Protein AF-0000000069053226 (afdb_homodimer)

Organism: Acyrthosiphon pisum (NCBI:txid7029)

pLDDT: mean 95.37, std 7.32, range [43.16, 98.88]

Nearest PDB structures (foldseek):
  1bwq-assembly1_A-2  TM=9.851E-01  e=6.818E-28  Bos taurus
  1bwr-assembly1_A-2  TM=9.835E-01  e=1.046E-27  Bos taurus
  3dt9-assembly1_A  TM=9.881E-01  e=4.534E-27  Bos taurus
  1bwp-assembly1_A-2  TM=9.845E-01  e=3.774E-27  Bos taurus
  3dt8-assembly1_A  TM=9.881E-01  e=1.134E-26  Bos taurus

Solvent-accessible surface area (backbone atoms only — not comparable to full-atom values): 23779 Å² total; per-residue (Å²): 130,66,63,32,66,42,62,36,82,74,81,66,86,72,54,41,57,36,69,60,51,47,49,53,49,44,31,51,47,26,65,76,41,82,38,41,26,38,34,41,29,12,40,72,47,34,52,41,70,79,28,69,57,24,67,72,62,38,53,83,53,40,52,45,78,53,27,39,71,74,35,31,39,14,36,54,39,30,43,56,77,66,41,48,60,45,82,52,77,35,52,32,36,40,40,41,69,44,88,56,42,66,92,57,50,38,68,41,43,37,49,9,49,52,49,39,51,51,52,49,43,70,77,35,72,80,32,31,37,40,35,49,47,61,60,71,38,16,42,47,84,36,64,58,30,54,37,32,53,48,22,40,54,52,44,62,63,71,45,72,81,46,79,63,52,46,77,43,84,50,49,73,83,58,53,44,97,85,54,32,41,46,52,80,42,13,64,67,28,65,50,62,28,66,70,35,43,45,68,44,42,48,63,52,51,56,52,48,52,51,55,53,50,51,50,50,52,52,52,54,50,57,54,67,73,96,130,66,62,32,66,42,61,36,81,76,81,66,87,73,54,42,57,36,68,60,51,49,51,54,49,42,31,51,47,25,66,74,41,82,37,43,26,38,34,40,28,11,40,72,47,34,52,41,70,78,28,68,57,24,67,73,62,38,53,83,54,41,51,44,78,53,26,39,72,74,35,30,37,15,36,51,38,31,43,54,75,65,41,47,60,44,82,51,77,36,54,32,35,38,39,42,72,42,86,55,43,67,92,57,51,36,66,40,43,36,48,10,49,52,48,40,51,51,52,47,42,69,78,36,71,80,32,31,37,40,37,49,47,60,59,73,39,16,43,47,85,36,64,58,31,53,37,32,52,48,22,41,54,52,44,63,63,70,46,72,82,46,79,61,51,46,76,44,83,49,52,74,82,59,54,44,99,86,51,31,41,47,53,80,41,14,65,67,28,64,50,63,28,65,72,34,44,45,68,43,43,48,64,53,51,54,52,48,51,52,56,53,49,51,48,50,53,53,53,54,50,55,53,67,72,98

Sequence (452 aa):
MNPCIIPEVPIDIQGDNRWMSQHERHVSEAKEREPDVIMIGDSIIQKLQSSPIWNDLFEPLHCLNFGIGGDLTQGVLWRIQSGILDNIKPKACVLHVGTNNFGNTPDEISEGILTIIKEIKSKLPECYIILLDLLPRGARPNELRIRNSKVNEIIHEKVKSISRLEVITVNTGLLQSDDTLSAQDMLDYLHPTDSCYRKIFEPVHELLLQILGEAKDIDKEIIGTQMNPCIIPEVPIDIQGDNRWMSQHERHVSEAKEREPDVIMIGDSIIQKLQSSPIWNDLFEPLHCLNFGIGGDLTQGVLWRIQSGILDNIKPKACVLHVGTNNFGNTPDEISEGILTIIKEIKSKLPECYIILLDLLPRGARPNELRIRNSKVNEIIHEKVKSISRLEVITVNTGLLQSDDTLSAQDMLDYLHPTDSCYRKIFEPVHELLLQILGEAKDIDKEIIGTQ

Radius of gyration: 23.55 Å; Cα contacts (8 Å, |Δi|>4): 772; chains: 2; bounding box: 52×79×67 Å

Structure (mmCIF, N/CA/C/O backbone):
data_AF-0000000069053226-model_v1
#
loop_
_entity.id
_entity.type
_entity.pdbx_description
1 polymer 'ACYPI009998 protein'
#
loop_
_atom_site.group_PDB
_atom_site.id
_atom_site.type_symbol
_atom_site.label_atom_id
_atom_site.label_alt_id
_atom_site.label_comp_id
_atom_site.label_asym_id
_atom_site.label_entity_id
_atom_site.label_seq_id
_atom_site.pdbx_PDB_ins_code
_atom_site.Cartn_x
_atom_site.Cartn_y
_atom_site.Cartn_z
_atom_site.occupancy
_atom_site.B_iso_or_equiv
_atom_site.auth_seq_id
_atom_site.auth_comp_id
_atom_site.auth_asym_id
_atom_site.auth_atom_id
_atom_site.pdbx_PDB_model_num
ATOM 1 N N . MET A 1 1 ? -2.461 27.594 -14.656 1 89.56 1 MET A N 1
ATOM 2 C CA . MET A 1 1 ? -2.85 27.609 -13.25 1 89.56 1 MET A CA 1
ATOM 3 C C . MET A 1 1 ? -2.25 26.422 -12.508 1 89.56 1 MET A C 1
ATOM 5 O O . MET A 1 1 ? -2.1 25.344 -13.07 1 89.56 1 MET A O 1
ATOM 9 N N . ASN A 1 2 ? -1.673 26.703 -11.32 1 97 2 ASN A N 1
ATOM 10 C CA . ASN A 1 2 ? -1.078 25.656 -10.492 1 97 2 ASN A CA 1
ATOM 11 C C . ASN A 1 2 ? -2.131 24.672 -9.992 1 97 2 ASN A C 1
ATOM 13 O O . ASN A 1 2 ? -2.936 25 -9.125 1 97 2 ASN A O 1
ATOM 17 N N . PRO A 1 3 ? -2.207 23.484 -10.555 1 97.12 3 PRO A N 1
ATOM 18 C CA . PRO A 1 3 ? -3.252 22.547 -10.156 1 97.12 3 PRO A CA 1
ATOM 19 C C . PRO A 1 3 ? -3.125 22.109 -8.703 1 97.12 3 PRO A C 1
ATOM 21 O O . PRO A 1 3 ? -4.105 21.656 -8.102 1 97.12 3 PRO A O 1
ATOM 24 N N . CYS A 1 4 ? -1.997 22.234 -8.117 1 98.5 4 CYS A N 1
ATOM 25 C CA . CYS A 1 4 ? -1.725 21.75 -6.762 1 98.5 4 CYS A CA 1
ATOM 26 C C . CYS A 1 4 ? -2.496 22.562 -5.73 1 98.5 4 CYS A C 1
ATOM 28 O O . CYS A 1 4 ? -2.592 22.172 -4.566 1 98.5 4 CYS A O 1
ATOM 30 N N . ILE A 1 5 ? -3.078 23.688 -6.156 1 98.56 5 ILE A N 1
ATOM 31 C CA . ILE A 1 5 ? -3.74 24.547 -5.188 1 98.56 5 ILE A CA 1
ATOM 32 C C . ILE A 1 5 ? -5.242 24.578 -5.461 1 98.56 5 ILE A C 1
ATOM 34 O O . ILE A 1 5 ? -5.977 25.375 -4.863 1 98.56 5 ILE A O 1
ATOM 38 N N . ILE A 1 6 ? -5.715 23.797 -6.391 1 98.5 6 ILE A N 1
ATOM 39 C CA . ILE A 1 6 ? -7.133 23.719 -6.727 1 98.5 6 ILE A CA 1
ATOM 40 C C . ILE A 1 6 ? -7.727 22.422 -6.172 1 98.5 6 ILE A C 1
ATOM 42 O O . ILE A 1 6 ? -7.383 21.328 -6.621 1 98.5 6 ILE A O 1
ATOM 46 N N . PRO A 1 7 ? -8.586 22.609 -5.148 1 98.62 7 PRO A N 1
ATOM 47 C CA . PRO A 1 7 ? -9.211 21.391 -4.609 1 98.62 7 PRO A CA 1
ATOM 48 C C . PRO A 1 7 ? -9.852 20.531 -5.688 1 98.62 7 PRO A C 1
ATOM 50 O O . PRO A 1 7 ? -10.57 21.047 -6.551 1 98.62 7 PRO A O 1
ATOM 53 N N . GLU A 1 8 ? -9.641 19.266 -5.586 1 98.25 8 GLU A N 1
ATOM 54 C CA . GLU A 1 8 ? -10.148 18.406 -6.652 1 98.25 8 GLU A CA 1
ATOM 55 C C . GLU A 1 8 ? -10.328 16.969 -6.164 1 98.25 8 GLU A C 1
ATOM 57 O O . GLU A 1 8 ? -9.453 16.422 -5.496 1 98.25 8 GLU A O 1
ATOM 62 N N . VAL A 1 9 ? -11.484 16.344 -6.508 1 98.06 9 VAL A N 1
ATOM 63 C CA . VAL A 1 9 ? -11.695 14.914 -6.336 1 98.06 9 VAL A CA 1
ATOM 64 C C . VAL A 1 9 ? -10.961 14.148 -7.43 1 98.06 9 VAL A C 1
ATOM 66 O O . VAL A 1 9 ? -11.117 14.445 -8.617 1 98.06 9 VAL A O 1
ATOM 69 N N . PRO A 1 10 ? -10.102 13.234 -7.027 1 97.06 10 PRO A N 1
ATOM 70 C CA . PRO A 1 10 ? -9.438 12.469 -8.086 1 97.06 10 PRO A CA 1
ATOM 71 C C . PRO A 1 10 ? -10.422 11.695 -8.961 1 97.06 10 PRO A C 1
ATOM 73 O O . PRO A 1 10 ? -11.438 11.203 -8.461 1 97.06 10 PRO A O 1
ATOM 76 N N . ILE A 1 11 ? -10.039 11.602 -10.164 1 95.56 11 ILE A N 1
ATOM 77 C CA . ILE A 1 11 ? -10.836 10.773 -11.07 1 95.56 11 ILE A CA 1
ATOM 78 C C . ILE A 1 11 ? -10.734 9.312 -10.656 1 95.56 11 ILE A C 1
ATOM 80 O O . ILE A 1 11 ? -9.633 8.789 -10.469 1 95.56 11 ILE A O 1
ATOM 84 N N . ASP A 1 12 ? -11.883 8.648 -10.539 1 95.88 12 ASP A N 1
ATOM 85 C CA . ASP A 1 12 ? -11.914 7.238 -10.172 1 95.88 12 ASP A CA 1
ATOM 86 C C . ASP A 1 12 ? -11.773 6.344 -11.398 1 95.88 12 ASP A C 1
ATOM 88 O O . ASP A 1 12 ? -12.742 5.695 -11.812 1 95.88 12 ASP A O 1
ATOM 92 N N . ILE A 1 13 ? -10.578 6.125 -11.789 1 91.38 13 ILE A N 1
ATOM 93 C CA . ILE A 1 13 ? -10.289 5.41 -13.023 1 91.38 13 ILE A CA 1
ATOM 94 C C . ILE A 1 13 ? -10.633 3.93 -12.859 1 91.38 13 ILE A C 1
ATOM 96 O O . ILE A 1 13 ? -10.969 3.248 -13.828 1 91.38 13 ILE A O 1
ATOM 100 N N . GLN A 1 14 ? -10.578 3.434 -11.656 1 93.94 14 GLN A N 1
ATOM 101 C CA . GLN A 1 14 ? -10.805 2.012 -11.414 1 93.94 14 GLN A CA 1
ATOM 102 C C . GLN A 1 14 ? -12.297 1.705 -11.273 1 93.94 14 GLN A C 1
ATOM 104 O O . GLN A 1 14 ? -12.727 0.579 -11.523 1 93.94 14 GLN A O 1
ATOM 109 N N . GLY A 1 15 ? -13.023 2.602 -10.789 1 95.38 15 GLY A N 1
ATOM 110 C CA . GLY A 1 15 ? -14.469 2.436 -10.719 1 95.38 15 GLY A CA 1
ATOM 111 C C . GLY A 1 15 ? -14.93 1.735 -9.453 1 95.38 15 GLY A C 1
ATOM 112 O O . GLY A 1 15 ? -16.031 1.199 -9.398 1 95.38 15 GLY A O 1
ATOM 113 N N . ASP A 1 16 ? -14.07 1.684 -8.445 1 96.88 16 ASP A N 1
ATOM 114 C CA . ASP A 1 16 ? -14.445 0.983 -7.219 1 96.88 16 ASP A CA 1
ATOM 115 C C . ASP A 1 16 ? -14.758 1.97 -6.094 1 96.88 16 ASP A C 1
ATOM 117 O O . ASP A 1 16 ? -15.055 1.562 -4.969 1 96.88 16 ASP A O 1
ATOM 121 N N . ASN A 1 17 ? -14.672 3.238 -6.336 1 97.88 17 ASN A N 1
ATOM 122 C CA . ASN A 1 17 ? -15.109 4.34 -5.484 1 97.88 17 ASN A CA 1
ATOM 123 C C . ASN A 1 17 ? -14.398 4.316 -4.129 1 97.88 17 ASN A C 1
ATOM 125 O O . ASN A 1 17 ? -14.961 4.754 -3.125 1 97.88 17 ASN A O 1
ATOM 129 N N . ARG A 1 18 ? -13.242 3.795 -4.047 1 98.19 18 ARG A N 1
ATOM 130 C CA . ARG A 1 18 ? -12.562 3.6 -2.77 1 98.19 18 ARG A CA 1
ATOM 131 C C . ARG A 1 18 ? -12.156 4.934 -2.152 1 98.19 18 ARG A C 1
ATOM 133 O O . ARG A 1 18 ? -12.258 5.117 -0.938 1 98.19 18 ARG A O 1
ATOM 140 N N . TRP A 1 19 ? -11.75 5.879 -3.016 1 98.62 19 TRP A N 1
ATOM 141 C CA . TRP A 1 19 ? -11.297 7.172 -2.504 1 98.62 19 TRP A CA 1
ATOM 142 C C . TRP A 1 19 ? -12.43 7.891 -1.772 1 98.62 19 TRP A C 1
ATOM 144 O O . TRP A 1 19 ? -12.266 8.305 -0.622 1 98.62 19 TRP A O 1
ATOM 154 N N . MET A 1 20 ? -13.531 7.988 -2.393 1 98.62 20 MET A N 1
ATOM 155 C CA . MET A 1 20 ? -14.672 8.688 -1.806 1 98.62 20 MET A CA 1
ATOM 156 C C . MET A 1 20 ? -15.203 7.941 -0.586 1 98.62 20 MET A C 1
ATOM 158 O O . MET A 1 20 ? -15.586 8.562 0.406 1 98.62 20 MET A O 1
ATOM 162 N N . SER A 1 21 ? -15.219 6.582 -0.645 1 98.69 21 SER A N 1
ATOM 163 C CA . SER A 1 21 ? -15.68 5.789 0.492 1 98.69 21 SER A CA 1
ATOM 164 C C . SER A 1 21 ? -14.812 6.031 1.723 1 98.69 21 SER A C 1
ATOM 166 O O . SER A 1 21 ? -15.32 6.117 2.842 1 98.69 21 SER A O 1
ATOM 168 N N . GLN A 1 22 ? -13.531 6.168 1.532 1 98.69 22 GLN A N 1
ATOM 169 C CA . GLN A 1 22 ? -12.625 6.449 2.645 1 98.69 22 GLN A CA 1
ATOM 170 C C . GLN A 1 22 ? -12.852 7.855 3.193 1 98.69 22 GLN A C 1
ATOM 172 O O . GLN A 1 22 ? -12.898 8.047 4.41 1 98.69 22 GLN A O 1
ATOM 177 N N . HIS A 1 23 ? -13.031 8.82 2.27 1 98.75 23 HIS A N 1
ATOM 178 C CA . HIS A 1 23 ? -13.328 10.18 2.713 1 98.75 23 HIS A CA 1
ATOM 179 C C . HIS A 1 23 ? -14.594 10.227 3.559 1 98.75 23 HIS A C 1
ATOM 181 O O . HIS A 1 23 ? -14.609 10.828 4.637 1 98.75 23 HIS A O 1
ATOM 187 N N . GLU A 1 24 ? -15.609 9.539 3.098 1 98.38 24 GLU A N 1
ATOM 188 C CA . GLU A 1 24 ? -16.875 9.516 3.824 1 98.38 24 GLU A CA 1
ATOM 189 C C . GLU A 1 24 ? -16.703 8.891 5.207 1 98.38 24 GLU A C 1
ATOM 191 O O . GLU A 1 24 ? -17.281 9.367 6.184 1 98.38 24 GLU A O 1
ATOM 196 N N . ARG A 1 25 ? -15.961 7.891 5.266 1 97.94 25 ARG A N 1
ATOM 197 C CA . ARG A 1 25 ? -15.695 7.266 6.559 1 97.94 25 ARG A CA 1
ATOM 198 C C . ARG A 1 25 ? -14.945 8.219 7.484 1 97.94 25 ARG A C 1
ATOM 200 O O . ARG A 1 25 ? -15.25 8.305 8.672 1 97.94 25 ARG A O 1
ATOM 207 N N . HIS A 1 26 ? -13.922 8.953 6.945 1 98.19 26 HIS A N 1
ATOM 208 C CA . HIS A 1 26 ? -13.156 9.914 7.73 1 98.19 26 HIS A CA 1
ATOM 209 C C . HIS A 1 26 ? -14.055 11.008 8.297 1 98.19 26 HIS A C 1
ATOM 211 O O . HIS A 1 26 ? -13.922 11.391 9.461 1 98.19 26 HIS A O 1
ATOM 217 N N . VAL A 1 27 ? -14.961 11.469 7.473 1 98.06 27 VAL A N 1
ATOM 218 C CA . VAL A 1 27 ? -15.898 12.5 7.914 1 98.06 27 VAL A CA 1
ATOM 219 C C . VAL A 1 27 ? -16.75 11.961 9.055 1 98.06 27 VAL A C 1
ATOM 221 O O . VAL A 1 27 ? -16.969 12.656 10.055 1 98.06 27 VAL A O 1
ATOM 224 N N . SER A 1 28 ? -17.203 10.719 8.906 1 97.06 28 SER A N 1
ATOM 225 C CA . SER A 1 28 ? -18.016 10.086 9.938 1 97.06 28 SER A CA 1
ATOM 226 C C . SER A 1 28 ? -17.234 9.914 11.234 1 97.06 28 SER A C 1
ATOM 228 O O . SER A 1 28 ? -17.766 10.164 12.32 1 97.06 28 SER A O 1
ATOM 230 N N . GLU A 1 29 ? -16.016 9.523 11.117 1 95.69 29 GLU A N 1
ATOM 231 C CA . GLU A 1 29 ? -15.164 9.328 12.289 1 95.69 29 GLU A CA 1
ATOM 232 C C . GLU A 1 29 ? -14.922 10.648 13.016 1 95.69 29 GLU A C 1
ATOM 234 O O . GLU A 1 29 ? -14.906 10.688 14.25 1 95.69 29 GLU A O 1
ATOM 239 N N . ALA A 1 30 ? -14.703 11.68 12.242 1 95.19 30 ALA A N 1
ATOM 240 C CA . ALA A 1 30 ? -14.484 13 12.828 1 95.19 30 ALA A CA 1
ATOM 241 C C . ALA A 1 30 ? -15.703 13.445 13.633 1 95.19 30 ALA A C 1
ATOM 243 O O . ALA A 1 30 ? -15.562 14.07 14.688 1 95.19 30 ALA A O 1
ATOM 244 N N . LYS A 1 31 ? -16.828 13.094 13.148 1 93.44 31 LYS A N 1
ATOM 245 C CA . LYS A 1 31 ? -18.078 13.461 13.82 1 93.44 31 LYS A CA 1
ATOM 246 C C . LYS A 1 31 ? -18.25 12.664 15.109 1 93.44 31 LYS A C 1
ATOM 248 O O . LYS A 1 31 ? -18.766 13.18 16.094 1 93.44 31 LYS A O 1
ATOM 253 N N . GLU A 1 32 ? -17.766 11.492 15.117 1 94.44 32 GLU A N 1
ATOM 254 C CA . GLU A 1 32 ? -18.078 10.562 16.188 1 94.44 32 GLU A CA 1
ATOM 255 C C . GLU A 1 32 ? -17.031 10.602 17.297 1 94.44 32 GLU A C 1
ATOM 257 O O . GLU A 1 32 ? -17.297 10.234 18.438 1 94.44 32 GLU A O 1
ATOM 262 N N . ARG A 1 33 ? -15.938 11.125 16.906 1 92.88 33 ARG A N 1
ATOM 263 C CA . ARG A 1 33 ? -14.82 11.016 17.828 1 92.88 33 ARG A CA 1
ATOM 264 C C . ARG A 1 33 ? -14.32 12.391 18.25 1 92.88 33 ARG A C 1
ATOM 266 O O . ARG A 1 33 ? -14.734 13.406 17.688 1 92.88 33 ARG A O 1
ATOM 273 N N . GLU A 1 34 ? -13.602 12.555 19.297 1 91 34 GLU A N 1
ATOM 274 C CA . GLU A 1 34 ? -12.961 13.766 19.797 1 91 34 GLU A CA 1
ATOM 275 C C . GLU A 1 34 ? -11.445 13.586 19.891 1 91 34 GLU A C 1
ATOM 277 O O . GLU A 1 34 ? -10.883 13.531 20.984 1 91 34 GLU A O 1
ATOM 282 N N . PRO A 1 35 ? -10.836 13.641 18.656 1 96.69 35 PRO A N 1
ATOM 283 C CA . PRO A 1 35 ? -9.398 13.344 18.672 1 96.69 35 PRO A CA 1
ATOM 284 C C . PRO A 1 35 ? -8.555 14.492 19.219 1 96.69 35 PRO A C 1
ATOM 286 O O . PRO A 1 35 ? -8.883 15.656 19 1 96.69 35 PRO A O 1
ATOM 289 N N . ASP A 1 36 ? -7.477 14.172 19.906 1 97.12 36 ASP A N 1
ATOM 290 C CA . ASP A 1 36 ? -6.473 15.156 20.297 1 97.12 36 ASP A CA 1
ATOM 291 C C . ASP A 1 36 ? -5.492 15.438 19.172 1 97.12 36 ASP A C 1
ATOM 293 O O . ASP A 1 36 ? -4.926 16.531 19.078 1 97.12 36 ASP A O 1
ATOM 297 N N . VAL A 1 37 ? -5.305 14.414 18.359 1 98.38 37 VAL A N 1
ATOM 298 C CA . VAL A 1 37 ? -4.359 14.516 17.25 1 98.38 37 VAL A CA 1
ATOM 299 C C . VAL A 1 37 ? -4.996 13.984 15.977 1 98.38 37 VAL A C 1
ATOM 301 O O . VAL A 1 37 ? -5.703 12.969 16 1 98.38 37 VAL A O 1
ATOM 304 N N . ILE A 1 38 ? -4.789 14.633 14.844 1 98.5 38 ILE A N 1
ATOM 305 C CA . ILE A 1 38 ? -5.188 14.117 13.547 1 98.5 38 ILE A CA 1
ATOM 306 C C . ILE A 1 38 ? -3.977 14.055 12.617 1 98.5 38 ILE A C 1
ATOM 308 O O . ILE A 1 38 ? -3.068 14.883 12.719 1 98.5 38 ILE A O 1
ATOM 312 N N . MET A 1 39 ? -3.941 13.094 11.828 1 98.75 39 MET A N 1
ATOM 313 C CA . MET A 1 39 ? -2.926 12.969 10.781 1 98.75 39 MET A CA 1
ATOM 314 C C . MET A 1 39 ? -3.561 13.008 9.398 1 98.75 39 MET A C 1
ATOM 316 O O . MET A 1 39 ? -4.562 12.328 9.148 1 98.75 39 MET A O 1
ATOM 320 N N . ILE A 1 40 ? -3.047 13.82 8.516 1 98.81 40 ILE A N 1
ATOM 321 C CA . ILE A 1 40 ? -3.594 14.016 7.18 1 98.81 40 ILE A CA 1
ATOM 322 C C . ILE A 1 40 ? -2.502 13.781 6.137 1 98.81 40 ILE A C 1
ATOM 324 O O . ILE A 1 40 ? -1.376 14.258 6.293 1 98.81 40 ILE A O 1
ATOM 328 N N . GLY A 1 41 ? -2.857 13.039 5.129 1 98.75 41 GLY A N 1
ATOM 329 C CA . GLY A 1 41 ? -1.854 12.867 4.09 1 98.75 41 GLY A CA 1
ATOM 330 C C . GLY A 1 41 ? -2.195 11.758 3.109 1 98.75 41 GLY A C 1
ATOM 331 O O . GLY A 1 41 ? -3.371 11.516 2.828 1 98.75 41 GLY A O 1
ATOM 332 N N . ASP A 1 42 ? -1.151 11.211 2.504 1 98.56 42 ASP A N 1
ATOM 333 C CA . ASP A 1 42 ? -1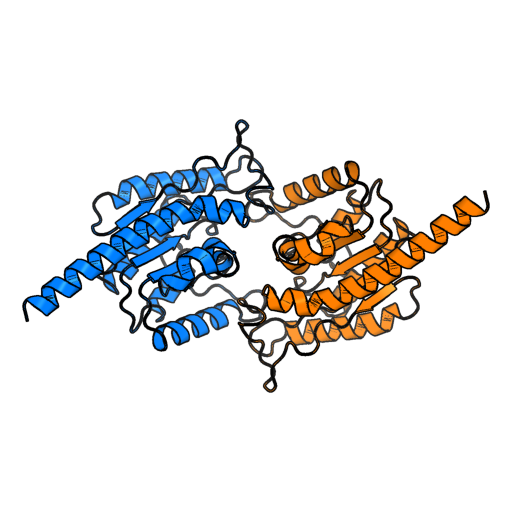.285 10.203 1.455 1 98.56 42 ASP A CA 1
ATOM 334 C C . ASP A 1 42 ? -1.04 8.805 2.004 1 98.56 42 ASP A C 1
ATOM 336 O O . ASP A 1 42 ? -1.452 8.484 3.123 1 98.56 42 ASP A O 1
ATOM 340 N N . SER A 1 43 ? -0.432 7.898 1.241 1 98.25 43 SER A N 1
ATOM 341 C CA . SER A 1 43 ? -0.239 6.508 1.631 1 98.25 43 SER A CA 1
ATOM 342 C C . SER A 1 43 ? 0.756 6.387 2.781 1 98.25 43 SER A C 1
ATOM 344 O O . SER A 1 43 ? 0.688 5.445 3.572 1 98.25 43 SER A O 1
ATOM 346 N N . ILE A 1 44 ? 1.688 7.34 2.863 1 98.31 44 ILE A N 1
ATOM 347 C CA . ILE A 1 44 ? 2.668 7.301 3.943 1 98.31 44 ILE A CA 1
ATOM 348 C C . ILE A 1 44 ? 1.959 7.449 5.289 1 98.31 44 ILE A C 1
ATOM 350 O O . ILE A 1 44 ? 2.277 6.742 6.246 1 98.31 44 ILE A O 1
ATOM 354 N N . ILE A 1 45 ? 0.989 8.32 5.348 1 98.62 45 ILE A N 1
ATOM 355 C CA . ILE A 1 45 ? 0.191 8.508 6.555 1 98.62 45 ILE A CA 1
ATOM 356 C C . ILE A 1 45 ? -0.763 7.332 6.734 1 98.62 45 ILE A C 1
ATOM 358 O O . ILE A 1 45 ? -0.866 6.766 7.824 1 98.62 45 ILE A O 1
ATOM 362 N N . GLN A 1 46 ? -1.418 6.902 5.641 1 98.38 46 GLN A N 1
ATOM 363 C CA . GLN A 1 46 ? -2.404 5.832 5.715 1 98.38 46 GLN A CA 1
ATOM 364 C C . GLN A 1 46 ? -1.788 4.555 6.281 1 98.38 46 GLN A C 1
ATOM 366 O O . GLN A 1 46 ? -2.33 3.961 7.219 1 98.38 46 GLN A O 1
ATOM 371 N N . LYS A 1 47 ? -0.652 4.219 5.793 1 96.69 47 LYS A N 1
ATOM 372 C CA . LYS A 1 47 ? -0.039 2.939 6.133 1 96.69 47 LYS A CA 1
ATOM 373 C C . LYS A 1 47 ? 0.521 2.959 7.551 1 96.69 47 LYS A C 1
ATOM 375 O O . LYS A 1 47 ? 0.763 1.904 8.141 1 96.69 47 LYS A O 1
ATOM 380 N N . LEU A 1 48 ? 0.697 4.125 8.102 1 97.06 48 LEU A N 1
ATOM 381 C CA . LEU A 1 48 ? 1.111 4.242 9.492 1 97.06 48 LEU A CA 1
ATOM 382 C C . LEU A 1 48 ? 0.125 3.533 10.414 1 97.06 48 LEU A C 1
ATOM 384 O O . LEU A 1 48 ? 0.523 2.953 11.43 1 97.06 48 LEU A O 1
ATOM 388 N N . GLN A 1 49 ? -1.14 3.508 10.086 1 94.94 49 GLN A N 1
ATOM 389 C CA . GLN A 1 49 ? -2.195 2.943 10.922 1 94.94 49 GLN A CA 1
ATOM 390 C C . GLN A 1 49 ? -2.037 1.433 11.055 1 94.94 49 GLN A C 1
ATOM 392 O O . GLN A 1 49 ? -2.467 0.847 12.055 1 94.94 49 GLN A O 1
ATOM 397 N N . SER A 1 50 ? -1.396 0.849 10.078 1 92.06 50 SER A N 1
ATOM 398 C CA . SER A 1 50 ? -1.2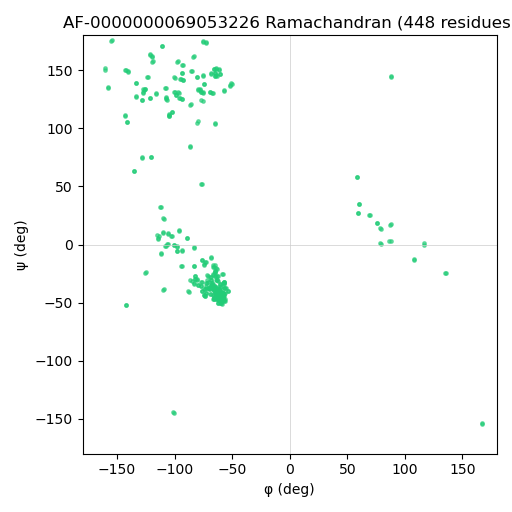21 -0.6 10.102 1 92.06 50 SER A CA 1
ATOM 399 C C . SER A 1 50 ? 0.157 -0.981 10.633 1 92.06 50 SER A C 1
ATOM 401 O O . SER A 1 50 ? 0.503 -2.164 10.68 1 92.06 50 SER A O 1
ATOM 403 N N . SER A 1 51 ? 0.947 -0.015 10.938 1 94.12 51 SER A N 1
ATOM 404 C CA . SER A 1 51 ? 2.279 -0.275 11.469 1 94.12 51 SER A CA 1
ATOM 405 C C . SER A 1 51 ? 2.242 -0.475 12.984 1 94.12 51 SER A C 1
ATOM 407 O O . SER A 1 51 ? 1.444 0.159 13.68 1 94.12 51 SER A O 1
ATOM 409 N N . PRO A 1 52 ? 3.139 -1.293 13.562 1 93.56 52 PRO A N 1
ATOM 410 C CA . PRO A 1 52 ? 3.16 -1.532 15.008 1 93.56 52 PRO A CA 1
ATOM 411 C C . PRO A 1 52 ? 3.312 -0.245 15.812 1 93.56 52 PRO A C 1
ATOM 413 O O . PRO A 1 52 ? 2.752 -0.13 16.906 1 93.56 52 PRO A O 1
ATOM 416 N N . ILE A 1 53 ? 3.98 0.678 15.312 1 96.81 53 ILE A N 1
ATOM 417 C CA . ILE A 1 53 ? 4.238 1.903 16.062 1 96.81 53 ILE A CA 1
ATOM 418 C C . ILE A 1 53 ? 2.922 2.635 16.312 1 96.81 53 ILE A C 1
ATOM 420 O O . ILE A 1 53 ? 2.799 3.373 17.297 1 96.81 53 ILE A O 1
ATOM 424 N N . TRP A 1 54 ? 1.96 2.434 15.453 1 97 54 TRP A N 1
ATOM 425 C CA . TRP A 1 54 ? 0.667 3.086 15.633 1 97 54 TRP A CA 1
ATOM 426 C C . TRP A 1 54 ? 0.027 2.676 16.953 1 97 54 TRP A C 1
ATOM 428 O O . TRP A 1 54 ? -0.342 3.531 17.766 1 97 54 TRP A O 1
ATOM 438 N N . ASN A 1 55 ? -0.028 1.421 17.188 1 94.31 55 ASN A N 1
ATOM 439 C CA . ASN A 1 55 ? -0.598 0.899 18.422 1 94.31 55 ASN A CA 1
ATOM 440 C C . ASN A 1 55 ? 0.261 1.261 19.641 1 94.31 55 ASN A C 1
ATOM 442 O O . ASN A 1 55 ? -0.266 1.562 20.703 1 94.31 55 ASN A O 1
ATOM 446 N N . ASP A 1 56 ? 1.536 1.294 19.422 1 96.38 56 ASP A N 1
ATOM 447 C CA . ASP A 1 56 ? 2.475 1.528 20.516 1 96.38 56 ASP A CA 1
ATOM 448 C C . ASP A 1 56 ? 2.436 2.984 20.969 1 96.38 56 ASP A C 1
ATOM 450 O O . ASP A 1 56 ? 2.426 3.264 22.172 1 96.38 56 ASP A O 1
ATOM 454 N N . LEU A 1 57 ? 2.359 3.887 19.969 1 97.25 57 LEU A N 1
ATOM 455 C CA . LEU A 1 57 ? 2.719 5.25 20.344 1 97.25 57 LEU A CA 1
ATOM 456 C C . LEU A 1 57 ? 1.603 6.227 19.984 1 97.25 57 LEU A C 1
ATOM 458 O O . LEU A 1 57 ? 1.465 7.277 20.609 1 97.25 57 LEU A O 1
ATOM 462 N N . PHE A 1 58 ? 0.787 5.895 19.031 1 97.5 58 PHE A N 1
ATOM 463 C CA . PHE A 1 58 ? -0.1 6.938 18.531 1 97.5 58 PHE A CA 1
ATOM 464 C C . PHE A 1 58 ? -1.542 6.672 18.953 1 97.5 58 PHE A C 1
ATOM 466 O O . PHE A 1 58 ? -2.303 7.605 19.203 1 97.5 58 PHE A O 1
ATOM 473 N N . GLU A 1 59 ? -1.899 5.414 18.922 1 93.12 59 GLU A N 1
ATOM 474 C CA . GLU A 1 59 ? -3.252 5.086 19.359 1 93.12 59 GLU A CA 1
ATOM 475 C C . GLU A 1 59 ? -3.527 5.645 20.766 1 93.12 59 GLU A C 1
ATOM 477 O O . GLU A 1 59 ? -4.586 6.227 21 1 93.12 59 GLU A O 1
ATOM 482 N N . PRO A 1 60 ? -2.635 5.629 21.734 1 95.44 60 PRO A N 1
ATOM 483 C CA . PRO A 1 60 ? -2.85 6.152 23.078 1 95.44 60 PRO A CA 1
ATOM 484 C C . PRO A 1 60 ? -3.055 7.664 23.109 1 95.44 60 PRO A C 1
ATOM 486 O O . PRO A 1 60 ? -3.535 8.211 24.094 1 95.44 60 PRO A O 1
ATOM 489 N N . LEU A 1 61 ? -2.691 8.391 22.078 1 96.5 61 LEU A N 1
ATOM 490 C CA . LEU A 1 61 ? -2.834 9.844 22 1 96.5 61 LEU A CA 1
ATOM 491 C C . LEU A 1 61 ? -4.188 10.227 21.422 1 96.5 61 LEU A C 1
ATOM 493 O O . LEU A 1 61 ? -4.418 11.398 21.094 1 96.5 61 LEU A O 1
ATOM 497 N N . HIS A 1 62 ? -5.078 9.258 21.188 1 95.19 62 HIS A N 1
ATOM 498 C CA . HIS A 1 62 ? -6.391 9.5 20.594 1 95.19 62 HIS A CA 1
ATOM 499 C C . HIS A 1 62 ? -6.27 10.156 19.219 1 95.19 62 HIS A C 1
ATOM 501 O O . HIS A 1 62 ? -6.863 11.203 18.984 1 95.19 62 HIS A O 1
ATOM 507 N N . CYS A 1 63 ? -5.594 9.523 18.344 1 97.12 63 CYS A N 1
ATOM 508 C CA . CYS A 1 63 ? -5.301 10.023 17 1 97.12 63 CYS A CA 1
ATOM 509 C C . CYS A 1 63 ? -6.316 9.5 16 1 97.12 63 CYS A C 1
ATOM 511 O O . CYS A 1 63 ? -6.789 8.367 16.109 1 97.12 63 CYS A O 1
ATOM 513 N N . LEU A 1 64 ? -6.688 10.297 15.07 1 97.38 64 LEU A N 1
ATOM 514 C CA . LEU A 1 64 ? -7.359 9.852 13.859 1 97.38 64 LEU A CA 1
ATOM 515 C C . LEU A 1 64 ? -6.434 9.945 12.656 1 97.38 64 LEU A C 1
ATOM 517 O O . LEU A 1 64 ? -5.668 10.906 12.531 1 97.38 64 LEU A O 1
ATOM 521 N N . ASN A 1 65 ? -6.414 8.945 11.883 1 98.31 65 ASN A N 1
ATOM 522 C CA . ASN A 1 65 ? -5.605 8.867 10.664 1 98.31 65 ASN A CA 1
ATOM 523 C C . ASN A 1 65 ? -6.445 9.109 9.414 1 98.31 65 ASN A C 1
ATOM 525 O O . ASN A 1 65 ? -7.262 8.273 9.039 1 98.31 65 ASN A O 1
ATOM 529 N N . PHE A 1 66 ? -6.191 10.203 8.711 1 98.56 66 PHE A N 1
ATOM 530 C CA . PHE A 1 66 ? -6.941 10.594 7.52 1 98.56 66 PHE A CA 1
ATOM 531 C C . PHE A 1 66 ? -6.07 10.492 6.273 1 98.56 66 PHE A C 1
ATOM 533 O O . PHE A 1 66 ? -6.195 11.297 5.352 1 98.56 66 PHE A O 1
ATOM 540 N N . GLY A 1 67 ? -5.152 9.539 6.293 1 98.81 67 GLY A N 1
ATOM 541 C CA . GLY A 1 67 ? -4.398 9.242 5.086 1 98.81 67 GLY A CA 1
ATOM 542 C C . GLY A 1 67 ? -5.203 8.484 4.047 1 98.81 67 GLY A C 1
ATOM 543 O O . GLY A 1 67 ? -5.984 7.598 4.387 1 98.81 67 GLY A O 1
ATOM 544 N N . ILE A 1 68 ? -5.043 8.883 2.783 1 98.75 68 ILE A N 1
ATOM 545 C CA . ILE A 1 68 ? -5.598 8.117 1.673 1 98.75 68 ILE A CA 1
ATOM 546 C C . ILE A 1 68 ? -4.508 7.836 0.643 1 98.75 68 ILE A C 1
ATOM 548 O O . ILE A 1 68 ? -3.789 8.75 0.224 1 98.75 68 ILE A O 1
ATOM 552 N N . GLY A 1 69 ? -4.422 6.582 0.242 1 97.88 69 GLY A N 1
ATOM 553 C CA . GLY A 1 69 ? -3.391 6.145 -0.684 1 97.88 69 GLY A CA 1
ATOM 554 C C . GLY A 1 69 ? -3.404 6.902 -1.997 1 97.88 69 GLY A C 1
ATOM 555 O O . GLY A 1 69 ? -4.457 7.062 -2.615 1 97.88 69 GLY A O 1
ATOM 556 N N . GLY A 1 70 ? -2.18 7.375 -2.426 1 97.12 70 GLY A N 1
ATOM 557 C CA . GLY A 1 70 ? -2.016 8 -3.73 1 97.12 70 GLY A CA 1
ATOM 558 C C . GLY A 1 70 ? -2.488 9.438 -3.766 1 97.12 70 GLY A C 1
ATOM 559 O O . GLY A 1 70 ? -2.424 10.094 -4.809 1 97.12 70 GLY A O 1
ATOM 560 N N . ASP A 1 71 ? -2.961 9.969 -2.672 1 98.44 71 ASP A N 1
ATOM 561 C CA . ASP A 1 71 ? -3.547 11.305 -2.65 1 98.44 71 ASP A CA 1
ATOM 562 C C . ASP A 1 71 ? -2.523 12.359 -3.061 1 98.44 71 ASP A C 1
ATOM 564 O O . ASP A 1 71 ? -1.318 12.164 -2.881 1 98.44 71 ASP A O 1
ATOM 568 N N . LEU A 1 72 ? -3.059 13.414 -3.633 1 98.62 72 LEU A N 1
ATOM 569 C CA . LEU A 1 72 ? -2.295 14.586 -4.043 1 98.62 72 LEU A CA 1
ATOM 570 C C . LEU A 1 72 ? -2.639 15.789 -3.174 1 98.62 72 LEU A C 1
ATOM 572 O O . LEU A 1 72 ? -3.576 15.734 -2.373 1 98.62 72 LEU A O 1
ATOM 576 N N . THR A 1 73 ? -1.855 16.875 -3.336 1 98.88 73 THR A N 1
ATOM 577 C CA . THR A 1 73 ? -2.152 18.078 -2.564 1 98.88 73 THR A CA 1
ATOM 578 C C . THR A 1 73 ? -3.582 18.547 -2.82 1 98.88 73 THR A C 1
ATOM 580 O O . THR A 1 73 ? -4.297 18.906 -1.885 1 98.88 73 THR A O 1
ATOM 583 N N . GLN A 1 74 ? -4.02 18.406 -4.078 1 98.5 74 GLN A N 1
ATOM 584 C CA . GLN A 1 74 ? -5.352 18.891 -4.441 1 98.5 74 GLN A CA 1
ATOM 585 C C . GLN A 1 74 ? -6.434 18.016 -3.797 1 98.5 74 GLN A C 1
ATOM 587 O O . GLN A 1 74 ? -7.5 18.516 -3.436 1 98.5 74 GLN A O 1
ATOM 592 N N . GLY A 1 75 ? -6.191 16.734 -3.74 1 98.75 75 GLY A N 1
ATOM 593 C CA . GLY A 1 75 ? -7.133 15.852 -3.072 1 98.75 75 GLY A CA 1
ATOM 594 C C . GLY A 1 75 ? -7.262 16.125 -1.587 1 98.75 75 GLY A C 1
ATOM 595 O O . GLY A 1 75 ? -8.375 16.188 -1.057 1 98.75 75 GLY A O 1
ATOM 596 N N . VAL A 1 76 ? -6.148 16.328 -0.893 1 98.88 76 VAL A N 1
ATOM 597 C CA . VAL A 1 76 ? -6.137 16.641 0.532 1 98.88 76 VAL A CA 1
ATOM 598 C C . VAL A 1 76 ? -6.863 17.969 0.777 1 98.88 76 VAL A C 1
ATOM 600 O O . VAL A 1 76 ? -7.672 18.078 1.702 1 98.88 76 VAL A O 1
ATOM 603 N N . LEU A 1 77 ? -6.539 18.953 -0.094 1 98.88 77 LEU A N 1
ATOM 604 C CA . LEU A 1 77 ? -7.188 20.25 0.027 1 98.88 77 LEU A CA 1
ATOM 605 C C . LEU A 1 77 ? -8.703 20.109 -0.075 1 98.88 77 LEU A C 1
ATOM 607 O O . LEU A 1 77 ? -9.438 20.672 0.743 1 98.88 77 LEU A O 1
ATOM 611 N N . TRP A 1 78 ? -9.18 19.391 -1.036 1 98.88 78 TRP A N 1
ATOM 612 C CA . TRP A 1 78 ? -10.609 19.172 -1.221 1 98.88 78 TRP A CA 1
ATOM 613 C C . TRP A 1 78 ? -11.227 18.516 0.009 1 98.88 78 TRP A C 1
ATOM 615 O O . TRP A 1 78 ? -12.297 18.922 0.462 1 98.88 78 TRP A O 1
ATOM 625 N N . ARG A 1 79 ? -10.586 17.5 0.583 1 98.88 79 ARG A N 1
ATOM 626 C CA . ARG A 1 79 ? -11.109 16.766 1.729 1 98.88 79 ARG A CA 1
ATOM 627 C C . ARG A 1 79 ? -11.234 17.672 2.951 1 98.88 79 ARG A C 1
ATOM 629 O O . ARG A 1 79 ? -12.211 17.578 3.695 1 98.88 79 ARG A O 1
ATOM 636 N N . ILE A 1 80 ? -10.25 18.5 3.131 1 98.75 80 ILE A N 1
ATOM 637 C CA . ILE A 1 80 ? -10.289 19.453 4.23 1 98.75 80 ILE A CA 1
ATOM 638 C C . ILE A 1 80 ? -11.477 20.406 4.059 1 98.75 80 ILE A C 1
ATOM 640 O O . ILE A 1 80 ? -12.203 20.672 5.012 1 98.75 80 ILE A O 1
ATOM 644 N N . GLN A 1 81 ? -11.688 20.812 2.842 1 98.5 81 GLN A N 1
ATOM 645 C CA . GLN A 1 81 ? -12.789 21.734 2.553 1 98.5 81 GLN A CA 1
ATOM 646 C C . GLN A 1 81 ? -14.125 21 2.559 1 98.5 81 GLN A C 1
ATOM 648 O O . GLN A 1 81 ? -15.188 21.625 2.6 1 98.5 81 GLN A O 1
ATOM 653 N N . SER A 1 82 ? -14.047 19.703 2.547 1 98.19 82 SER A N 1
ATOM 654 C CA . SER A 1 82 ? -15.258 18.906 2.428 1 98.19 82 SER A CA 1
ATOM 655 C C . SER A 1 82 ? -15.57 18.188 3.732 1 98.19 82 SER A C 1
ATOM 657 O O . SER A 1 82 ? -16.156 17.094 3.721 1 98.19 82 SER A O 1
ATOM 659 N N . GLY A 1 83 ? -15.086 18.625 4.84 1 96.88 83 GLY A N 1
ATOM 660 C CA . GLY A 1 83 ? -15.781 18.297 6.078 1 96.88 83 GLY A CA 1
ATOM 661 C C . GLY A 1 83 ? -14.953 17.453 7.023 1 96.88 83 GLY A C 1
ATOM 662 O O . GLY A 1 83 ? -15.367 17.172 8.148 1 96.88 83 GLY A O 1
ATOM 663 N N . ILE A 1 84 ? -13.688 17.062 6.695 1 97.31 84 ILE A N 1
ATOM 664 C CA . ILE A 1 84 ? -12.969 16.125 7.547 1 97.31 84 ILE A CA 1
ATOM 665 C C . ILE A 1 84 ? -12.539 16.828 8.836 1 97.31 84 ILE A C 1
ATOM 667 O O . ILE A 1 84 ? -12.219 16.156 9.828 1 97.31 84 ILE A O 1
ATOM 671 N N . LEU A 1 85 ? -12.586 18.141 8.828 1 97.62 85 LEU A N 1
ATOM 672 C CA . LEU A 1 85 ? -12.148 18.859 10.016 1 97.62 85 LEU A CA 1
ATOM 673 C C . LEU A 1 85 ? -13.336 19.516 10.719 1 97.62 85 LEU A C 1
ATOM 675 O O . LEU A 1 85 ? -13.156 20.297 11.656 1 97.62 85 LEU A O 1
ATOM 679 N N . ASP A 1 86 ? -14.484 19.094 10.219 1 93.62 86 ASP A N 1
ATOM 680 C CA . ASP A 1 86 ? -15.672 19.703 10.805 1 93.62 86 ASP A CA 1
ATOM 681 C C . ASP A 1 86 ? -15.961 19.141 12.195 1 93.62 86 ASP A C 1
ATOM 683 O O . ASP A 1 86 ? -15.773 17.938 12.43 1 93.62 86 ASP A O 1
ATOM 687 N N . ASN A 1 87 ? -16.172 19.859 13.133 1 90.56 87 ASN A N 1
ATOM 688 C CA . ASN A 1 87 ? -16.703 19.5 14.445 1 90.56 87 ASN A CA 1
ATOM 689 C C . ASN A 1 87 ? -15.641 18.875 15.344 1 90.56 87 ASN A C 1
ATOM 691 O O . ASN A 1 87 ? -15.953 18.047 16.203 1 90.56 87 ASN A O 1
ATOM 695 N N . ILE A 1 88 ? -14.391 19 14.953 1 95.75 88 ILE A N 1
ATOM 696 C CA . ILE A 1 88 ? -13.328 18.531 15.828 1 95.75 88 ILE A CA 1
ATOM 697 C C . ILE A 1 88 ? -12.422 19.688 16.219 1 95.75 88 ILE A C 1
ATOM 699 O O . ILE A 1 88 ? -12.383 20.719 15.531 1 95.75 88 ILE A O 1
ATOM 703 N N . LYS A 1 89 ? -11.711 19.5 17.359 1 95.75 89 LYS A N 1
ATOM 704 C CA . LYS A 1 89 ? -10.781 20.5 17.875 1 95.75 89 LYS A CA 1
ATOM 705 C C . LYS A 1 89 ? -9.477 19.859 18.328 1 95.75 89 LYS A C 1
ATOM 707 O O . LYS A 1 89 ? -9.102 19.969 19.5 1 95.75 89 LYS A O 1
ATOM 712 N N . PRO A 1 90 ? -8.797 19.281 17.359 1 97.88 90 PRO A N 1
ATOM 713 C CA . PRO A 1 90 ? -7.531 18.656 17.75 1 97.88 90 PRO A CA 1
ATOM 714 C C . PRO A 1 90 ? -6.492 19.672 18.219 1 97.88 90 PRO A C 1
ATOM 716 O O . PRO A 1 90 ? -6.512 20.828 17.781 1 97.88 90 PRO A O 1
ATOM 719 N N . LYS A 1 91 ? -5.66 19.219 19.062 1 97.75 91 LYS A N 1
ATOM 720 C CA . LYS A 1 91 ? -4.566 20.047 19.547 1 97.75 91 LYS A CA 1
ATOM 721 C C . LYS A 1 91 ? -3.414 20.078 18.547 1 97.75 91 LYS A C 1
ATOM 723 O O . LYS A 1 91 ? -2.676 21.062 18.484 1 97.75 91 LYS A O 1
ATOM 728 N N . ALA A 1 92 ? -3.27 19.016 17.828 1 98.5 92 ALA A N 1
ATOM 729 C CA . ALA A 1 92 ? -2.186 18.953 16.844 1 98.5 92 ALA A CA 1
ATOM 730 C C . ALA A 1 92 ? -2.627 18.234 15.586 1 98.5 92 ALA A C 1
ATOM 732 O O . ALA A 1 92 ? -3.498 17.359 15.633 1 98.5 92 ALA A O 1
ATOM 733 N N . CYS A 1 93 ? -2.045 18.609 14.516 1 98.69 93 CYS A N 1
ATOM 734 C CA . CYS A 1 93 ? -2.24 17.984 13.203 1 98.69 93 CYS A CA 1
ATOM 735 C C . CYS A 1 93 ? -0.903 17.625 12.57 1 98.69 93 CYS A C 1
ATOM 737 O O . CYS A 1 93 ? -0.033 18.484 12.414 1 98.69 93 CYS A O 1
ATOM 739 N N . VAL A 1 94 ? -0.704 16.391 12.203 1 98.81 94 VAL A N 1
ATOM 740 C CA . VAL A 1 94 ? 0.46 15.945 11.445 1 98.81 94 VAL A CA 1
ATOM 741 C C . VAL A 1 94 ? 0.12 15.891 9.961 1 98.81 94 VAL A C 1
ATOM 743 O O . VAL A 1 94 ? -0.875 15.281 9.562 1 98.81 94 VAL A O 1
ATOM 746 N N . LEU A 1 95 ? 0.934 16.562 9.172 1 98.88 95 LEU A N 1
ATOM 747 C CA . LEU A 1 95 ? 0.671 16.672 7.742 1 98.88 95 LEU A CA 1
ATOM 748 C C . LEU A 1 95 ? 1.835 16.109 6.934 1 98.88 95 LEU A C 1
ATOM 750 O O . LEU A 1 95 ? 2.992 16.453 7.184 1 98.88 95 LEU A O 1
ATOM 754 N N . HIS A 1 96 ? 1.601 15.195 6.051 1 98.81 96 HIS A N 1
ATOM 755 C CA . HIS A 1 96 ? 2.562 14.688 5.082 1 98.81 96 HIS A CA 1
ATOM 756 C C . HIS A 1 96 ? 1.894 14.383 3.744 1 98.81 96 HIS A C 1
ATOM 758 O O . HIS A 1 96 ? 1.149 13.414 3.621 1 98.81 96 HIS A O 1
ATOM 764 N N . VAL A 1 97 ? 2.221 15.188 2.689 1 98.81 97 VAL A N 1
ATOM 765 C CA . VAL A 1 97 ? 1.635 15.039 1.361 1 98.81 97 VAL A CA 1
ATOM 766 C C . VAL A 1 97 ? 2.521 15.727 0.326 1 98.81 97 VAL A C 1
ATOM 768 O O . VAL A 1 97 ? 3.211 16.703 0.64 1 98.81 97 VAL A O 1
ATOM 771 N N . GLY A 1 98 ? 2.484 15.227 -0.901 1 98.69 98 GLY A N 1
ATOM 772 C CA . GLY A 1 98 ? 3.195 15.891 -1.98 1 98.69 98 GLY A CA 1
ATOM 773 C C . GLY A 1 98 ? 3.988 14.938 -2.852 1 98.69 98 GLY A C 1
ATOM 774 O O . GLY A 1 98 ? 4.223 15.211 -4.031 1 98.69 98 GLY A O 1
ATOM 775 N N . THR A 1 99 ? 4.398 13.75 -2.361 1 98.38 99 THR A N 1
ATOM 776 C CA . THR A 1 99 ? 5.246 12.812 -3.088 1 98.38 99 THR A CA 1
ATOM 777 C C . THR A 1 99 ? 4.523 12.281 -4.324 1 98.38 99 THR A C 1
ATOM 779 O O . THR A 1 99 ? 5.164 11.93 -5.316 1 98.38 99 THR A O 1
ATOM 782 N N . ASN A 1 100 ? 3.209 12.312 -4.348 1 98 100 ASN A N 1
ATOM 783 C CA . ASN A 1 100 ? 2.428 11.727 -5.434 1 98 100 ASN A CA 1
ATOM 784 C C . ASN A 1 100 ? 2.1 12.758 -6.508 1 98 100 ASN A C 1
ATOM 786 O O . ASN A 1 100 ? 1.486 12.43 -7.523 1 98 100 ASN A O 1
ATOM 790 N N . ASN A 1 101 ? 2.436 14 -6.312 1 98.19 101 ASN A N 1
ATOM 791 C CA . ASN A 1 101 ? 2.234 15.047 -7.312 1 98.19 101 ASN A CA 1
ATOM 792 C C . ASN A 1 101 ? 3.283 14.969 -8.422 1 98.19 101 ASN A C 1
ATOM 794 O O . ASN A 1 101 ? 3.896 15.977 -8.766 1 98.19 101 ASN A O 1
ATOM 798 N N . PHE A 1 102 ? 3.303 13.688 -8.906 1 92.25 102 PHE A N 1
ATOM 799 C CA . PHE A 1 102 ? 4.301 13.516 -9.953 1 92.25 102 PHE A CA 1
ATOM 800 C C . PHE A 1 102 ? 3.902 14.266 -11.219 1 92.25 102 PHE A C 1
ATOM 802 O O . PHE A 1 102 ? 2.715 14.375 -11.531 1 92.25 102 PHE A O 1
ATOM 809 N N . GLY A 1 103 ? 4.695 15.039 -11.844 1 91.56 103 GLY A N 1
ATOM 810 C CA . GLY A 1 103 ? 4.465 15.883 -13.008 1 91.56 103 GLY A CA 1
ATOM 811 C C . GLY A 1 103 ? 4.43 17.359 -12.68 1 91.56 103 GLY A C 1
ATOM 812 O O . GLY A 1 103 ? 4.395 18.203 -13.578 1 91.56 103 GLY A O 1
ATOM 813 N N . ASN A 1 104 ? 4.355 17.641 -11.359 1 98 104 ASN A N 1
ATOM 814 C CA . ASN A 1 104 ? 4.352 19.031 -10.922 1 98 104 ASN A CA 1
ATOM 815 C C . ASN A 1 104 ? 5.742 19.484 -10.477 1 98 104 ASN A C 1
ATOM 817 O O . ASN A 1 104 ? 6.578 18.656 -10.102 1 98 104 ASN A O 1
ATOM 821 N N . THR A 1 105 ? 5.969 20.719 -10.5 1 98.19 105 THR A N 1
ATOM 822 C CA . THR A 1 105 ? 7.258 21.281 -10.117 1 98.19 105 THR A CA 1
ATOM 823 C C . THR A 1 105 ? 7.352 21.438 -8.602 1 98.19 105 THR A C 1
ATOM 825 O O . THR A 1 105 ? 6.332 21.453 -7.914 1 98.19 105 THR A O 1
ATOM 828 N N . PRO A 1 106 ? 8.57 21.578 -8.102 1 98.5 106 PRO A N 1
ATOM 829 C CA . PRO A 1 106 ? 8.719 21.828 -6.668 1 98.5 106 PRO A CA 1
ATOM 830 C C . PRO A 1 106 ? 7.941 23.062 -6.195 1 98.5 106 PRO A C 1
ATOM 832 O O . PRO A 1 106 ? 7.34 23.031 -5.117 1 98.5 106 PRO A O 1
ATOM 835 N N . ASP A 1 107 ? 7.93 24.078 -7.039 1 98.69 107 ASP A N 1
ATOM 836 C CA . ASP A 1 107 ? 7.215 25.297 -6.672 1 98.69 107 ASP A CA 1
ATOM 837 C C . ASP A 1 107 ? 5.711 25.031 -6.582 1 98.69 107 ASP A C 1
ATOM 839 O O . ASP A 1 107 ? 5.055 25.5 -5.648 1 98.69 107 ASP A O 1
ATOM 843 N N . GLU A 1 108 ? 5.211 24.344 -7.512 1 98.81 108 GLU A N 1
ATOM 844 C CA . GLU A 1 108 ? 3.783 24.047 -7.516 1 98.81 108 GLU A CA 1
ATOM 845 C C . GLU A 1 108 ? 3.393 23.203 -6.305 1 98.81 108 GLU A C 1
ATOM 847 O O . GLU A 1 108 ? 2.391 23.484 -5.645 1 98.81 108 GLU A O 1
ATOM 852 N N . ILE A 1 109 ? 4.156 22.219 -6.008 1 98.88 109 ILE A N 1
ATOM 853 C CA . ILE A 1 109 ? 3.877 21.312 -4.902 1 98.88 109 ILE A CA 1
ATOM 854 C C . ILE A 1 109 ? 3.977 22.062 -3.576 1 98.88 109 ILE A C 1
ATOM 856 O O . ILE A 1 109 ? 3.109 21.922 -2.711 1 98.88 109 ILE A O 1
ATOM 860 N N . SER A 1 110 ? 5.059 22.844 -3.443 1 98.81 110 SER A N 1
ATOM 861 C CA . SER A 1 110 ? 5.23 23.609 -2.213 1 98.81 110 SER A CA 1
ATOM 862 C C . SER A 1 110 ? 4.066 24.562 -1.989 1 98.81 110 SER A C 1
ATOM 864 O O . SER A 1 110 ? 3.578 24.703 -0.866 1 98.81 110 SER A O 1
ATOM 866 N N . GLU A 1 111 ? 3.631 25.172 -3.051 1 98.75 111 GLU A N 1
ATOM 867 C CA . GLU A 1 111 ? 2.475 26.062 -2.93 1 98.75 111 GLU A CA 1
ATOM 868 C C . GLU A 1 111 ? 1.229 25.281 -2.518 1 98.75 111 GLU A C 1
ATOM 870 O O . GLU A 1 111 ? 0.397 25.781 -1.761 1 98.75 111 GLU A O 1
ATOM 875 N N . GLY A 1 112 ? 1.076 24.109 -3.096 1 98.81 112 GLY A N 1
ATOM 876 C CA . GLY A 1 112 ? -0.021 23.25 -2.684 1 98.81 112 GLY A CA 1
ATOM 877 C C . GLY A 1 112 ? -0.003 22.938 -1.202 1 98.81 112 GLY A C 1
ATOM 878 O O . GLY A 1 112 ? -1.026 23.047 -0.523 1 98.81 112 GLY A O 1
ATOM 879 N N . ILE A 1 113 ? 1.145 22.562 -0.687 1 98.88 113 ILE A N 1
ATOM 880 C CA . ILE A 1 113 ? 1.309 22.234 0.725 1 98.88 113 ILE A CA 1
ATOM 881 C C . ILE A 1 113 ? 0.996 23.469 1.58 1 98.88 113 ILE A C 1
ATOM 883 O O . ILE A 1 113 ? 0.269 23.359 2.572 1 98.88 113 ILE A O 1
ATOM 887 N N . LEU A 1 114 ? 1.493 24.609 1.175 1 98.75 114 LEU A N 1
ATOM 888 C CA . LEU A 1 114 ? 1.264 25.844 1.92 1 98.75 114 LEU A CA 1
ATOM 889 C C . LEU A 1 114 ? -0.215 26.219 1.908 1 98.75 114 LEU A C 1
ATOM 891 O O . LEU A 1 114 ? -0.736 26.734 2.898 1 98.75 114 LEU A O 1
ATOM 895 N N . THR A 1 115 ? -0.889 25.969 0.79 1 98.81 115 THR A N 1
ATOM 896 C CA . THR A 1 115 ? -2.322 26.234 0.703 1 98.81 115 THR A CA 1
ATOM 897 C C . THR A 1 115 ? -3.092 25.328 1.667 1 98.81 115 THR A C 1
ATOM 899 O O . THR A 1 115 ? -4.047 25.781 2.311 1 98.81 115 THR A O 1
ATOM 902 N N . ILE A 1 116 ? -2.686 24.094 1.792 1 98.88 116 ILE A N 1
ATOM 903 C CA . ILE A 1 116 ? -3.297 23.156 2.73 1 98.88 116 ILE A CA 1
ATOM 904 C C . ILE A 1 116 ? -3.102 23.656 4.16 1 98.88 116 ILE A C 1
ATOM 906 O O . ILE A 1 116 ? -4.043 23.672 4.953 1 98.88 116 ILE A O 1
ATOM 910 N N . ILE A 1 117 ? -1.889 24.062 4.465 1 98.75 117 ILE A N 1
ATOM 911 C CA . ILE A 1 117 ? -1.566 24.578 5.789 1 98.75 117 ILE A CA 1
ATOM 912 C C . ILE A 1 117 ? -2.465 25.781 6.113 1 98.75 117 ILE A C 1
ATOM 914 O O . ILE A 1 117 ? -3.037 25.859 7.203 1 98.75 117 ILE A O 1
ATOM 918 N N . LYS A 1 118 ? -2.588 26.656 5.164 1 98.31 118 LYS A N 1
ATOM 919 C CA . LYS A 1 118 ? -3.436 27.828 5.348 1 98.31 118 LYS A CA 1
ATOM 920 C C . LYS A 1 118 ? -4.879 27.422 5.641 1 98.31 118 LYS A C 1
ATOM 922 O O . LYS A 1 118 ? -5.527 28 6.512 1 98.31 118 LYS A O 1
ATOM 927 N N . GLU A 1 119 ? -5.363 26.484 4.867 1 98.5 119 GLU A N 1
ATOM 928 C CA . GLU A 1 119 ? -6.734 26.016 5.059 1 98.5 119 GLU A CA 1
ATOM 929 C C . GLU A 1 119 ? -6.918 25.391 6.434 1 98.5 119 GLU A C 1
ATOM 931 O O . GLU A 1 119 ? -7.93 25.609 7.094 1 98.5 119 GLU A O 1
ATOM 936 N N . ILE A 1 120 ? -5.98 24.562 6.891 1 98.56 120 ILE A N 1
ATOM 937 C CA . ILE A 1 120 ? -6.043 23.938 8.211 1 98.56 120 ILE A CA 1
ATOM 938 C C . ILE A 1 120 ? -6.055 25 9.289 1 98.56 120 ILE A C 1
ATOM 940 O O . ILE A 1 120 ? -6.859 24.953 10.227 1 98.56 120 ILE A O 1
ATOM 944 N N . LYS A 1 121 ? -5.199 26.016 9.18 1 97.75 121 LYS A N 1
ATOM 945 C CA . LYS A 1 121 ? -5.109 27.078 10.172 1 97.75 121 LYS A CA 1
ATOM 946 C C . LYS A 1 121 ? -6.395 27.906 10.219 1 97.75 121 LYS A C 1
ATOM 948 O O . LYS A 1 121 ? -6.793 28.375 11.281 1 97.75 121 LYS A O 1
ATOM 953 N N . SER A 1 122 ? -6.953 28.047 9.078 1 97.5 122 SER A N 1
ATOM 954 C CA . SER A 1 122 ? -8.219 28.781 9.016 1 97.5 122 SER A CA 1
ATOM 955 C C . SER A 1 122 ? -9.32 28.047 9.758 1 97.5 122 SER A C 1
ATOM 957 O O . SER A 1 122 ? -10.117 28.656 10.477 1 97.5 122 SER A O 1
ATOM 959 N N . LYS A 1 123 ? -9.398 26.766 9.641 1 97.25 123 LYS A N 1
ATOM 960 C CA . LYS A 1 123 ? -10.453 25.953 10.234 1 97.25 123 LYS A CA 1
ATOM 961 C C . LYS A 1 123 ? -10.141 25.641 11.695 1 97.25 123 LYS A C 1
ATOM 963 O O . LYS A 1 123 ? -11.055 25.5 12.508 1 97.25 123 LYS A O 1
ATOM 968 N N . LEU A 1 124 ? -8.859 25.5 11.961 1 97.62 124 LEU A N 1
ATOM 969 C CA . LEU A 1 124 ? -8.391 25.125 13.289 1 97.62 124 LEU A CA 1
ATOM 970 C C . LEU A 1 124 ? -7.316 26.109 13.773 1 97.62 124 LEU A C 1
ATOM 972 O O . LEU A 1 124 ? -6.148 25.734 13.906 1 97.62 124 LEU A O 1
ATOM 976 N N . PRO A 1 125 ? -7.668 27.25 14.156 1 96.12 125 PRO A N 1
ATOM 977 C CA . PRO A 1 125 ? -6.707 28.312 14.445 1 96.12 125 PRO A CA 1
ATOM 978 C C . PRO A 1 125 ? -5.805 27.984 15.633 1 96.12 125 PRO A C 1
ATOM 980 O O . PRO A 1 125 ? -4.68 28.484 15.711 1 96.12 125 PRO A O 1
ATOM 983 N N . GLU A 1 126 ? -6.262 27.125 16.531 1 95.31 126 GLU A N 1
ATOM 984 C CA . GLU A 1 126 ? -5.48 26.844 17.719 1 95.31 126 GLU A CA 1
ATOM 985 C C . GLU A 1 126 ? -4.668 25.562 17.562 1 95.31 126 GLU A C 1
ATOM 987 O O . GLU A 1 126 ? -3.873 25.219 18.438 1 95.31 126 GLU A O 1
ATOM 992 N N . CYS A 1 127 ? -4.844 24.891 16.531 1 97.38 127 CYS A N 1
ATOM 993 C CA . CYS A 1 127 ? -4.203 23.609 16.297 1 97.38 127 CYS A CA 1
ATOM 994 C C . CYS A 1 127 ? -2.744 23.781 15.891 1 97.38 127 CYS A C 1
ATOM 996 O O . CYS A 1 127 ? -2.424 24.656 15.078 1 97.38 127 CYS A O 1
ATOM 998 N N . TYR A 1 128 ? -1.852 23.016 16.547 1 98.19 128 TYR A N 1
ATOM 999 C CA . TYR A 1 128 ? -0.449 22.984 16.141 1 98.19 128 TYR A CA 1
ATOM 1000 C C . TYR A 1 128 ? -0.253 22.062 14.938 1 98.19 128 TYR A C 1
ATOM 1002 O O . TYR A 1 128 ? -0.804 20.969 14.891 1 98.19 128 TYR A O 1
ATOM 1010 N N . ILE A 1 129 ? 0.516 22.562 13.938 1 98.69 129 ILE A N 1
ATOM 1011 C CA . ILE A 1 129 ? 0.749 21.75 12.742 1 98.69 129 ILE A CA 1
ATOM 1012 C C . ILE A 1 129 ? 2.186 21.234 12.742 1 98.69 129 ILE A C 1
ATOM 1014 O O . ILE A 1 129 ? 3.131 22 12.914 1 98.69 129 ILE A O 1
ATOM 1018 N N . ILE A 1 130 ? 2.33 19.953 12.641 1 98.69 130 ILE A N 1
ATOM 1019 C CA . ILE A 1 130 ? 3.613 19.297 12.414 1 98.69 130 ILE A CA 1
ATOM 1020 C C . ILE A 1 130 ? 3.699 18.828 10.961 1 98.69 130 ILE A C 1
ATOM 1022 O O . ILE A 1 130 ? 2.965 17.938 10.547 1 98.69 130 ILE A O 1
ATOM 1026 N N . LEU A 1 131 ? 4.586 19.484 10.211 1 98.75 131 LEU A N 1
ATOM 1027 C CA . LEU A 1 131 ? 4.793 19.141 8.805 1 98.75 131 LEU A CA 1
ATOM 1028 C C . LEU A 1 131 ? 6.035 18.266 8.641 1 98.75 131 LEU A C 1
ATOM 1030 O O . LEU A 1 131 ? 7.098 18.594 9.172 1 98.75 131 LEU A O 1
ATOM 1034 N N . LEU A 1 132 ? 5.898 17.172 7.906 1 98.62 132 LEU A N 1
ATOM 1035 C CA . LEU A 1 132 ? 7.035 16.281 7.688 1 98.62 132 LEU A CA 1
ATOM 1036 C C . LEU A 1 132 ? 7.656 16.531 6.316 1 98.62 132 LEU A C 1
ATOM 1038 O O . LEU A 1 132 ? 6.938 16.734 5.332 1 98.62 132 LEU A O 1
ATOM 1042 N N . ASP A 1 133 ? 8.961 16.406 6.281 1 98.44 133 ASP A N 1
ATOM 1043 C CA . ASP A 1 133 ? 9.656 16.438 5 1 98.44 133 ASP A CA 1
ATOM 1044 C C . ASP A 1 133 ? 9.234 15.25 4.129 1 98.44 133 ASP A C 1
ATOM 1046 O O . ASP A 1 133 ? 9 14.148 4.637 1 98.44 133 ASP A O 1
ATOM 1050 N N . LEU A 1 134 ? 9.211 15.578 2.824 1 98.5 134 LEU A N 1
ATOM 1051 C CA . LEU A 1 134 ? 9.023 14.484 1.882 1 98.5 134 LEU A CA 1
ATOM 1052 C C . LEU A 1 134 ? 10.203 13.523 1.93 1 98.5 134 LEU A C 1
ATOM 1054 O O . LEU A 1 134 ? 11.352 13.945 2.121 1 98.5 134 LEU A O 1
ATOM 1058 N N . LEU A 1 135 ? 9.93 12.281 1.708 1 98.5 135 LEU A N 1
ATOM 1059 C CA . LEU A 1 135 ? 10.93 11.227 1.812 1 98.5 135 LEU A CA 1
ATOM 1060 C C . LEU A 1 135 ? 11.57 10.953 0.457 1 98.5 135 LEU A C 1
ATOM 1062 O O . LEU A 1 135 ? 10.992 11.258 -0.585 1 98.5 135 LEU A O 1
ATOM 1066 N N . PRO A 1 136 ? 12.828 10.43 0.529 1 97.81 136 PRO A N 1
ATOM 1067 C CA . PRO A 1 136 ? 13.367 9.938 -0.741 1 97.81 136 PRO A CA 1
ATOM 1068 C C . PRO A 1 136 ? 12.57 8.766 -1.303 1 97.81 136 PRO A C 1
ATOM 1070 O O . PRO A 1 136 ? 11.922 8.039 -0.548 1 97.81 136 PRO A O 1
ATOM 1073 N N . ARG A 1 137 ? 12.602 8.672 -2.605 1 97.25 137 ARG A N 1
ATOM 1074 C CA . ARG A 1 137 ? 11.859 7.609 -3.275 1 97.25 137 ARG A CA 1
ATOM 1075 C C . ARG A 1 137 ? 12.648 7.039 -4.445 1 97.25 137 ARG A C 1
ATOM 1077 O O . ARG A 1 137 ? 13.461 7.738 -5.051 1 97.25 137 ARG A O 1
ATOM 1084 N N . GLY A 1 138 ? 12.461 5.773 -4.715 1 98 138 GLY A N 1
ATOM 1085 C CA . GLY A 1 138 ? 13.227 5.074 -5.738 1 98 138 GLY A CA 1
ATOM 1086 C C . GLY A 1 138 ? 14.523 4.488 -5.215 1 98 138 GLY A C 1
ATOM 1087 O O . GLY A 1 138 ? 15.188 5.094 -4.371 1 98 138 GLY A O 1
ATOM 1088 N N . ALA A 1 139 ? 14.867 3.354 -5.762 1 98.38 139 ALA A N 1
ATOM 1089 C CA . ALA A 1 139 ? 16.078 2.664 -5.305 1 98.38 139 ALA A CA 1
ATOM 1090 C C . ALA A 1 139 ? 17.312 3.506 -5.562 1 98.38 139 ALA A C 1
ATOM 1092 O O . ALA A 1 139 ? 18.219 3.564 -4.723 1 98.38 139 ALA A O 1
ATOM 1093 N N . ARG A 1 140 ? 17.359 4.184 -6.688 1 98 140 ARG A N 1
ATOM 1094 C CA . ARG A 1 140 ? 18.484 5.008 -7.129 1 98 140 ARG A CA 1
ATOM 1095 C C . ARG A 1 140 ? 18.047 6.453 -7.344 1 98 140 ARG A C 1
ATOM 1097 O O . ARG A 1 140 ? 16.859 6.75 -7.379 1 98 140 ARG A O 1
ATOM 1104 N N . PRO A 1 141 ? 19.109 7.344 -7.406 1 97.31 141 PRO A N 1
ATOM 1105 C CA . PRO A 1 141 ? 18.75 8.734 -7.684 1 97.31 141 PRO A CA 1
ATOM 1106 C C . PRO A 1 141 ? 17.828 8.875 -8.906 1 97.31 141 PRO A C 1
ATOM 1108 O O . PRO A 1 141 ? 18.016 8.164 -9.898 1 97.31 141 PRO A O 1
ATOM 1111 N N . ASN A 1 142 ? 16.859 9.719 -8.789 1 97.62 142 ASN A N 1
ATOM 1112 C CA . ASN A 1 142 ? 15.914 9.984 -9.859 1 97.62 142 ASN A CA 1
ATOM 1113 C C . ASN A 1 142 ? 15.312 11.383 -9.742 1 97.62 142 ASN A C 1
ATOM 1115 O O . ASN A 1 142 ? 15.547 12.086 -8.758 1 97.62 142 ASN A O 1
ATOM 1119 N N . GLU A 1 143 ? 14.531 11.75 -10.68 1 96.62 143 GLU A N 1
ATOM 1120 C CA . GLU A 1 143 ? 14.016 13.117 -10.758 1 96.62 143 GLU A CA 1
ATOM 1121 C C . GLU A 1 143 ? 13.039 13.398 -9.625 1 96.62 143 GLU A C 1
ATOM 1123 O O . GLU A 1 143 ? 12.953 14.531 -9.141 1 96.62 143 GLU A O 1
ATOM 1128 N N . LEU A 1 144 ? 12.312 12.461 -9.133 1 97.5 144 LEU A N 1
ATOM 1129 C CA . LEU A 1 144 ? 11.336 12.68 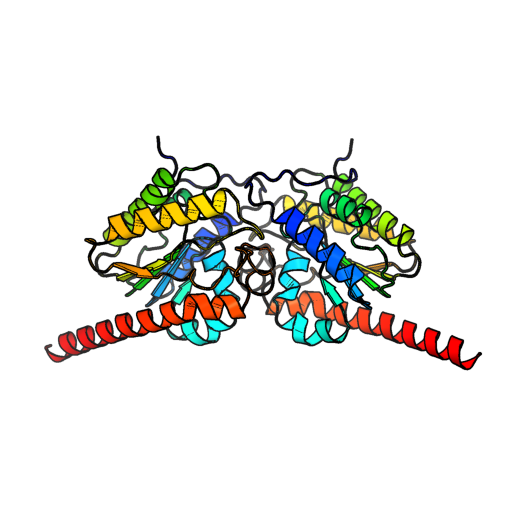-8.07 1 97.5 144 LEU A CA 1
ATOM 1130 C C . LEU A 1 144 ? 12.031 12.938 -6.738 1 97.5 144 LEU A C 1
ATOM 1132 O O . LEU A 1 144 ? 11.531 13.703 -5.91 1 97.5 144 LEU A O 1
ATOM 1136 N N . ARG A 1 145 ? 13.156 12.312 -6.57 1 96.19 145 ARG A N 1
ATOM 1137 C CA . ARG A 1 145 ? 13.938 12.57 -5.371 1 96.19 145 ARG A CA 1
ATOM 1138 C C . ARG A 1 145 ? 14.453 14.008 -5.352 1 96.19 145 ARG A C 1
ATOM 1140 O O . ARG A 1 145 ? 14.414 14.672 -4.312 1 96.19 145 ARG A O 1
ATOM 1147 N N . ILE A 1 146 ? 14.977 14.359 -6.48 1 96.81 146 ILE A N 1
ATOM 1148 C CA . ILE A 1 146 ? 15.461 15.734 -6.605 1 96.81 146 ILE A CA 1
ATOM 1149 C C . ILE A 1 146 ? 14.305 16.703 -6.355 1 96.81 146 ILE A C 1
ATOM 1151 O O . ILE A 1 146 ? 14.453 17.672 -5.598 1 96.81 146 ILE A O 1
ATOM 1155 N N . ARG A 1 147 ? 13.258 16.438 -6.926 1 98.12 147 ARG A N 1
ATOM 1156 C CA . ARG A 1 147 ? 12.07 17.266 -6.777 1 98.12 147 ARG A CA 1
ATOM 1157 C C . ARG A 1 147 ? 11.633 17.344 -5.32 1 98.12 147 ARG A C 1
ATOM 1159 O O . ARG A 1 147 ? 11.383 18.438 -4.801 1 98.12 147 ARG A O 1
ATOM 1166 N N . ASN A 1 148 ? 11.508 16.188 -4.637 1 98 148 ASN A N 1
ATOM 1167 C CA . ASN A 1 148 ? 11.109 16.141 -3.232 1 98 148 ASN A CA 1
ATOM 1168 C C . ASN A 1 148 ? 12.055 16.969 -2.355 1 98 148 ASN A C 1
ATOM 1170 O O . ASN A 1 148 ? 11.617 17.688 -1.457 1 98 148 ASN A O 1
ATOM 1174 N N . SER A 1 149 ? 13.336 16.812 -2.652 1 97.44 149 SER A N 1
ATOM 1175 C CA . SER A 1 149 ? 14.328 17.578 -1.903 1 97.44 149 SER A CA 1
ATOM 1176 C C . SER A 1 149 ? 14.133 1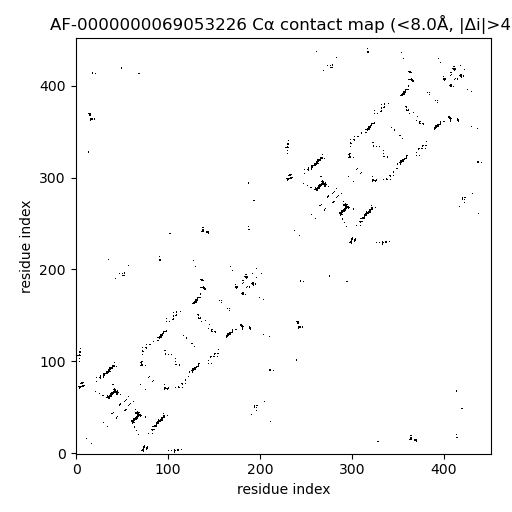9.078 -2.09 1 97.44 149 SER A C 1
ATOM 1178 O O . SER A 1 149 ? 14.242 19.844 -1.132 1 97.44 149 SER A O 1
ATOM 1180 N N . LYS A 1 150 ? 13.875 19.484 -3.285 1 98.56 150 LYS A N 1
ATOM 1181 C CA . LYS A 1 150 ? 13.648 20.891 -3.576 1 98.56 150 LYS A CA 1
ATOM 1182 C C . LYS A 1 150 ? 12.383 21.406 -2.902 1 98.56 150 LYS A C 1
ATOM 1184 O O . LYS A 1 150 ? 12.336 22.531 -2.412 1 98.56 150 LYS A O 1
ATOM 1189 N N . VAL A 1 151 ? 11.328 20.609 -2.865 1 98.75 151 VAL A N 1
ATOM 1190 C CA . VAL A 1 151 ? 10.102 20.953 -2.152 1 98.75 151 VAL A CA 1
ATOM 1191 C C . VAL A 1 151 ? 10.414 21.219 -0.682 1 98.75 151 VAL A C 1
ATOM 1193 O O . VAL A 1 151 ? 9.984 22.234 -0.118 1 98.75 151 VAL A O 1
ATOM 1196 N N . ASN A 1 152 ? 11.164 20.297 -0.08 1 98.5 152 ASN A N 1
ATOM 1197 C CA . ASN A 1 152 ? 11.531 20.438 1.325 1 98.5 152 ASN A CA 1
ATOM 1198 C C . ASN A 1 152 ? 12.289 21.734 1.581 1 98.5 152 ASN A C 1
ATOM 1200 O O . ASN A 1 152 ? 12.016 22.438 2.559 1 98.5 152 ASN A O 1
ATOM 1204 N N . GLU A 1 153 ? 13.195 22.047 0.675 1 98.38 153 GLU A N 1
ATOM 1205 C CA . GLU A 1 153 ? 13.961 23.281 0.805 1 98.38 153 GLU A CA 1
ATOM 1206 C C . GLU A 1 153 ? 13.047 24.5 0.784 1 98.38 153 GLU A C 1
ATOM 1208 O O . GLU A 1 153 ? 13.172 25.391 1.631 1 98.38 153 GLU A O 1
ATOM 1213 N N . ILE A 1 154 ? 12.172 24.547 -0.146 1 98.69 154 ILE A N 1
ATOM 1214 C CA . ILE A 1 154 ? 11.25 25.656 -0.3 1 98.69 154 ILE A CA 1
ATOM 1215 C C . ILE A 1 154 ? 10.375 25.781 0.943 1 98.69 154 ILE A C 1
ATOM 1217 O O . ILE A 1 154 ? 10.195 26.891 1.477 1 98.69 154 ILE A O 1
ATOM 1221 N N . ILE A 1 155 ? 9.844 24.703 1.428 1 98.56 155 ILE A N 1
ATOM 1222 C CA . ILE A 1 155 ? 8.945 24.672 2.576 1 98.56 155 ILE A CA 1
ATOM 1223 C C . ILE A 1 155 ? 9.664 25.203 3.809 1 98.56 155 ILE A C 1
ATOM 1225 O O . ILE A 1 155 ? 9.133 26.062 4.527 1 98.56 155 ILE A O 1
ATOM 1229 N N . HIS A 1 156 ? 10.898 24.703 4.027 1 98.12 156 HIS A N 1
ATOM 1230 C CA . HIS A 1 156 ? 11.656 25.156 5.191 1 98.12 156 HIS A CA 1
ATOM 1231 C C . HIS A 1 156 ? 11.844 26.672 5.184 1 98.12 156 HIS A C 1
ATOM 1233 O O . HIS A 1 156 ? 11.836 27.312 6.238 1 98.12 156 HIS A O 1
ATOM 1239 N N . GLU A 1 157 ? 11.969 27.203 4.07 1 97.62 157 GLU A N 1
ATOM 1240 C CA . GLU A 1 157 ? 12.156 28.641 3.938 1 97.62 157 GLU A CA 1
ATOM 1241 C C . GLU A 1 157 ? 10.852 29.391 4.152 1 97.62 157 GLU A C 1
ATOM 1243 O O . GLU A 1 157 ? 10.82 30.438 4.809 1 97.62 157 GLU A O 1
ATOM 1248 N N . LYS A 1 158 ? 9.812 28.875 3.656 1 97.31 158 LYS A N 1
ATOM 1249 C CA . LYS A 1 158 ? 8.547 29.609 3.58 1 97.31 158 LYS A CA 1
ATOM 1250 C C . LYS A 1 158 ? 7.781 29.531 4.895 1 97.31 158 LYS A C 1
ATOM 1252 O O . LYS A 1 158 ? 6.898 30.344 5.164 1 97.31 158 LYS A O 1
ATOM 1257 N N . VAL A 1 159 ? 8.125 28.547 5.766 1 96.81 159 VAL A N 1
ATOM 1258 C CA . VAL A 1 159 ? 7.273 28.312 6.926 1 96.81 159 VAL A CA 1
ATOM 1259 C C . VAL A 1 159 ? 7.895 28.953 8.164 1 96.81 159 VAL A C 1
ATOM 1261 O O . VAL A 1 159 ? 7.328 28.875 9.258 1 96.81 159 VAL A O 1
ATOM 1264 N N . LYS A 1 160 ? 8.984 29.562 8.125 1 93.06 160 LYS A N 1
ATOM 1265 C CA . LYS A 1 160 ? 9.727 30.125 9.25 1 93.06 160 LYS A CA 1
ATOM 1266 C C . LYS A 1 160 ? 8.891 31.141 10.023 1 93.06 160 LYS A C 1
ATOM 1268 O O . LYS A 1 160 ? 9 31.234 11.25 1 93.06 160 LYS A O 1
ATOM 1273 N N . SER A 1 161 ? 7.969 31.766 9.516 1 92.06 161 SER A N 1
ATOM 1274 C CA . SER A 1 161 ? 7.25 32.875 10.172 1 92.06 161 SER A CA 1
ATOM 1275 C C . SER A 1 161 ? 5.844 32.438 10.578 1 92.06 161 SER A C 1
ATOM 1277 O O . SER A 1 161 ? 5.082 33.219 11.141 1 92.06 161 SER A O 1
ATOM 1279 N N . ILE A 1 162 ? 5.531 31.219 10.266 1 94.56 162 ILE A N 1
ATOM 1280 C CA . ILE A 1 162 ? 4.18 30.766 10.555 1 94.56 162 ILE A CA 1
ATOM 1281 C C . ILE A 1 162 ? 4.109 30.234 11.992 1 94.56 162 ILE A C 1
ATOM 1283 O O . ILE A 1 162 ? 4.855 29.328 12.367 1 94.56 162 ILE A O 1
ATOM 1287 N N . SER A 1 163 ? 3.256 30.859 12.781 1 94.62 163 SER A N 1
ATOM 1288 C CA . SER A 1 163 ? 3.111 30.453 14.18 1 94.62 163 SER A CA 1
ATOM 1289 C C . SER A 1 163 ? 2.48 29.078 14.297 1 94.62 163 SER A C 1
ATOM 1291 O O . SER A 1 163 ? 1.688 28.672 13.445 1 94.62 163 SER A O 1
ATOM 1293 N N . ARG A 1 164 ? 2.85 28.297 15.32 1 96.19 164 ARG A N 1
ATOM 1294 C CA . ARG A 1 164 ? 2.299 26.984 15.672 1 96.19 164 ARG A CA 1
ATOM 1295 C C . ARG A 1 164 ? 2.488 26 14.531 1 96.19 164 ARG A C 1
ATOM 1297 O O . ARG A 1 164 ? 1.554 25.281 14.156 1 96.19 164 ARG A O 1
ATOM 1304 N N . LEU A 1 165 ? 3.559 26.125 13.859 1 97.94 165 LEU A N 1
ATOM 1305 C CA . LEU A 1 165 ? 3.943 25.203 12.797 1 97.94 165 LEU A CA 1
ATOM 1306 C C . LEU A 1 165 ? 5.406 24.797 12.93 1 97.94 165 LEU A C 1
ATOM 1308 O O . LEU A 1 165 ? 6.27 25.641 13.18 1 97.94 165 LEU A O 1
ATOM 1312 N N . GLU A 1 166 ? 5.648 23.547 12.938 1 96.06 166 GLU A N 1
ATOM 1313 C CA . GLU A 1 166 ? 7.008 23 12.938 1 96.06 166 GLU A CA 1
ATOM 1314 C C . GLU A 1 166 ? 7.211 22 11.805 1 96.06 166 GLU A C 1
ATOM 1316 O O . GLU A 1 166 ? 6.332 21.172 11.539 1 96.06 166 GLU A O 1
ATOM 1321 N N . VAL A 1 167 ? 8.312 22.156 11.109 1 97.44 167 VAL A N 1
ATOM 1322 C CA . VAL A 1 167 ? 8.711 21.172 10.094 1 97.44 167 VAL A CA 1
ATOM 1323 C C . VAL A 1 167 ? 9.75 20.219 10.672 1 97.44 167 VAL A C 1
ATOM 1325 O O . VAL A 1 167 ? 10.742 20.656 11.258 1 97.44 167 VAL A O 1
ATOM 1328 N N . ILE A 1 168 ? 9.5 18.938 10.531 1 96.31 168 ILE A N 1
ATOM 1329 C CA . ILE A 1 168 ? 10.438 17.938 11.031 1 96.31 168 ILE A CA 1
ATOM 1330 C C . ILE A 1 168 ? 11.156 17.266 9.867 1 96.31 168 ILE A C 1
ATOM 1332 O O . ILE A 1 168 ? 10.523 16.812 8.914 1 96.31 168 ILE A O 1
ATOM 1336 N N . THR A 1 169 ? 12.492 17.297 9.961 1 95.75 169 THR A N 1
ATOM 1337 C CA . THR A 1 169 ? 13.328 16.578 9 1 95.75 169 THR A CA 1
ATOM 1338 C C . THR A 1 169 ? 13.406 15.102 9.344 1 95.75 169 THR A C 1
ATOM 1340 O O . THR A 1 169 ? 14.102 14.711 10.289 1 95.75 169 THR A O 1
ATOM 1343 N N . VAL A 1 170 ? 12.734 14.32 8.586 1 91.25 170 VAL A N 1
ATOM 1344 C CA . VAL A 1 170 ? 12.617 12.906 8.922 1 91.25 170 VAL A CA 1
ATOM 1345 C C . VAL A 1 170 ? 13.297 12.055 7.855 1 91.25 170 VAL A C 1
ATOM 1347 O O . VAL A 1 170 ? 13.234 10.82 7.895 1 91.25 170 VAL A O 1
ATOM 1350 N N . ASN A 1 171 ? 13.969 12.648 6.965 1 88.38 171 ASN A N 1
ATOM 1351 C CA . ASN A 1 171 ? 14.539 11.922 5.832 1 88.38 171 ASN A CA 1
ATOM 1352 C C . ASN A 1 171 ? 16.047 11.75 5.98 1 88.38 171 ASN A C 1
ATOM 1354 O O . ASN A 1 171 ? 16.703 11.258 5.066 1 88.38 171 ASN A O 1
ATOM 1358 N N . THR A 1 172 ? 16.516 12.094 7.137 1 87.75 172 THR A N 1
ATOM 1359 C CA . THR A 1 172 ? 17.953 11.953 7.367 1 87.75 172 THR A CA 1
ATOM 1360 C C . THR A 1 172 ? 18.312 10.5 7.648 1 87.75 172 THR A C 1
ATOM 1362 O O . THR A 1 172 ? 17.609 9.812 8.383 1 87.75 172 THR A O 1
ATOM 1365 N N . GLY A 1 173 ? 19.328 10.016 7.023 1 90.69 173 GLY A N 1
ATOM 1366 C CA . GLY A 1 173 ? 19.844 8.688 7.312 1 90.69 173 GLY A CA 1
ATOM 1367 C C . GLY A 1 173 ? 19.156 7.586 6.539 1 90.69 173 GLY A C 1
ATOM 1368 O O . GLY A 1 173 ? 19.438 6.402 6.742 1 90.69 173 GLY A O 1
ATOM 1369 N N . LEU A 1 174 ? 18.234 7.965 5.66 1 94.75 174 LEU A N 1
ATOM 1370 C CA . LEU A 1 174 ? 17.5 6.949 4.902 1 94.75 174 LEU A CA 1
ATOM 1371 C C . LEU A 1 174 ? 18.312 6.488 3.695 1 94.75 174 LEU A C 1
ATOM 1373 O O . LEU A 1 174 ? 18.188 5.352 3.244 1 94.75 174 LEU A O 1
ATOM 1377 N N . LEU A 1 175 ? 19.156 7.355 3.221 1 95.88 175 LEU A N 1
ATOM 1378 C CA . LEU A 1 175 ? 19.969 7.008 2.053 1 95.88 175 LEU A CA 1
ATOM 1379 C C . LEU A 1 175 ? 21.312 6.422 2.473 1 95.88 175 LEU A C 1
ATOM 1381 O O . LEU A 1 175 ? 21.922 6.891 3.434 1 95.88 175 LEU A O 1
ATOM 1385 N N . GLN A 1 176 ? 21.688 5.477 1.719 1 95.94 176 GLN A N 1
ATOM 1386 C CA . GLN A 1 176 ? 23.016 4.895 1.929 1 95.94 176 GLN A CA 1
ATOM 1387 C C . GLN A 1 176 ? 24.109 5.812 1.4 1 95.94 176 GLN A C 1
ATOM 1389 O O . GLN A 1 176 ? 23.812 6.844 0.784 1 95.94 176 GLN A O 1
ATOM 1394 N N . SER A 1 177 ? 25.391 5.395 1.661 1 95.06 177 SER A N 1
ATOM 1395 C CA . SER A 1 177 ? 26.531 6.211 1.276 1 95.06 177 SER A CA 1
ATOM 1396 C C . SER A 1 177 ? 26.594 6.395 -0.236 1 95.06 177 SER A C 1
ATOM 1398 O O . SER A 1 177 ? 27.109 7.41 -0.723 1 95.06 177 SER A O 1
ATOM 1400 N N . ASP A 1 178 ? 26.062 5.469 -0.955 1 96.19 178 ASP A N 1
ATOM 1401 C CA . ASP A 1 178 ? 26.094 5.551 -2.412 1 96.19 178 ASP A CA 1
ATOM 1402 C C . ASP A 1 178 ? 24.781 6.145 -2.949 1 96.19 178 ASP A C 1
ATOM 1404 O O . ASP A 1 178 ? 24.469 5.984 -4.129 1 96.19 178 ASP A O 1
ATOM 1408 N N . ASP A 1 179 ? 23.984 6.699 -2.088 1 95.88 179 ASP A N 1
ATOM 1409 C CA . ASP A 1 179 ? 22.766 7.426 -2.41 1 95.88 179 ASP A CA 1
ATOM 1410 C C . ASP A 1 179 ? 21.641 6.469 -2.785 1 95.88 179 ASP A C 1
ATOM 1412 O O . ASP A 1 179 ? 20.672 6.859 -3.459 1 95.88 179 ASP A O 1
ATOM 1416 N N . THR A 1 180 ? 21.75 5.199 -2.426 1 98 180 THR A N 1
ATOM 1417 C CA . THR A 1 180 ? 20.672 4.246 -2.689 1 98 180 THR A CA 1
ATOM 1418 C C . THR A 1 180 ? 19.75 4.137 -1.487 1 98 180 THR A C 1
ATOM 1420 O O . THR A 1 180 ? 20.156 4.398 -0.354 1 98 180 THR A O 1
ATOM 1423 N N . LEU A 1 181 ? 18.531 3.893 -1.826 1 98 181 LEU A N 1
ATOM 142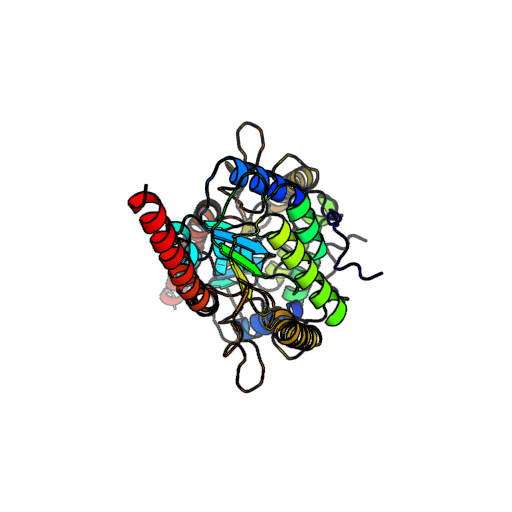4 C CA . LEU A 1 181 ? 17.531 3.578 -0.815 1 98 181 LEU A CA 1
ATOM 1425 C C . LEU A 1 181 ? 17.406 2.07 -0.622 1 98 181 LEU A C 1
ATOM 1427 O O . LEU A 1 181 ? 17.188 1.333 -1.583 1 98 181 LEU A O 1
ATOM 1431 N N . SER A 1 182 ? 17.562 1.639 0.61 1 97.06 182 SER A N 1
ATOM 1432 C CA . SER A 1 182 ? 17.578 0.205 0.881 1 97.06 182 SER A CA 1
ATOM 1433 C C . SER A 1 182 ? 16.156 -0.365 0.941 1 97.06 182 SER A C 1
ATOM 1435 O O . SER A 1 182 ? 15.258 0.267 1.487 1 97.06 182 SER A O 1
ATOM 1437 N N . ALA A 1 183 ? 15.992 -1.602 0.457 1 96.44 183 ALA A N 1
ATOM 1438 C CA . ALA A 1 183 ? 14.734 -2.328 0.575 1 96.44 183 ALA A CA 1
ATOM 1439 C C . ALA A 1 183 ? 14.422 -2.656 2.033 1 96.44 183 ALA A C 1
ATOM 1441 O O . ALA A 1 183 ? 13.266 -2.916 2.385 1 96.44 183 ALA A O 1
ATOM 1442 N N . GLN A 1 184 ? 15.406 -2.629 2.879 1 95.19 184 GLN A N 1
ATOM 1443 C CA . GLN A 1 184 ? 15.195 -2.85 4.305 1 95.19 184 GLN A CA 1
ATOM 1444 C C . GLN A 1 184 ? 14.398 -1.701 4.926 1 95.19 184 GLN A C 1
ATOM 1446 O O . GLN A 1 184 ? 13.609 -1.911 5.852 1 95.19 184 GLN A O 1
ATOM 1451 N N . ASP A 1 185 ? 14.625 -0.521 4.383 1 96.94 185 ASP A N 1
ATOM 1452 C CA . ASP A 1 185 ? 13.93 0.657 4.898 1 96.94 185 ASP A CA 1
ATOM 1453 C C . ASP A 1 185 ? 12.586 0.853 4.199 1 96.94 185 ASP A C 1
ATOM 1455 O O . ASP A 1 185 ? 11.602 1.24 4.828 1 96.94 185 ASP A O 1
ATOM 1459 N N . MET A 1 186 ? 12.609 0.615 2.891 1 97.75 186 MET A N 1
ATOM 1460 C CA . MET A 1 186 ? 11.414 0.708 2.059 1 97.75 186 MET A CA 1
ATOM 1461 C C . MET A 1 186 ? 11.398 -0.397 1.007 1 97.75 186 MET A C 1
ATOM 1463 O O . MET A 1 186 ? 12.023 -0.268 -0.047 1 97.75 186 MET A O 1
ATOM 1467 N N . LEU A 1 187 ? 10.57 -1.322 1.267 1 97.06 187 LEU A N 1
ATOM 1468 C CA . LEU A 1 187 ? 10.578 -2.547 0.473 1 97.06 187 LEU A CA 1
ATOM 1469 C C . LEU A 1 187 ? 10.273 -2.248 -0.991 1 97.06 187 LEU A C 1
ATOM 1471 O O . LEU A 1 187 ? 10.859 -2.863 -1.888 1 97.06 187 LEU A O 1
ATOM 1475 N N . ASP A 1 188 ? 9.352 -1.343 -1.221 1 98.19 188 ASP A N 1
ATOM 1476 C CA . ASP A 1 188 ? 8.992 -0.995 -2.592 1 98.19 188 ASP A CA 1
ATOM 1477 C C . ASP A 1 188 ? 9.625 0.33 -3.006 1 98.19 188 ASP A C 1
ATOM 1479 O O . ASP A 1 188 ? 9.211 0.943 -3.992 1 98.19 188 ASP A O 1
ATOM 1483 N N . TYR A 1 189 ? 10.508 0.884 -2.17 1 98.38 189 TYR A N 1
ATOM 1484 C CA . TYR A 1 189 ? 11.273 2.104 -2.398 1 98.38 189 TYR A CA 1
ATOM 1485 C C . TYR A 1 189 ? 10.375 3.328 -2.381 1 98.38 189 TYR A C 1
ATOM 1487 O O . TYR A 1 189 ? 10.656 4.328 -3.043 1 98.38 189 TYR A O 1
ATOM 1495 N N . LEU A 1 190 ? 9.305 3.209 -1.71 1 97.94 190 LEU A N 1
ATOM 1496 C CA . LEU A 1 190 ? 8.391 4.328 -1.53 1 97.94 190 LEU A CA 1
ATOM 1497 C C . LEU A 1 190 ? 7.797 4.324 -0.124 1 97.94 190 LEU A C 1
ATOM 1499 O O . LEU A 1 190 ? 7.859 5.336 0.58 1 97.94 190 LEU A O 1
ATOM 1503 N N . HIS A 1 191 ? 7.238 3.211 0.324 1 98.06 191 HIS A N 1
ATOM 1504 C CA . HIS A 1 191 ? 6.574 3.088 1.617 1 98.06 191 HIS A CA 1
ATOM 1505 C C . HIS A 1 191 ? 7.516 2.512 2.668 1 98.06 191 HIS A C 1
ATOM 1507 O O . HIS A 1 191 ? 8.109 1.449 2.461 1 98.06 191 HIS A O 1
ATOM 1513 N N . PRO A 1 192 ? 7.605 3.141 3.82 1 97.5 192 PRO A N 1
ATOM 1514 C CA . PRO A 1 192 ? 8.508 2.664 4.875 1 97.5 192 PRO A CA 1
ATOM 1515 C C . PRO A 1 192 ? 8.102 1.292 5.414 1 97.5 192 PRO A C 1
ATOM 1517 O O . PRO A 1 192 ? 6.914 0.972 5.473 1 97.5 192 PRO A O 1
ATOM 1520 N N . THR A 1 193 ? 9.109 0.489 5.766 1 96.25 193 THR A N 1
ATOM 1521 C CA . THR A 1 193 ? 8.891 -0.711 6.566 1 96.25 193 THR A CA 1
ATOM 1522 C C . THR A 1 193 ? 8.578 -0.346 8.016 1 96.25 193 THR A C 1
ATOM 1524 O O . THR A 1 193 ? 8.672 0.821 8.398 1 96.25 193 THR A O 1
ATOM 1527 N N . ASP A 1 194 ? 8.227 -1.387 8.812 1 95.19 194 ASP A N 1
ATOM 1528 C CA . ASP A 1 194 ? 7.895 -1.141 10.219 1 95.19 194 ASP A CA 1
ATOM 1529 C C . ASP A 1 194 ? 9.047 -0.452 10.945 1 95.19 194 ASP A C 1
ATOM 1531 O O . ASP A 1 194 ? 8.836 0.517 11.672 1 95.19 194 ASP A O 1
ATOM 1535 N N . SER A 1 195 ? 10.258 -0.933 10.719 1 95.38 195 SER A N 1
ATOM 1536 C CA . SER A 1 195 ? 11.414 -0.341 11.383 1 95.38 195 SER A CA 1
ATOM 1537 C C . SER A 1 195 ? 11.656 1.084 10.898 1 95.38 195 SER A C 1
ATOM 1539 O O . SER A 1 195 ? 12.023 1.959 11.688 1 95.38 195 SER A O 1
ATOM 1541 N N . CYS A 1 196 ? 11.422 1.311 9.688 1 97.38 196 CYS A N 1
ATOM 1542 C CA . CYS A 1 196 ? 11.625 2.643 9.133 1 97.38 196 CYS A CA 1
ATOM 1543 C C . CYS A 1 196 ? 10.547 3.609 9.617 1 97.38 196 CYS A C 1
ATOM 1545 O O . CYS A 1 196 ? 10.828 4.789 9.852 1 97.38 196 CYS A O 1
ATOM 1547 N N . TYR A 1 197 ? 9.32 3.135 9.773 1 97.69 197 TYR A N 1
ATOM 1548 C CA . TYR A 1 197 ? 8.281 3.959 10.383 1 97.69 197 TYR A CA 1
ATOM 1549 C C . TYR A 1 197 ? 8.688 4.398 11.781 1 97.69 197 TYR A C 1
ATOM 1551 O O . TYR A 1 197 ? 8.445 5.543 12.18 1 97.69 197 TYR A O 1
ATOM 1559 N N . ARG A 1 198 ? 9.227 3.523 12.469 1 96.38 198 ARG A N 1
ATOM 1560 C CA . ARG A 1 198 ? 9.664 3.881 13.812 1 96.38 198 ARG A CA 1
ATOM 1561 C C . ARG A 1 198 ? 10.727 4.977 13.766 1 96.38 198 ARG A C 1
ATOM 1563 O O . ARG A 1 198 ? 10.656 5.945 14.523 1 96.38 198 ARG A O 1
ATOM 1570 N N . LYS A 1 199 ? 11.633 4.859 12.883 1 96.06 199 LYS A N 1
ATOM 1571 C CA . LYS A 1 199 ? 12.688 5.852 12.711 1 96.06 199 LYS A CA 1
ATOM 1572 C C . LYS A 1 199 ? 12.102 7.215 12.352 1 96.06 199 LYS A C 1
ATOM 1574 O O . LYS A 1 199 ? 12.531 8.242 12.891 1 96.06 199 LYS A O 1
ATOM 1579 N N . ILE A 1 200 ? 11.133 7.223 11.531 1 97.56 200 ILE A N 1
ATOM 1580 C CA . ILE A 1 200 ? 10.57 8.445 10.969 1 97.56 200 ILE A CA 1
ATOM 1581 C C . ILE A 1 200 ? 9.633 9.094 11.977 1 97.56 200 ILE A C 1
ATOM 1583 O O . ILE A 1 200 ? 9.609 10.32 12.117 1 97.56 200 ILE A O 1
ATOM 1587 N N . PHE A 1 201 ? 8.898 8.281 12.781 1 97.94 201 PHE A N 1
ATOM 1588 C CA . PHE A 1 201 ? 7.754 8.852 13.477 1 97.94 201 PHE A CA 1
ATOM 1589 C C . PHE A 1 201 ? 8.016 8.906 14.977 1 97.94 201 PHE A C 1
ATOM 1591 O O . PHE A 1 201 ? 7.238 9.516 15.727 1 97.94 201 PHE A O 1
ATOM 1598 N N . GLU A 1 202 ? 9.078 8.32 15.445 1 97.25 202 GLU A N 1
ATOM 1599 C CA . GLU A 1 202 ? 9.406 8.492 16.859 1 97.25 202 GLU A CA 1
ATOM 1600 C C . GLU A 1 202 ? 9.641 9.961 17.203 1 97.25 202 GLU A C 1
ATOM 1602 O O . GLU A 1 202 ? 9.102 10.469 18.188 1 97.25 202 GLU A O 1
ATOM 1607 N N . PRO A 1 203 ? 10.422 10.68 16.391 1 96.75 203 PRO A N 1
ATOM 1608 C CA . PRO A 1 203 ? 10.578 12.109 16.672 1 96.75 203 PRO A CA 1
ATOM 1609 C C . PRO A 1 203 ? 9.25 12.867 16.609 1 96.75 203 PRO A C 1
ATOM 1611 O O . PRO A 1 203 ? 9.055 13.836 17.328 1 96.75 203 PRO A O 1
ATOM 1614 N N . VAL A 1 204 ? 8.359 12.492 15.758 1 98 204 VAL A N 1
ATOM 1615 C CA . VAL A 1 204 ? 7.039 13.102 15.648 1 98 204 VAL A CA 1
ATOM 1616 C C . VAL A 1 204 ? 6.262 12.883 16.953 1 98 204 VAL A C 1
ATOM 1618 O O . VAL A 1 204 ? 5.637 13.812 17.469 1 98 204 VAL A O 1
ATOM 1621 N N . HIS A 1 205 ? 6.301 11.641 17.438 1 98.06 205 HIS A N 1
ATOM 1622 C CA . HIS A 1 205 ? 5.633 11.297 18.688 1 98.06 205 HIS A CA 1
ATOM 1623 C C . HIS A 1 205 ? 6.152 12.141 19.844 1 98.06 205 HIS A C 1
ATOM 1625 O O . HIS A 1 205 ? 5.367 12.625 20.656 1 98.06 205 HIS A O 1
ATOM 1631 N N . GLU A 1 206 ? 7.465 12.289 19.906 1 97.06 206 GLU A N 1
ATOM 1632 C CA . GLU A 1 206 ? 8.078 13.094 20.953 1 97.06 206 GLU A CA 1
ATOM 1633 C C . GLU A 1 206 ? 7.57 14.531 20.922 1 97.06 206 GLU A C 1
ATOM 1635 O O . GLU A 1 206 ? 7.254 15.117 21.953 1 97.06 206 GLU A O 1
ATOM 1640 N N . LEU A 1 207 ? 7.531 15.078 19.781 1 97.25 207 LEU A N 1
ATOM 1641 C CA . LEU A 1 207 ? 7.043 16.438 19.641 1 97.25 207 LEU A CA 1
ATOM 1642 C C . LEU A 1 207 ? 5.57 16.547 20.031 1 97.25 207 LEU A C 1
ATOM 1644 O O . LEU A 1 207 ? 5.156 17.516 20.656 1 97.25 207 LEU A O 1
ATOM 1648 N N . LEU A 1 208 ? 4.758 15.562 19.656 1 97.94 208 LEU A N 1
ATOM 1649 C CA . LEU A 1 208 ? 3.338 15.539 20 1 97.94 208 LEU A CA 1
ATOM 1650 C C . LEU A 1 208 ? 3.145 15.531 21.516 1 97.94 208 LEU A C 1
ATOM 1652 O O . LEU A 1 208 ? 2.256 16.203 22.031 1 97.94 208 LEU A O 1
ATOM 1656 N N . LEU A 1 209 ? 3.994 14.773 22.172 1 97.25 209 LEU A N 1
ATOM 1657 C CA . LEU A 1 209 ? 3.9 14.727 23.625 1 97.25 209 LEU A CA 1
ATOM 1658 C C . LEU A 1 209 ? 4.141 16.109 24.234 1 97.25 209 LEU A C 1
ATOM 1660 O O . LEU A 1 209 ? 3.465 16.484 25.188 1 97.25 209 LEU A O 1
ATOM 1664 N N . GLN A 1 210 ? 5.051 16.797 23.672 1 96.38 210 GLN A N 1
ATOM 1665 C CA . GLN A 1 210 ? 5.344 18.141 24.156 1 96.38 210 GLN A CA 1
ATOM 1666 C C . GLN A 1 210 ? 4.16 19.078 23.922 1 96.38 210 GLN A C 1
ATOM 1668 O O . GLN A 1 210 ? 3.771 19.828 24.812 1 96.38 210 GLN A O 1
ATOM 1673 N N . ILE A 1 211 ? 3.621 19.031 22.766 1 95.81 211 ILE A N 1
ATOM 1674 C CA . ILE A 1 211 ? 2.508 19.891 22.391 1 95.81 211 ILE A CA 1
ATOM 1675 C C . ILE A 1 211 ? 1.296 19.578 23.266 1 95.81 211 ILE A C 1
ATOM 1677 O O . ILE A 1 211 ? 0.641 20.5 23.766 1 95.81 211 ILE A O 1
ATOM 1681 N N . LEU A 1 212 ? 1.018 18.281 23.469 1 94.81 212 LEU A N 1
ATOM 1682 C CA . LEU A 1 212 ? -0.146 17.859 24.234 1 94.81 212 LEU A CA 1
ATOM 1683 C C . LEU A 1 212 ? 0.043 18.172 25.719 1 94.81 212 LEU A C 1
ATOM 1685 O O . LEU A 1 212 ? -0.923 18.484 26.422 1 94.81 212 LEU A O 1
ATOM 1689 N N . GLY A 1 213 ? 1.282 18 26.172 1 89.44 213 GLY A N 1
ATOM 1690 C CA . GLY A 1 213 ? 1.578 18.375 27.531 1 89.44 213 GLY A CA 1
ATOM 1691 C C . GLY A 1 213 ? 1.379 19.844 27.812 1 89.44 213 GLY A C 1
ATOM 1692 O O . GLY A 1 213 ? 0.813 20.219 28.844 1 89.44 213 GLY A O 1
ATOM 1693 N N . GLU A 1 214 ? 1.839 20.578 26.906 1 81.69 214 GLU A N 1
ATOM 1694 C CA . GLU A 1 214 ? 1.669 22.031 27.031 1 81.69 214 GLU A CA 1
ATOM 1695 C C . GLU A 1 214 ? 0.193 22.406 27 1 81.69 214 GLU A C 1
ATOM 1697 O O . GLU A 1 214 ? -0.238 23.297 27.734 1 81.69 214 GLU A O 1
ATOM 1702 N N . ALA A 1 215 ? -0.493 21.781 26.266 1 79.5 215 ALA A N 1
ATOM 1703 C CA . ALA A 1 215 ? -1.923 22.062 26.156 1 79.5 215 ALA A CA 1
ATOM 1704 C C . ALA A 1 215 ? -2.65 21.703 27.453 1 79.5 215 ALA A C 1
ATOM 1706 O O . ALA A 1 215 ? -3.562 22.422 27.875 1 79.5 215 ALA A O 1
ATOM 1707 N N . LYS A 1 216 ? -2.182 20.672 28.062 1 80.31 216 LYS A N 1
ATOM 1708 C CA . LYS A 1 216 ? -2.791 20.25 29.328 1 80.31 216 LYS A CA 1
ATOM 1709 C C . LYS A 1 216 ? -2.508 21.266 30.438 1 80.31 216 LYS A C 1
ATOM 1711 O O . LYS A 1 216 ? -3.375 21.531 31.266 1 80.31 216 LYS A O 1
ATOM 1716 N N . ASP A 1 217 ? -1.33 21.797 30.344 1 76.44 217 ASP A N 1
ATOM 1717 C CA . ASP A 1 217 ? -0.95 22.781 31.344 1 76.44 217 ASP A CA 1
ATOM 1718 C C . ASP A 1 217 ? -1.766 24.062 31.188 1 76.44 217 ASP A C 1
ATOM 1720 O O . ASP A 1 217 ? -2.174 24.672 32.188 1 76.44 217 ASP A O 1
ATOM 1724 N N . ILE A 1 218 ? -2.02 24.312 30.062 1 70 218 ILE A N 1
ATOM 1725 C CA . ILE A 1 218 ? -2.781 25.516 29.781 1 70 218 ILE A CA 1
ATOM 1726 C C . ILE A 1 218 ? -4.242 25.312 30.172 1 70 218 ILE A C 1
ATOM 1728 O O . ILE A 1 218 ? -4.855 26.188 30.781 1 70 218 ILE A O 1
ATOM 1732 N N . ASP A 1 219 ? -4.738 24.172 29.938 1 71.06 219 ASP A N 1
ATOM 1733 C CA . ASP A 1 219 ? -6.117 23.844 30.297 1 71.06 219 ASP A CA 1
ATOM 1734 C C . ASP A 1 219 ? -6.301 23.859 31.812 1 71.06 219 ASP A C 1
ATOM 1736 O O . ASP A 1 219 ? -7.344 24.297 32.312 1 71.06 219 ASP A O 1
ATOM 1740 N N . LYS A 1 220 ? -5.32 23.297 32.719 1 72.88 220 LYS A N 1
ATOM 1741 C CA . LYS A 1 220 ? -5.371 23.266 34.188 1 72.88 220 LYS A CA 1
ATOM 1742 C C . LYS A 1 220 ? -5.355 24.688 34.781 1 72.88 220 LYS A C 1
ATOM 1744 O O . LYS A 1 220 ? -5.996 24.953 35.781 1 72.88 220 LYS A O 1
ATOM 1749 N N . GLU A 1 221 ? -4.68 25.516 34 1 67.94 221 GLU A N 1
ATOM 1750 C CA . GLU A 1 221 ? -4.555 26.891 34.469 1 67.94 221 GLU A CA 1
ATOM 1751 C C . GLU A 1 221 ? -5.852 27.672 34.25 1 67.94 221 GLU A C 1
ATOM 1753 O O . GLU A 1 221 ? -6.246 28.469 35.094 1 67.94 221 GLU A O 1
ATOM 1758 N N . ILE A 1 222 ? -6.52 27.359 33.281 1 66.88 222 ILE A N 1
ATOM 1759 C CA . ILE A 1 222 ? -7.77 28.047 32.969 1 66.88 222 ILE A CA 1
ATOM 1760 C C . ILE A 1 222 ? -8.875 27.547 33.906 1 66.88 222 ILE A C 1
ATOM 1762 O O . ILE A 1 222 ? -9.695 28.344 34.375 1 66.88 222 ILE A O 1
ATOM 1766 N N . ILE A 1 223 ? -8.828 26.312 34.219 1 68.06 223 ILE A N 1
ATOM 1767 C CA . ILE A 1 223 ? -9.828 25.75 35.125 1 68.06 223 ILE A CA 1
ATOM 1768 C C . ILE A 1 223 ? -9.539 26.188 36.531 1 68.06 223 ILE A C 1
ATOM 1770 O O . ILE A 1 223 ? -10.461 26.469 37.312 1 68.06 223 ILE A O 1
ATOM 1774 N N . GLY A 1 224 ? -8.266 26.125 36.844 1 60.31 224 GLY A N 1
ATOM 1775 C CA . GLY A 1 224 ? -7.914 26.562 38.188 1 60.31 224 GLY A CA 1
ATOM 1776 C C . GLY A 1 224 ? -8.227 28.031 38.438 1 60.31 224 GLY A C 1
ATOM 1777 O O . GLY A 1 224 ? -8.32 28.469 39.594 1 60.31 224 GLY A O 1
ATOM 1778 N N . THR A 1 225 ? -8.156 28.766 37.531 1 54.53 225 THR A N 1
ATOM 1779 C CA . THR A 1 225 ? -8.453 30.188 37.688 1 54.53 225 THR A CA 1
ATOM 1780 C C . THR A 1 225 ? -9.961 30.438 37.594 1 54.53 225 THR A C 1
ATOM 1782 O O . THR A 1 225 ? -10.414 31.578 37.781 1 54.53 225 THR A O 1
ATOM 1785 N N . GLN A 1 226 ? -10.727 29.391 37.344 1 43.16 226 GLN A N 1
ATOM 1786 C CA . GLN A 1 226 ? -12.164 29.609 37.469 1 43.16 226 GLN A CA 1
ATOM 1787 C C . GLN A 1 226 ? -12.672 29.203 38.844 1 43.16 226 GLN A C 1
ATOM 1789 O O . GLN A 1 226 ? -12.227 28.219 39.406 1 43.16 226 GLN A O 1
ATOM 1794 N N . MET B 1 1 ? -6.48 -8.195 -29.625 1 89.69 1 MET B N 1
ATOM 1795 C CA . MET B 1 1 ? -5.641 -9.148 -28.906 1 89.69 1 MET B CA 1
ATOM 1796 C C . MET B 1 1 ? -5.766 -8.953 -27.391 1 89.69 1 MET B C 1
ATOM 1798 O O . MET B 1 1 ? -5.934 -7.832 -26.922 1 89.69 1 MET B O 1
ATOM 1802 N N . ASN B 1 2 ? -5.938 -10.086 -26.656 1 97 2 ASN B N 1
ATOM 1803 C CA . ASN B 1 2 ? -6.051 -10.039 -25.203 1 97 2 ASN B CA 1
ATOM 1804 C C . ASN B 1 2 ? -4.754 -9.555 -24.547 1 97 2 ASN B C 1
ATOM 1806 O O . ASN B 1 2 ? -3.762 -10.289 -24.531 1 97 2 ASN B O 1
ATOM 1810 N N . PRO B 1 3 ? -4.699 -8.344 -24.094 1 97.06 3 PRO B N 1
ATOM 1811 C CA . PRO B 1 3 ? -3.453 -7.816 -23.531 1 97.06 3 PRO B CA 1
ATOM 1812 C C . PRO B 1 3 ? -3.008 -8.57 -22.281 1 97.06 3 PRO B C 1
ATOM 1814 O O . PRO B 1 3 ? -1.828 -8.539 -21.922 1 97.06 3 PRO B O 1
ATOM 1817 N N . CYS B 1 4 ? -3.879 -9.234 -21.625 1 98.5 4 CYS B N 1
ATOM 1818 C CA . CYS B 1 4 ? -3.6 -9.906 -20.359 1 98.5 4 CYS B CA 1
ATOM 1819 C C . CYS B 1 4 ? -2.654 -11.086 -20.562 1 98.5 4 CYS B C 1
ATOM 1821 O O . CYS B 1 4 ? -2.115 -11.625 -19.594 1 98.5 4 CYS B O 1
ATOM 1823 N N . ILE B 1 5 ? -2.42 -11.461 -21.812 1 98.56 5 ILE B N 1
ATOM 1824 C CA . ILE B 1 5 ? -1.604 -12.641 -22.062 1 98.56 5 ILE B CA 1
ATOM 1825 C C . ILE B 1 5 ? -0.305 -12.242 -22.75 1 98.56 5 ILE B C 1
ATOM 1827 O O . ILE B 1 5 ? 0.464 -13.094 -23.188 1 98.56 5 ILE B O 1
ATOM 1831 N N . ILE B 1 6 ? -0.071 -10.969 -22.922 1 98.5 6 ILE B N 1
ATOM 1832 C CA . ILE B 1 6 ? 1.141 -10.461 -23.562 1 98.5 6 ILE B CA 1
ATOM 1833 C C . ILE B 1 6 ? 2.076 -9.883 -22.5 1 98.5 6 ILE B C 1
ATOM 1835 O O . ILE B 1 6 ? 1.768 -8.867 -21.875 1 98.5 6 ILE B O 1
ATOM 1839 N N . PRO B 1 7 ? 3.201 -10.617 -22.297 1 98.62 7 PRO B N 1
ATOM 1840 C CA . PRO B 1 7 ? 4.141 -10.078 -21.312 1 98.62 7 PRO B CA 1
ATOM 1841 C C . PRO B 1 7 ? 4.508 -8.617 -21.578 1 98.62 7 PRO B C 1
ATOM 1843 O O . PRO B 1 7 ? 4.801 -8.258 -22.719 1 98.62 7 PRO B O 1
ATOM 1846 N N . GLU B 1 8 ? 4.539 -7.848 -20.531 1 98.25 8 GLU B N 1
ATOM 1847 C CA . GLU B 1 8 ? 4.785 -6.426 -20.75 1 98.25 8 GLU B CA 1
ATOM 1848 C C . GLU B 1 8 ? 5.328 -5.762 -19.5 1 98.25 8 GLU B C 1
ATOM 1850 O O . GLU B 1 8 ? 4.828 -5.996 -18.391 1 98.25 8 GLU B O 1
ATOM 1855 N N . VAL B 1 9 ? 6.379 -4.918 -19.656 1 98.12 9 VAL B N 1
ATOM 1856 C CA . VAL B 1 9 ? 6.848 -4.02 -18.609 1 98.12 9 VAL B CA 1
ATOM 1857 C C . VAL B 1 9 ? 5.898 -2.83 -18.484 1 98.12 9 VAL B C 1
ATOM 1859 O O . VAL B 1 9 ? 5.598 -2.166 -19.484 1 98.12 9 VAL B O 1
ATOM 1862 N N . PRO B 1 10 ? 5.371 -2.619 -17.297 1 97.06 10 PRO B N 1
ATOM 1863 C CA . PRO B 1 10 ? 4.508 -1.44 -17.172 1 97.06 10 PRO B CA 1
ATOM 1864 C C . PRO B 1 10 ? 5.242 -0.138 -17.484 1 97.06 10 PRO B C 1
ATOM 1866 O O . PRO B 1 10 ? 6.43 -0.004 -17.188 1 97.06 10 PRO B O 1
ATOM 1869 N N . ILE B 1 11 ? 4.48 0.729 -18.031 1 95.62 11 ILE B N 1
ATOM 1870 C CA . ILE B 1 11 ? 5.035 2.057 -18.266 1 95.62 11 ILE B CA 1
ATOM 1871 C C . ILE B 1 11 ? 5.293 2.754 -16.938 1 95.62 11 ILE B C 1
ATOM 1873 O O . ILE B 1 11 ? 4.41 2.812 -16.078 1 95.62 11 ILE B O 1
ATOM 1877 N N . ASP B 1 12 ? 6.496 3.289 -16.781 1 95.88 12 ASP B N 1
ATOM 1878 C CA . ASP B 1 12 ? 6.855 4 -15.555 1 95.88 12 ASP B CA 1
ATOM 1879 C C . ASP B 1 12 ? 6.441 5.469 -15.625 1 95.88 12 ASP B C 1
ATOM 1881 O O . ASP B 1 12 ? 7.293 6.352 -15.75 1 95.88 12 ASP B O 1
ATOM 1885 N N . ILE B 1 13 ? 5.234 5.711 -15.289 1 91.44 13 ILE B N 1
ATOM 1886 C CA . ILE B 1 13 ? 4.652 7.039 -15.445 1 91.44 13 ILE B CA 1
ATOM 1887 C C . ILE B 1 13 ? 5.246 7.988 -14.406 1 91.44 13 ILE B C 1
ATOM 1889 O O . ILE B 1 13 ? 5.312 9.195 -14.625 1 91.44 13 ILE B O 1
ATOM 1893 N N . GLN B 1 14 ? 5.699 7.469 -13.297 1 94 14 GLN B N 1
ATOM 1894 C CA . GLN B 1 14 ? 6.199 8.312 -12.211 1 94 14 GLN B CA 1
ATOM 1895 C C . GLN B 1 14 ? 7.672 8.648 -12.406 1 94 14 GLN B C 1
ATOM 1897 O O . GLN B 1 14 ? 8.156 9.664 -11.914 1 94 14 GLN B O 1
ATOM 1902 N N . GLY B 1 15 ? 8.375 7.793 -13.008 1 95.38 15 GLY B N 1
ATOM 1903 C CA . GLY B 1 15 ? 9.766 8.078 -13.328 1 95.38 15 GLY B CA 1
ATOM 1904 C C . GLY B 1 15 ? 10.727 7.719 -12.203 1 95.38 15 GLY B C 1
ATOM 1905 O O . GLY B 1 15 ? 11.852 8.211 -12.172 1 95.38 15 GLY B O 1
ATOM 1906 N N . ASP B 1 16 ? 10.281 6.906 -11.258 1 96.88 16 ASP B N 1
ATOM 1907 C CA . ASP B 1 16 ? 11.156 6.566 -10.133 1 96.88 16 ASP B CA 1
ATOM 1908 C C . ASP B 1 16 ? 11.672 5.137 -10.258 1 96.88 16 ASP B C 1
ATOM 1910 O O . ASP B 1 16 ? 12.398 4.656 -9.375 1 96.88 16 ASP B O 1
ATOM 1914 N N . ASN B 1 17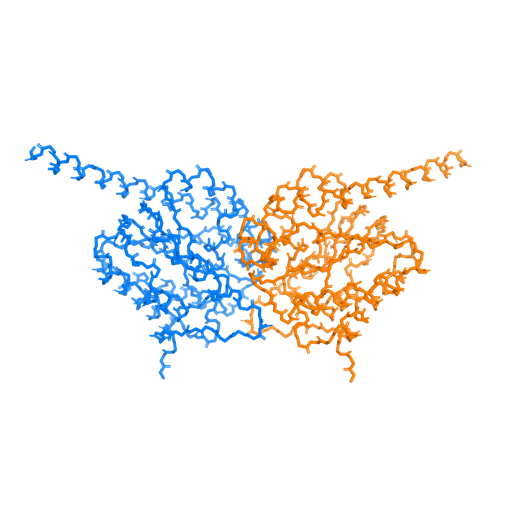 ? 11.32 4.434 -11.281 1 97.88 17 ASN B N 1
ATOM 1915 C CA . ASN B 1 17 ? 11.852 3.137 -11.695 1 97.88 17 ASN B CA 1
ATOM 1916 C C . ASN B 1 17 ? 11.656 2.08 -10.609 1 97.88 17 ASN B C 1
ATOM 1918 O O . ASN B 1 17 ? 12.445 1.143 -10.5 1 97.88 17 ASN B O 1
ATOM 1922 N N . ARG B 1 18 ? 10.695 2.193 -9.789 1 98.19 18 ARG B N 1
ATOM 1923 C CA . ARG B 1 18 ? 10.523 1.316 -8.641 1 98.19 18 ARG B CA 1
ATOM 1924 C C . ARG B 1 18 ? 10.164 -0.099 -9.07 1 98.19 18 ARG B C 1
ATOM 1926 O O . ARG B 1 18 ? 10.648 -1.075 -8.492 1 98.19 18 ARG B O 1
ATOM 1933 N N . TRP B 1 19 ? 9.352 -0.191 -10.141 1 98.62 19 TRP B N 1
ATOM 1934 C CA . TRP B 1 19 ? 8.922 -1.508 -10.594 1 98.62 19 TRP B CA 1
ATOM 1935 C C . TRP B 1 19 ? 10.109 -2.354 -11.039 1 98.62 19 TRP B C 1
ATOM 1937 O O . TRP B 1 19 ? 10.281 -3.48 -10.57 1 98.62 19 TRP B O 1
ATOM 1947 N N . MET B 1 20 ? 10.906 -1.801 -11.867 1 98.62 20 MET B N 1
ATOM 1948 C CA . MET B 1 20 ? 12.062 -2.529 -12.391 1 98.62 20 MET B CA 1
ATOM 1949 C C . MET B 1 20 ? 13.078 -2.807 -11.289 1 98.62 20 MET B C 1
ATOM 1951 O O . MET B 1 20 ? 13.68 -3.879 -11.25 1 98.62 20 MET B O 1
ATOM 1955 N N . SER B 1 21 ? 13.273 -1.826 -10.352 1 98.69 21 SER B N 1
ATOM 1956 C CA . SER B 1 21 ? 14.211 -2.025 -9.25 1 98.69 21 SER B CA 1
ATOM 1957 C C . SER B 1 21 ? 13.789 -3.197 -8.375 1 98.69 21 SER B C 1
ATOM 1959 O O . SER B 1 21 ? 14.625 -3.977 -7.922 1 98.69 21 SER B O 1
ATOM 1961 N N . GLN B 1 22 ? 12.508 -3.35 -8.148 1 98.69 22 GLN B N 1
ATOM 1962 C CA . GLN B 1 22 ? 12.008 -4.469 -7.363 1 98.69 22 GLN B CA 1
ATOM 1963 C C . GLN B 1 22 ? 12.195 -5.789 -8.102 1 98.69 22 GLN B C 1
ATOM 1965 O O . GLN B 1 22 ? 12.617 -6.785 -7.516 1 98.69 22 GLN B O 1
ATOM 1970 N N . HIS B 1 23 ? 11.906 -5.773 -9.422 1 98.81 23 HIS B N 1
ATOM 1971 C CA . HIS B 1 23 ? 12.125 -6.973 -10.219 1 98.81 23 HIS B CA 1
ATOM 1972 C C . HIS B 1 23 ? 13.578 -7.414 -10.164 1 98.81 23 HIS B C 1
ATOM 1974 O O . HIS B 1 23 ? 13.867 -8.594 -9.938 1 98.81 23 HIS B O 1
ATOM 1980 N N . GLU B 1 24 ? 14.469 -6.469 -10.305 1 98.38 24 GLU B N 1
ATOM 1981 C CA . GLU B 1 24 ? 15.891 -6.781 -10.273 1 98.38 24 GLU B CA 1
ATOM 1982 C C . GLU B 1 24 ? 16.297 -7.359 -8.922 1 98.38 24 GLU B C 1
ATOM 1984 O O . GLU B 1 24 ? 17.094 -8.297 -8.859 1 98.38 24 GLU B O 1
ATOM 1989 N N . ARG B 1 25 ? 15.781 -6.828 -7.918 1 98 25 ARG B N 1
ATOM 1990 C CA . ARG B 1 25 ? 16.062 -7.363 -6.59 1 98 25 ARG B CA 1
ATOM 1991 C C . ARG B 1 25 ? 15.539 -8.789 -6.449 1 98 25 ARG B C 1
ATOM 1993 O O . ARG B 1 25 ? 16.203 -9.648 -5.883 1 98 25 ARG B O 1
ATOM 2000 N N . HIS B 1 26 ? 14.297 -9.062 -6.957 1 98.25 26 HIS B N 1
ATOM 2001 C CA . HIS B 1 26 ? 13.711 -10.398 -6.902 1 98.25 26 HIS B CA 1
ATOM 2002 C C . HIS B 1 26 ? 14.578 -11.414 -7.637 1 98.25 26 HIS B C 1
ATOM 2004 O O . HIS B 1 26 ? 14.789 -12.523 -7.148 1 98.25 26 HIS B O 1
ATOM 2010 N N . VAL B 1 27 ? 15.062 -11 -8.781 1 98.12 27 VAL B N 1
ATOM 2011 C CA . VAL B 1 27 ? 15.93 -11.875 -9.562 1 98.12 27 VAL B CA 1
ATOM 2012 C C . VAL B 1 27 ? 17.188 -12.195 -8.766 1 98.12 27 VAL B C 1
ATOM 2014 O O . VAL B 1 27 ? 17.625 -13.352 -8.719 1 98.12 27 VAL B O 1
ATOM 2017 N N . SER B 1 28 ? 17.75 -11.172 -8.125 1 97.19 28 SER B N 1
ATOM 2018 C CA . SER B 1 28 ? 18.953 -11.352 -7.312 1 97.19 28 SER B CA 1
ATOM 2019 C C . SER B 1 28 ? 18.688 -12.273 -6.129 1 97.19 28 SER B C 1
ATOM 2021 O O . SER B 1 28 ? 19.5 -13.141 -5.816 1 97.19 28 SER B O 1
ATOM 2023 N N . GLU B 1 29 ? 17.578 -12.102 -5.504 1 95.81 29 GLU B N 1
ATOM 2024 C CA . GLU B 1 29 ? 17.203 -12.93 -4.359 1 95.81 29 GLU B CA 1
ATOM 2025 C C . GLU B 1 29 ? 17.031 -14.391 -4.77 1 95.81 29 GLU B C 1
ATOM 2027 O O . GLU B 1 29 ? 17.438 -15.297 -4.035 1 95.81 29 GLU B O 1
ATOM 2032 N N . ALA B 1 30 ? 16.406 -14.578 -5.902 1 95.31 30 ALA B N 1
ATOM 2033 C CA . ALA B 1 30 ? 16.219 -15.938 -6.414 1 95.31 30 ALA B CA 1
ATOM 2034 C C . ALA B 1 30 ? 17.547 -16.625 -6.645 1 95.31 30 ALA B C 1
ATOM 2036 O O . ALA B 1 30 ? 17.688 -17.828 -6.398 1 95.31 30 ALA B O 1
ATOM 2037 N N . LYS B 1 31 ? 18.484 -15.875 -7.078 1 93.5 31 LYS B N 1
ATOM 2038 C CA . LYS B 1 31 ? 19.812 -16.422 -7.348 1 93.5 31 LYS B CA 1
ATOM 2039 C C . LYS B 1 31 ? 20.547 -16.75 -6.051 1 93.5 31 LYS B C 1
ATOM 2041 O O . LYS B 1 31 ? 21.281 -17.734 -5.988 1 93.5 31 LYS B O 1
ATOM 2046 N N . GLU B 1 32 ? 20.266 -16.031 -5.047 1 94.5 32 GLU B N 1
ATOM 2047 C CA . GLU B 1 32 ? 21.062 -16.109 -3.834 1 94.5 32 GLU B CA 1
ATOM 2048 C C . GLU B 1 32 ? 20.453 -17.078 -2.826 1 94.5 32 GLU B C 1
ATOM 2050 O O . GLU B 1 32 ? 21.141 -17.609 -1.951 1 94.5 32 GLU B O 1
ATOM 2055 N N . ARG B 1 33 ? 19.219 -17.328 -3.064 1 93.19 33 ARG B N 1
ATOM 2056 C CA . ARG B 1 33 ? 18.516 -18.078 -2.035 1 93.19 33 ARG B CA 1
ATOM 2057 C C . ARG B 1 33 ? 17.984 -19.391 -2.596 1 93.19 33 ARG B C 1
ATOM 2059 O O . ARG B 1 33 ? 18.016 -19.625 -3.805 1 93.19 33 ARG B O 1
ATOM 2066 N N . GLU B 1 34 ? 17.641 -20.359 -1.823 1 91.12 34 GLU B N 1
ATOM 2067 C CA . GLU B 1 34 ? 17.031 -21.641 -2.16 1 91.12 34 GLU B CA 1
ATOM 2068 C C . GLU B 1 34 ? 15.688 -21.812 -1.468 1 91.12 34 GLU B C 1
ATOM 2070 O O . GLU B 1 34 ? 15.547 -22.641 -0.564 1 91.12 34 GLU B O 1
ATOM 2075 N N . PRO B 1 35 ? 14.695 -21.078 -2.039 1 96.75 35 PRO B N 1
ATOM 2076 C CA . PRO B 1 35 ? 13.406 -21.094 -1.335 1 96.75 35 PRO B CA 1
ATOM 2077 C C . PRO B 1 35 ? 12.648 -22.391 -1.53 1 96.75 35 PRO B C 1
ATOM 2079 O O . PRO B 1 35 ? 12.695 -22.984 -2.609 1 96.75 35 PRO B O 1
ATOM 2082 N N . ASP B 1 36 ? 11.93 -22.828 -0.521 1 97.12 36 ASP B N 1
ATOM 2083 C CA . ASP B 1 36 ? 10.992 -23.938 -0.634 1 97.12 36 ASP B CA 1
ATOM 2084 C C . ASP B 1 36 ? 9.648 -23.469 -1.201 1 97.12 36 ASP B C 1
ATOM 2086 O O . ASP B 1 36 ? 8.93 -24.25 -1.835 1 97.12 36 ASP B O 1
ATOM 2090 N N . VAL B 1 37 ? 9.359 -22.219 -0.912 1 98.38 37 VAL B N 1
ATOM 2091 C CA . VAL B 1 37 ? 8.086 -21.656 -1.341 1 98.38 37 VAL B CA 1
ATOM 2092 C C . VAL B 1 37 ? 8.32 -20.281 -1.965 1 98.38 37 VAL B C 1
ATOM 2094 O O . VAL B 1 37 ? 9.133 -19.5 -1.466 1 98.38 37 VAL B O 1
ATOM 2097 N N . ILE B 1 38 ? 7.652 -19.953 -3.053 1 98.5 38 ILE B N 1
ATOM 2098 C CA . ILE B 1 38 ? 7.656 -18.609 -3.619 1 98.5 38 ILE B CA 1
ATOM 2099 C C . ILE B 1 38 ? 6.227 -18.094 -3.729 1 98.5 38 ILE B C 1
ATOM 2101 O O . ILE B 1 38 ? 5.293 -18.859 -3.949 1 98.5 38 ILE B O 1
ATOM 2105 N N . MET B 1 39 ? 6.07 -16.875 -3.518 1 98.75 39 MET B N 1
ATOM 2106 C CA . MET B 1 39 ? 4.793 -16.188 -3.719 1 98.75 39 MET B CA 1
ATOM 2107 C C . MET B 1 39 ? 4.906 -15.141 -4.812 1 98.75 39 MET B C 1
ATOM 2109 O O . MET B 1 39 ? 5.844 -14.344 -4.82 1 98.75 39 MET B O 1
ATOM 2113 N N . ILE B 1 40 ? 4.008 -15.148 -5.762 1 98.81 40 ILE B N 1
ATOM 2114 C CA . ILE B 1 40 ? 4.035 -14.25 -6.906 1 98.81 40 ILE B CA 1
ATOM 2115 C C . ILE B 1 40 ? 2.703 -13.508 -7.016 1 98.81 40 ILE B C 1
ATOM 2117 O O . ILE B 1 40 ? 1.639 -14.117 -6.879 1 98.81 40 ILE B O 1
ATOM 2121 N N . GLY B 1 41 ? 2.805 -12.234 -7.227 1 98.75 41 GLY B N 1
ATOM 2122 C CA . GLY B 1 41 ? 1.549 -11.523 -7.406 1 98.75 41 GLY B CA 1
ATOM 2123 C C . GLY B 1 41 ? 1.699 -10.016 -7.34 1 98.75 41 GLY B C 1
ATOM 2124 O O . GLY B 1 41 ? 2.732 -9.469 -7.734 1 98.75 41 GLY B O 1
ATOM 2125 N N . ASP B 1 42 ? 0.603 -9.359 -6.957 1 98.56 42 ASP B N 1
ATOM 2126 C CA . ASP B 1 42 ? 0.522 -7.906 -6.934 1 98.56 42 ASP B CA 1
ATOM 2127 C C . ASP B 1 42 ? 0.693 -7.367 -5.516 1 98.56 42 ASP B C 1
ATOM 2129 O O . ASP B 1 42 ? 1.509 -7.879 -4.746 1 98.56 42 ASP B O 1
ATOM 2133 N N . SER B 1 43 ? -0.005 -6.293 -5.137 1 98.25 43 SER B N 1
ATOM 2134 C CA . SER B 1 43 ? 0.16 -5.641 -3.84 1 98.25 43 SER B CA 1
ATOM 2135 C C . SER B 1 43 ? -0.353 -6.523 -2.709 1 98.25 43 SER B C 1
ATOM 2137 O O . SER B 1 43 ? 0.123 -6.43 -1.575 1 98.25 43 SER B O 1
ATOM 2139 N N . ILE B 1 44 ? -1.334 -7.379 -3.018 1 98.31 44 ILE B N 1
ATOM 2140 C CA . ILE B 1 44 ? -1.869 -8.266 -1.99 1 98.31 44 ILE B CA 1
ATOM 2141 C C . ILE B 1 44 ? -0.776 -9.219 -1.51 1 98.31 44 ILE B C 1
ATOM 2143 O O . ILE B 1 44 ? -0.637 -9.453 -0.308 1 98.31 44 ILE B O 1
ATOM 2147 N N . ILE B 1 45 ? 0.015 -9.719 -2.42 1 98.62 45 ILE B N 1
ATOM 2148 C CA . ILE B 1 45 ? 1.139 -10.586 -2.084 1 98.62 45 ILE B CA 1
ATOM 2149 C C . ILE B 1 45 ? 2.262 -9.758 -1.46 1 98.62 45 ILE B C 1
ATOM 2151 O O . ILE B 1 45 ? 2.812 -10.133 -0.422 1 98.62 45 ILE B O 1
ATOM 2155 N N . GLN B 1 46 ? 2.559 -8.586 -2.057 1 98.38 46 GLN B N 1
ATOM 2156 C CA . GLN B 1 46 ? 3.662 -7.754 -1.584 1 98.38 46 GLN B CA 1
ATOM 2157 C C . GLN B 1 46 ? 3.477 -7.375 -0.117 1 98.38 46 GLN B C 1
ATOM 2159 O O . GLN B 1 46 ? 4.387 -7.551 0.694 1 98.38 46 GLN B O 1
ATOM 2164 N N . LYS B 1 47 ? 2.309 -6.961 0.21 1 96.69 47 LYS B N 1
ATOM 2165 C CA . LYS B 1 47 ? 2.049 -6.418 1.54 1 96.69 47 LYS B CA 1
ATOM 2166 C C . LYS B 1 47 ? 2.006 -7.527 2.588 1 96.69 47 LYS B C 1
ATOM 2168 O O . LYS B 1 47 ? 2.146 -7.262 3.783 1 96.69 47 LYS B O 1
ATOM 2173 N N . LEU B 1 48 ? 1.851 -8.75 2.156 1 97.06 48 LEU B N 1
ATOM 2174 C CA . LEU B 1 48 ? 1.921 -9.883 3.068 1 97.06 48 LEU B CA 1
ATOM 2175 C C . LEU B 1 48 ? 3.256 -9.906 3.805 1 97.06 48 LEU B C 1
ATOM 2177 O O . LEU B 1 48 ? 3.318 -10.297 4.973 1 97.06 48 LEU B O 1
ATOM 2181 N N . GLN B 1 49 ? 4.32 -9.461 3.188 1 94.94 49 GLN B N 1
ATOM 2182 C CA . GLN B 1 49 ? 5.672 -9.516 3.742 1 94.94 49 GLN B CA 1
ATOM 2183 C C . GLN B 1 49 ? 5.797 -8.609 4.965 1 94.94 49 GLN B C 1
ATOM 2185 O O . GLN B 1 49 ? 6.613 -8.867 5.852 1 94.94 49 GLN B O 1
ATOM 2190 N N . SER B 1 50 ? 4.961 -7.602 5 1 92 50 SER B N 1
ATOM 2191 C CA . SER B 1 50 ? 5.027 -6.656 6.109 1 92 50 SER B CA 1
ATOM 2192 C C . SER B 1 50 ? 3.988 -6.984 7.18 1 92 50 SER B C 1
ATOM 2194 O O . SER B 1 50 ? 3.873 -6.27 8.18 1 92 50 SER B O 1
ATOM 2196 N N . SER B 1 51 ? 3.201 -7.977 6.938 1 94.06 51 SER B N 1
ATOM 2197 C CA . SER B 1 51 ? 2.184 -8.375 7.906 1 94.06 51 SER B CA 1
ATOM 2198 C C . SER B 1 51 ? 2.762 -9.312 8.961 1 94.06 51 SER B C 1
ATOM 2200 O O . SER B 1 51 ? 3.643 -10.117 8.672 1 94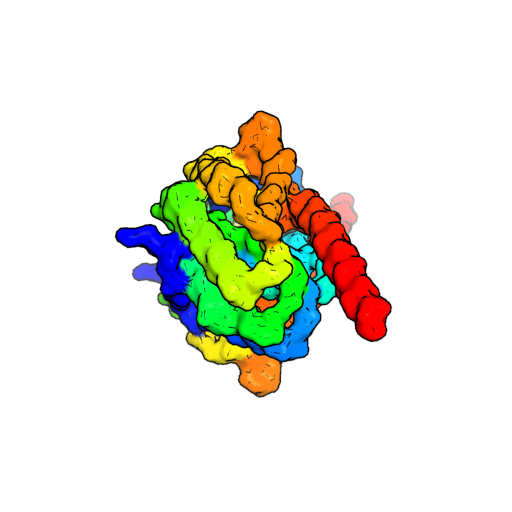.06 51 SER B O 1
ATOM 2202 N N . PRO B 1 52 ? 2.244 -9.289 10.203 1 93.56 52 PRO B N 1
ATOM 2203 C CA . PRO B 1 52 ? 2.748 -10.156 11.266 1 93.56 52 PRO B CA 1
ATOM 2204 C C . PRO B 1 52 ? 2.684 -11.641 10.898 1 93.56 52 PRO B C 1
ATOM 2206 O O . PRO B 1 52 ? 3.55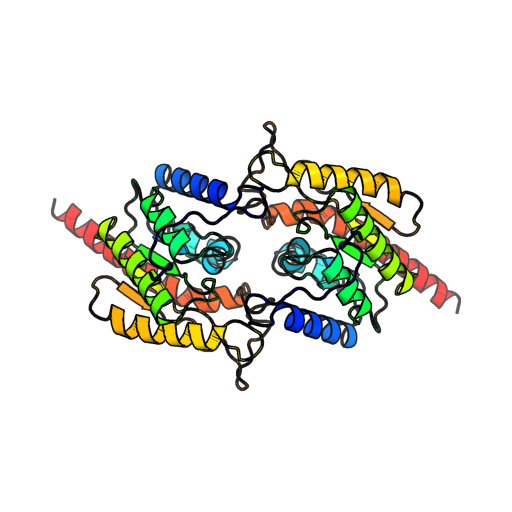5 -12.414 11.297 1 93.56 52 PRO B O 1
ATOM 2209 N N . ILE B 1 53 ? 1.756 -12.016 10.164 1 96.81 53 ILE B N 1
ATOM 2210 C CA . ILE B 1 53 ? 1.588 -13.43 9.836 1 96.81 53 ILE B CA 1
ATOM 2211 C C . ILE B 1 53 ? 2.789 -13.922 9.031 1 96.81 53 ILE B C 1
ATOM 2213 O O . ILE B 1 53 ? 3.131 -15.102 9.078 1 96.81 53 ILE B O 1
ATOM 2217 N N . TRP B 1 54 ? 3.416 -13.031 8.305 1 97 54 TRP B N 1
ATOM 2218 C CA . TRP B 1 54 ? 4.578 -13.406 7.512 1 97 54 TRP B CA 1
ATOM 2219 C C . TRP B 1 54 ? 5.684 -13.969 8.398 1 97 54 TRP B C 1
ATOM 2221 O O . TRP B 1 54 ? 6.18 -15.078 8.164 1 97 54 TRP B O 1
ATOM 2231 N N . ASN B 1 55 ? 5.992 -13.258 9.422 1 94.25 55 ASN B N 1
ATOM 2232 C CA . ASN B 1 55 ? 7.023 -13.688 10.359 1 94.25 55 ASN B CA 1
ATOM 2233 C C . ASN B 1 55 ? 6.59 -14.93 11.133 1 94.25 55 ASN B C 1
ATOM 2235 O O . ASN B 1 55 ? 7.402 -15.82 11.398 1 94.25 55 ASN B O 1
ATOM 2239 N N . ASP B 1 56 ? 5.328 -15 11.422 1 96.31 56 ASP B N 1
ATOM 2240 C CA . ASP B 1 56 ? 4.801 -16.078 12.25 1 96.31 56 ASP B CA 1
ATOM 2241 C C . ASP B 1 56 ? 4.777 -17.391 11.477 1 96.31 56 ASP B C 1
ATOM 2243 O O . ASP B 1 56 ? 5.156 -18.438 12.016 1 96.31 56 ASP B O 1
ATOM 2247 N N . LEU B 1 57 ? 4.359 -17.281 10.18 1 97.25 57 LEU B N 1
ATOM 2248 C CA . LEU B 1 57 ? 3.951 -18.531 9.562 1 97.25 57 LEU B CA 1
ATOM 2249 C C . LEU B 1 57 ? 4.719 -18.781 8.273 1 97.25 57 LEU B C 1
ATOM 2251 O O . LEU B 1 57 ? 4.902 -19.922 7.859 1 97.25 57 LEU B O 1
ATOM 2255 N N . PHE B 1 58 ? 5.215 -17.766 7.652 1 97.44 58 PHE B N 1
ATOM 2256 C CA . PHE B 1 58 ? 5.711 -17.984 6.297 1 97.44 58 PHE B CA 1
ATOM 2257 C C . PHE B 1 58 ? 7.23 -17.875 6.254 1 97.44 58 PHE B C 1
ATOM 2259 O O . PHE B 1 58 ? 7.887 -18.594 5.496 1 97.44 58 PHE B O 1
ATOM 2266 N N . GLU B 1 59 ? 7.734 -16.938 7.008 1 93.12 59 GLU B N 1
ATOM 2267 C CA . GLU B 1 59 ? 9.188 -16.828 7.059 1 93.12 59 GLU B CA 1
ATOM 2268 C C . GLU B 1 59 ? 9.836 -18.156 7.426 1 93.12 59 GLU B C 1
ATOM 2270 O O . GLU B 1 59 ? 10.82 -18.578 6.809 1 93.12 59 GLU B O 1
ATOM 2275 N N . PRO B 1 60 ? 9.336 -18.984 8.336 1 95.44 60 PRO B N 1
ATOM 2276 C CA . PRO B 1 60 ? 9.922 -20.266 8.727 1 95.44 60 PRO B CA 1
ATOM 2277 C C . PRO B 1 60 ? 9.891 -21.297 7.598 1 95.44 60 PRO B C 1
ATOM 2279 O O . PRO B 1 60 ? 10.594 -22.312 7.656 1 95.44 60 PRO B O 1
ATOM 2282 N N . LEU B 1 61 ? 9.094 -21.125 6.57 1 96.5 61 LEU B N 1
ATOM 2283 C CA . LEU B 1 61 ? 8.984 -22.047 5.449 1 96.5 61 LEU B CA 1
ATOM 2284 C C . LEU B 1 61 ? 9.984 -21.703 4.355 1 96.5 61 LEU B C 1
ATOM 2286 O O . LEU B 1 61 ? 9.914 -22.234 3.248 1 96.5 61 LEU B O 1
ATOM 2290 N N . HIS B 1 62 ? 10.867 -20.734 4.59 1 95.19 62 HIS B N 1
ATOM 2291 C CA . HIS B 1 62 ? 11.852 -20.281 3.611 1 95.19 62 HIS B CA 1
ATOM 2292 C C . HIS B 1 62 ? 11.172 -19.781 2.342 1 95.19 62 HIS B C 1
ATOM 2294 O O . HIS B 1 62 ? 11.492 -20.234 1.24 1 95.19 62 HIS B O 1
ATOM 2300 N N . CYS B 1 63 ? 10.344 -18.828 2.479 1 97.19 63 CYS B N 1
ATOM 2301 C CA . CYS B 1 63 ? 9.547 -18.25 1.4 1 97.19 63 CYS B CA 1
ATOM 2302 C C . CYS B 1 63 ? 10.234 -17.016 0.807 1 97.19 63 CYS B C 1
ATOM 2304 O O . CYS B 1 63 ? 10.875 -16.25 1.526 1 97.19 63 CYS B O 1
ATOM 2306 N N . LEU B 1 64 ? 10.141 -16.844 -0.454 1 97.44 64 LEU B N 1
ATOM 2307 C CA . LEU B 1 64 ? 10.422 -15.578 -1.107 1 97.44 64 LEU B CA 1
ATOM 2308 C C . LEU B 1 64 ? 9.141 -14.922 -1.604 1 97.44 64 LEU B C 1
ATOM 2310 O O . LEU B 1 64 ? 8.242 -15.602 -2.107 1 97.44 64 LEU B O 1
ATOM 2314 N N . ASN B 1 65 ? 9.008 -13.688 -1.363 1 98.31 65 ASN B N 1
ATOM 2315 C CA . ASN B 1 65 ? 7.855 -12.891 -1.777 1 98.31 65 ASN B CA 1
ATOM 2316 C C . ASN B 1 65 ? 8.172 -12.047 -3.006 1 98.31 65 ASN B C 1
ATOM 2318 O O . ASN B 1 65 ? 8.93 -11.078 -2.92 1 98.31 65 ASN B O 1
ATOM 2322 N N . PHE B 1 66 ? 7.531 -12.328 -4.121 1 98.62 66 PHE B N 1
ATOM 2323 C CA . PHE B 1 66 ? 7.766 -11.633 -5.383 1 98.62 66 PHE B CA 1
ATOM 2324 C C . PHE B 1 66 ? 6.543 -10.812 -5.781 1 98.62 66 PHE B C 1
ATOM 2326 O O . PHE B 1 66 ? 6.227 -10.703 -6.969 1 98.62 66 PHE B O 1
ATOM 2333 N N . GLY B 1 67 ? 5.848 -10.312 -4.789 1 98.81 67 GLY B N 1
ATOM 2334 C CA . GLY B 1 67 ? 4.781 -9.359 -5.07 1 98.81 67 GLY B CA 1
ATOM 2335 C C . GLY B 1 67 ? 5.289 -7.98 -5.441 1 98.81 67 GLY B C 1
ATOM 2336 O O . GLY B 1 67 ? 6.262 -7.496 -4.859 1 98.81 67 GLY B O 1
ATOM 2337 N N . ILE B 1 68 ? 4.656 -7.379 -6.449 1 98.75 68 ILE B N 1
ATOM 2338 C CA . ILE B 1 68 ? 4.91 -5.977 -6.773 1 98.75 68 ILE B CA 1
ATOM 2339 C C . ILE B 1 68 ? 3.59 -5.215 -6.836 1 98.75 68 ILE B C 1
ATOM 2341 O O . ILE B 1 68 ? 2.646 -5.648 -7.5 1 98.75 68 ILE B O 1
ATOM 2345 N N . GLY B 1 69 ? 3.559 -4.098 -6.152 1 97.94 69 GLY B N 1
ATOM 2346 C CA . GLY B 1 69 ? 2.352 -3.295 -6.055 1 97.94 69 GLY B CA 1
ATOM 2347 C C . GLY B 1 69 ? 1.806 -2.873 -7.406 1 97.94 69 GLY B C 1
ATOM 2348 O O . GLY B 1 69 ? 2.551 -2.383 -8.258 1 97.94 69 GLY B O 1
ATOM 2349 N N . GLY B 1 70 ? 0.455 -3.061 -7.59 1 97.19 70 GLY B N 1
ATOM 2350 C CA . GLY B 1 70 ? -0.234 -2.584 -8.781 1 97.19 70 GLY B CA 1
ATOM 2351 C C . GLY B 1 70 ? -0.02 -3.473 -9.992 1 97.19 70 GLY B C 1
ATOM 2352 O O . GLY B 1 70 ? -0.528 -3.186 -11.078 1 97.19 70 GLY B O 1
ATOM 2353 N N . ASP B 1 71 ? 0.706 -4.551 -9.867 1 98.44 71 ASP B N 1
ATOM 2354 C CA . ASP B 1 71 ? 1.059 -5.395 -11 1 98.44 71 ASP B CA 1
ATOM 2355 C C . ASP B 1 71 ? -0.189 -5.98 -11.656 1 98.44 71 ASP B C 1
ATOM 2357 O O . ASP B 1 71 ? -1.219 -6.152 -11 1 98.44 71 ASP B O 1
ATOM 2361 N N . LEU B 1 72 ? -0.037 -6.203 -12.938 1 98.62 72 LEU B N 1
ATOM 2362 C CA . LEU B 1 72 ? -1.06 -6.836 -13.766 1 98.62 72 LEU B CA 1
ATOM 2363 C C . LEU B 1 72 ? -0.622 -8.227 -14.203 1 98.62 72 LEU B C 1
ATOM 2365 O O . LEU B 1 72 ? 0.529 -8.617 -13.992 1 98.62 72 LEU B O 1
ATOM 2369 N N . THR B 1 73 ? -1.567 -8.977 -14.82 1 98.88 73 THR B N 1
ATOM 2370 C CA . THR B 1 73 ? -1.206 -10.305 -15.305 1 98.88 73 THR B CA 1
ATOM 2371 C C . THR B 1 73 ? -0.034 -10.227 -16.281 1 98.88 73 THR B C 1
ATOM 2373 O O . THR B 1 73 ? 0.896 -11.031 -16.203 1 98.88 73 THR B O 1
ATOM 2376 N N . GLN B 1 74 ? -0.035 -9.164 -17.094 1 98.5 74 GLN B N 1
ATOM 2377 C CA . GLN B 1 74 ? 1.01 -9.023 -18.094 1 98.5 74 GLN B CA 1
ATOM 2378 C C . GLN B 1 74 ? 2.363 -8.734 -17.453 1 98.5 74 GLN B C 1
ATOM 2380 O O . GLN B 1 74 ? 3.4 -9.18 -17.953 1 98.5 74 GLN B O 1
ATOM 2385 N N . GLY B 1 75 ? 2.34 -7.941 -16.422 1 98.75 75 GLY B N 1
ATOM 2386 C CA . GLY B 1 75 ? 3.574 -7.668 -15.703 1 98.75 75 GLY B CA 1
ATOM 2387 C C . GLY B 1 75 ? 4.156 -8.898 -15.039 1 98.75 75 GLY B C 1
ATOM 2388 O O . GLY B 1 75 ? 5.355 -9.156 -15.133 1 98.75 75 GLY B O 1
ATOM 2389 N N . VAL B 1 76 ? 3.328 -9.703 -14.391 1 98.88 76 VAL B N 1
ATOM 2390 C CA . VAL B 1 76 ? 3.752 -10.93 -13.727 1 98.88 76 VAL B CA 1
ATOM 2391 C C . VAL B 1 76 ? 4.316 -11.906 -14.766 1 98.88 76 VAL B C 1
ATOM 2393 O O . VAL B 1 76 ? 5.363 -12.516 -14.547 1 98.88 76 VAL B O 1
ATOM 2396 N N . LEU B 1 77 ? 3.578 -12.008 -15.891 1 98.88 77 LEU B N 1
ATOM 2397 C CA . LEU B 1 77 ? 4.027 -12.891 -16.953 1 98.88 77 LEU B CA 1
ATOM 2398 C C . LEU B 1 77 ? 5.418 -12.492 -17.438 1 98.88 77 LEU B C 1
ATOM 2400 O O . LEU B 1 77 ? 6.297 -13.352 -17.578 1 98.88 77 LEU B O 1
ATOM 2404 N N . TRP B 1 78 ? 5.637 -11.25 -17.688 1 98.88 78 TRP B N 1
ATOM 2405 C CA . TRP B 1 78 ? 6.938 -10.758 -18.125 1 98.88 78 TRP B CA 1
ATOM 2406 C C . TRP B 1 78 ? 8.023 -11.086 -17.109 1 98.88 78 TRP B C 1
ATOM 2408 O O . TRP B 1 78 ? 9.117 -11.523 -17.484 1 98.88 78 TRP B O 1
ATOM 2418 N N . ARG B 1 79 ? 7.773 -10.883 -15.82 1 98.88 79 ARG B N 1
ATOM 2419 C CA . ARG B 1 79 ? 8.758 -11.117 -14.766 1 98.88 79 ARG B CA 1
ATOM 2420 C C . ARG B 1 79 ? 9.156 -12.586 -14.703 1 98.88 79 ARG B C 1
ATOM 2422 O O . ARG B 1 79 ? 10.328 -12.906 -14.516 1 98.88 79 ARG B O 1
ATOM 2429 N N . ILE B 1 80 ? 8.18 -13.438 -14.852 1 98.75 80 ILE B N 1
ATOM 2430 C CA . ILE B 1 80 ? 8.438 -14.875 -14.867 1 98.75 80 ILE B CA 1
ATOM 2431 C C . ILE B 1 80 ? 9.344 -15.219 -16.047 1 98.75 80 ILE B C 1
ATOM 2433 O O . ILE B 1 80 ? 10.305 -15.977 -15.898 1 98.75 80 ILE B O 1
ATOM 2437 N N . GLN B 1 81 ? 9.07 -14.609 -17.156 1 98.56 81 GLN B N 1
ATOM 2438 C CA . GLN B 1 81 ? 9.859 -14.859 -18.359 1 98.56 81 GLN B CA 1
ATOM 2439 C C . GLN B 1 81 ? 11.211 -14.156 -18.281 1 98.56 81 GLN B C 1
ATOM 2441 O O . GLN B 1 81 ? 12.117 -14.461 -19.062 1 98.56 81 GLN B O 1
ATOM 2446 N N . SER B 1 82 ? 11.328 -13.281 -17.344 1 98.19 82 SER B N 1
ATOM 2447 C CA . SER B 1 82 ? 12.539 -12.469 -17.25 1 98.19 82 SER B CA 1
ATOM 2448 C C . SER B 1 82 ? 13.375 -12.844 -16.031 1 98.19 82 SER B C 1
ATOM 2450 O O . SER B 1 82 ? 14.062 -12 -15.461 1 98.19 82 SER B O 1
ATOM 2452 N N . GLY B 1 83 ? 13.242 -14 -15.508 1 96.94 83 GLY B N 1
ATOM 2453 C CA . GLY B 1 83 ? 14.352 -14.555 -14.75 1 96.94 83 GLY B CA 1
ATOM 2454 C C . GLY B 1 83 ? 14.023 -14.766 -13.289 1 96.94 83 GLY B C 1
ATOM 2455 O O . GLY B 1 83 ? 14.836 -15.32 -12.539 1 96.94 83 GLY B O 1
ATOM 2456 N N . ILE B 1 84 ? 12.781 -14.469 -12.797 1 97.38 84 ILE B N 1
ATOM 2457 C CA . ILE B 1 84 ? 12.547 -14.539 -11.359 1 97.38 84 ILE B CA 1
ATOM 2458 C C . ILE B 1 84 ? 12.477 -16 -10.914 1 97.38 84 ILE B C 1
ATOM 2460 O O . ILE B 1 84 ? 12.602 -16.312 -9.727 1 97.38 84 ILE B O 1
ATOM 2464 N N . LEU B 1 85 ? 12.328 -16.891 -11.875 1 97.69 85 LEU B N 1
ATOM 2465 C CA . LEU B 1 85 ? 12.227 -18.312 -11.516 1 97.69 85 LEU B CA 1
ATOM 2466 C C . LEU B 1 85 ? 13.469 -19.078 -11.945 1 97.69 85 LEU B C 1
ATOM 2468 O O . LEU B 1 85 ? 13.508 -20.297 -11.875 1 97.69 85 LEU B O 1
ATOM 2472 N N . ASP B 1 86 ? 14.43 -18.25 -12.336 1 93.88 86 ASP B N 1
ATOM 2473 C CA . ASP B 1 86 ? 15.641 -18.906 -12.82 1 93.88 86 ASP B CA 1
ATOM 2474 C C . ASP B 1 86 ? 16.453 -19.469 -11.656 1 93.88 86 ASP B C 1
ATOM 2476 O O . ASP B 1 86 ? 16.531 -18.859 -10.586 1 93.88 86 ASP B O 1
ATOM 2480 N N . ASN B 1 87 ? 16.875 -20.609 -11.672 1 90.81 87 ASN B N 1
ATOM 2481 C CA . ASN B 1 87 ? 17.875 -21.219 -10.805 1 90.81 87 ASN B CA 1
ATOM 2482 C C . ASN B 1 87 ? 17.281 -21.594 -9.445 1 90.81 87 ASN B C 1
ATOM 2484 O O . ASN B 1 87 ? 17.984 -21.578 -8.43 1 90.81 87 ASN B O 1
ATOM 2488 N N . ILE B 1 88 ? 15.969 -21.594 -9.352 1 95.81 88 ILE B N 1
ATOM 2489 C CA . ILE B 1 88 ? 15.344 -22.047 -8.109 1 95.81 88 ILE B CA 1
ATOM 2490 C C . ILE B 1 88 ? 14.461 -23.25 -8.391 1 95.81 88 ILE B C 1
ATOM 2492 O O . ILE B 1 88 ? 14.031 -23.469 -9.531 1 95.81 88 ILE B O 1
ATOM 2496 N N . LYS B 1 89 ? 14.219 -24.047 -7.305 1 95.75 89 LYS B N 1
ATOM 2497 C CA . LYS B 1 89 ? 13.375 -25.234 -7.391 1 95.75 89 LYS B CA 1
ATOM 2498 C C . LYS B 1 89 ? 12.406 -25.312 -6.207 1 95.75 89 LYS B C 1
ATOM 2500 O O . LYS B 1 89 ? 12.438 -26.281 -5.438 1 95.75 89 LYS B O 1
ATOM 2505 N N . PRO B 1 90 ? 11.539 -24.328 -6.16 1 97.88 90 PRO B N 1
ATOM 2506 C CA . PRO B 1 90 ? 10.586 -24.359 -5.047 1 97.88 90 PRO B CA 1
ATOM 2507 C C . PRO B 1 90 ? 9.633 -25.547 -5.133 1 97.88 90 PRO B C 1
ATOM 2509 O O . PRO B 1 90 ? 9.32 -26.031 -6.227 1 97.88 90 PRO B O 1
ATOM 2512 N N . LYS B 1 91 ? 9.203 -25.969 -4 1 97.75 91 LYS B N 1
ATOM 2513 C CA . LYS B 1 91 ? 8.234 -27.047 -3.92 1 97.75 91 LYS B CA 1
ATOM 2514 C C . LYS B 1 91 ? 6.816 -26.531 -4.168 1 97.75 91 LYS B C 1
ATOM 2516 O O . LYS B 1 91 ? 5.961 -27.281 -4.66 1 97.75 91 LYS B O 1
ATOM 2521 N N . ALA B 1 92 ? 6.598 -25.312 -3.818 1 98.56 92 ALA B N 1
ATOM 2522 C CA . ALA B 1 92 ? 5.27 -24.734 -4.004 1 98.56 92 ALA B CA 1
ATOM 2523 C C . ALA B 1 92 ? 5.359 -23.266 -4.414 1 98.56 92 ALA B C 1
ATOM 2525 O O . ALA B 1 92 ? 6.316 -22.578 -4.062 1 98.56 92 ALA B O 1
ATOM 2526 N N . CYS B 1 93 ? 4.391 -22.844 -5.145 1 98.69 93 CYS B N 1
ATOM 2527 C CA . CYS B 1 93 ? 4.223 -21.469 -5.57 1 98.69 93 CYS B CA 1
ATOM 2528 C C . CYS B 1 93 ? 2.818 -20.969 -5.254 1 98.69 93 CYS B C 1
ATOM 2530 O O . CYS B 1 93 ? 1.828 -21.578 -5.664 1 98.69 93 CYS B O 1
ATOM 2532 N N . VAL B 1 94 ? 2.695 -19.891 -4.527 1 98.81 94 VAL B N 1
ATOM 2533 C CA . VAL B 1 94 ? 1.425 -19.219 -4.281 1 98.81 94 VAL B CA 1
ATOM 2534 C C . VAL B 1 94 ? 1.243 -18.078 -5.277 1 98.81 94 VAL B C 1
ATOM 2536 O O . VAL B 1 94 ? 2.123 -17.219 -5.422 1 98.81 94 VAL B O 1
ATOM 2539 N N . LEU B 1 95 ? 0.131 -18.109 -5.965 1 98.88 95 LEU B N 1
ATOM 2540 C CA . LEU B 1 95 ? -0.128 -17.125 -7.012 1 98.88 95 LEU B CA 1
ATOM 2541 C C . LEU B 1 95 ? -1.401 -16.344 -6.719 1 98.88 95 LEU B C 1
ATOM 2543 O O . LEU B 1 95 ? -2.443 -16.922 -6.418 1 98.88 95 LEU B O 1
ATOM 2547 N N . HIS B 1 96 ? -1.356 -15.039 -6.688 1 98.81 96 HIS B N 1
ATOM 2548 C CA . HIS B 1 96 ? -2.5 -14.141 -6.586 1 98.81 96 HIS B CA 1
ATOM 2549 C C . HIS B 1 96 ? -2.291 -12.883 -7.422 1 98.81 96 HIS B C 1
ATOM 2551 O O . HIS B 1 96 ? -1.491 -12.016 -7.059 1 98.81 96 HIS B O 1
ATOM 2557 N N . VAL B 1 97 ? -3.066 -12.734 -8.531 1 98.81 97 VAL B N 1
ATOM 2558 C CA . VAL B 1 97 ? -2.947 -11.602 -9.445 1 98.81 97 VAL B CA 1
ATOM 2559 C C . VAL B 1 97 ? -4.223 -11.469 -10.273 1 98.81 97 VAL B C 1
ATOM 2561 O O . VAL B 1 97 ? -4.895 -12.461 -10.547 1 98.81 97 VAL B O 1
ATOM 2564 N N . GLY B 1 98 ? -4.535 -10.242 -10.664 1 98.69 98 GLY B N 1
ATOM 2565 C CA . GLY B 1 98 ? -5.66 -10.031 -11.562 1 98.69 98 GLY B CA 1
ATOM 2566 C C . GLY B 1 98 ? -6.547 -8.875 -11.156 1 98.69 98 GLY B C 1
ATOM 2567 O O . GLY B 1 98 ? -7.195 -8.25 -12 1 98.69 98 GLY B O 1
ATOM 2568 N N . THR B 1 99 ? -6.582 -8.477 -9.875 1 98.38 99 THR B N 1
ATOM 2569 C CA . THR B 1 99 ? -7.473 -7.438 -9.367 1 98.38 99 THR B CA 1
ATOM 2570 C C . THR B 1 99 ? -7.145 -6.086 -9.984 1 98.38 99 THR B C 1
ATOM 2572 O O . THR B 1 99 ? -8.023 -5.23 -10.133 1 98.38 99 THR B O 1
ATOM 2575 N N . ASN B 1 100 ? -5.934 -5.891 -10.469 1 98 100 ASN B N 1
ATOM 2576 C CA . ASN B 1 100 ? -5.488 -4.602 -10.984 1 98 100 ASN B CA 1
ATOM 2577 C C . ASN B 1 100 ? -5.699 -4.496 -12.492 1 98 100 ASN B C 1
ATOM 2579 O O . ASN B 1 100 ? -5.43 -3.455 -13.086 1 98 100 ASN B O 1
ATOM 2583 N N . ASN B 1 101 ? -6.129 -5.543 -13.141 1 98.19 101 ASN B N 1
ATOM 2584 C CA . ASN B 1 101 ? -6.441 -5.512 -14.562 1 98.19 101 ASN B CA 1
ATOM 2585 C C . ASN B 1 101 ? -7.777 -4.828 -14.828 1 98.19 101 ASN B C 1
ATOM 2587 O O . ASN B 1 101 ? -8.617 -5.359 -15.555 1 98.19 101 ASN B O 1
ATOM 2591 N N . PHE B 1 102 ? -7.777 -3.609 -14.219 1 91.94 102 PHE B N 1
ATOM 2592 C CA . PHE B 1 102 ? -9.031 -2.891 -14.391 1 91.94 102 PHE B CA 1
ATOM 2593 C C . PHE B 1 102 ? -9.203 -2.443 -15.836 1 91.94 102 PHE B C 1
ATOM 2595 O O . PHE B 1 102 ? -8.227 -2.125 -16.516 1 91.94 102 PHE B O 1
ATOM 2602 N N . GLY B 1 103 ? -10.289 -2.648 -16.5 1 91.56 103 GLY B N 1
ATOM 2603 C CA . GLY B 1 103 ? -10.602 -2.361 -17.891 1 91.56 103 GLY B CA 1
ATOM 2604 C C . GLY B 1 103 ? -10.68 -3.605 -18.75 1 91.56 103 GLY B C 1
ATOM 2605 O O . GLY B 1 103 ? -11.086 -3.539 -19.906 1 91.56 103 GLY B O 1
ATOM 2606 N N . ASN B 1 104 ? -10.188 -4.715 -18.172 1 98 104 ASN B N 1
ATOM 2607 C CA . ASN B 1 104 ? -10.25 -5.984 -18.891 1 98 104 ASN B CA 1
ATOM 2608 C C . ASN B 1 104 ? -11.453 -6.816 -18.469 1 98 104 ASN B C 1
ATOM 2610 O O . ASN B 1 104 ? -11.977 -6.641 -17.359 1 98 104 ASN B O 1
ATOM 2614 N N . THR B 1 105 ? -11.852 -7.691 -19.281 1 98.19 105 THR B N 1
ATOM 2615 C CA . THR B 1 105 ? -13 -8.547 -19 1 98.19 105 THR B CA 1
ATOM 2616 C C . THR B 1 105 ? -12.594 -9.75 -18.156 1 98.19 105 THR B C 1
ATOM 2618 O O . THR B 1 105 ? -11.414 -10.094 -18.078 1 98.19 105 THR B O 1
ATOM 2621 N N . PRO B 1 106 ? -13.578 -10.383 -17.531 1 98.5 106 PRO B N 1
ATOM 2622 C CA . PRO B 1 106 ? -13.266 -11.602 -16.781 1 98.5 106 PRO B CA 1
ATOM 2623 C C . PRO B 1 106 ? -12.57 -12.656 -17.625 1 98.5 106 PRO B C 1
ATOM 2625 O O . PRO B 1 106 ? -11.641 -13.32 -17.156 1 98.5 106 PRO B O 1
ATOM 2628 N N . ASP B 1 107 ? -13 -12.75 -18.875 1 98.69 107 ASP B N 1
ATOM 2629 C CA . ASP B 1 107 ? -12.391 -13.742 -19.766 1 98.69 107 ASP B CA 1
ATOM 2630 C C . ASP B 1 107 ? -10.93 -13.406 -20.047 1 98.69 107 ASP B C 1
ATOM 2632 O O . ASP B 1 107 ? -10.07 -14.289 -20.031 1 98.69 107 ASP B O 1
ATOM 2636 N N . GLU B 1 108 ? -10.68 -12.195 -20.297 1 98.81 108 GLU B N 1
ATOM 2637 C CA . GLU B 1 108 ? -9.312 -11.766 -20.562 1 98.81 108 GLU B CA 1
ATOM 2638 C C . GLU B 1 108 ? -8.414 -11.992 -19.359 1 98.81 108 GLU B C 1
ATOM 2640 O O . GLU B 1 108 ? -7.297 -12.5 -19.484 1 98.81 108 GLU B O 1
ATOM 2645 N N . ILE B 1 109 ? -8.875 -11.648 -18.219 1 98.88 109 ILE B N 1
ATOM 2646 C CA . ILE B 1 109 ? -8.102 -11.766 -16.984 1 98.88 109 ILE B CA 1
ATOM 2647 C C . ILE B 1 109 ? -7.855 -13.234 -16.672 1 98.88 109 ILE B C 1
ATOM 2649 O O . ILE B 1 109 ? -6.734 -13.625 -16.328 1 98.88 109 ILE B O 1
ATOM 2653 N N . SER B 1 110 ? -8.93 -14.031 -16.766 1 98.81 110 SER B N 1
ATOM 2654 C CA . SER B 1 110 ? -8.781 -15.461 -16.5 1 98.81 110 SER B CA 1
ATOM 2655 C C . SER B 1 110 ? -7.77 -16.094 -17.438 1 98.81 110 SER B C 1
ATOM 2657 O O . SER B 1 110 ? -6.957 -16.922 -17.016 1 98.81 110 SER B O 1
ATOM 2659 N N . GLU B 1 111 ? -7.824 -15.703 -18.672 1 98.75 111 GLU B N 1
ATOM 2660 C CA . GLU B 1 111 ? -6.844 -16.219 -19.625 1 98.75 111 GLU B CA 1
ATOM 2661 C C . GLU B 1 111 ? -5.43 -15.797 -19.25 1 98.75 111 GLU B C 1
ATOM 2663 O O . GLU B 1 111 ? -4.477 -16.562 -19.422 1 98.75 111 GLU B O 1
ATOM 2668 N N . GLY B 1 112 ? -5.309 -14.555 -18.828 1 98.81 112 GLY B N 1
ATOM 2669 C CA . GLY B 1 112 ? -4.02 -14.094 -18.328 1 98.81 112 GLY B CA 1
ATOM 2670 C C . GLY B 1 112 ? -3.482 -14.93 -17.188 1 98.81 112 GLY B C 1
ATOM 2671 O O . GLY B 1 112 ? -2.32 -15.344 -17.203 1 98.81 112 GLY B O 1
ATOM 2672 N N . ILE B 1 113 ? -4.316 -15.219 -16.219 1 98.88 113 ILE B N 1
ATOM 2673 C CA . ILE B 1 113 ? -3.939 -16.016 -15.07 1 98.88 113 ILE B CA 1
ATOM 2674 C C . ILE B 1 113 ? -3.545 -17.422 -15.523 1 98.88 113 ILE B C 1
ATOM 2676 O O . ILE B 1 113 ? -2.52 -17.953 -15.094 1 98.88 113 ILE B O 1
ATOM 2680 N N . LEU B 1 114 ? -4.316 -18 -16.406 1 98.75 114 LEU B N 1
ATOM 2681 C CA . LEU B 1 114 ? -4.035 -19.344 -16.906 1 98.75 114 LEU B CA 1
ATOM 2682 C C . LEU B 1 114 ? -2.725 -19.375 -17.688 1 98.75 114 LEU B C 1
ATOM 2684 O O . LEU B 1 114 ? -1.983 -20.359 -17.625 1 98.75 114 LEU B O 1
ATOM 2688 N N . THR B 1 115 ? -2.441 -18.312 -18.422 1 98.81 115 THR B N 1
ATOM 2689 C CA . THR B 1 115 ? -1.18 -18.203 -19.156 1 98.81 115 THR B CA 1
ATOM 2690 C C . THR B 1 115 ? -0.002 -18.156 -18.188 1 98.81 115 THR B C 1
ATOM 2692 O O . THR B 1 115 ? 1.034 -18.781 -18.422 1 98.81 115 THR B O 1
ATOM 2695 N N . ILE B 1 116 ? -0.146 -17.469 -17.094 1 98.88 116 ILE B N 1
ATOM 2696 C CA . ILE B 1 116 ? 0.88 -17.391 -16.062 1 98.88 116 ILE B CA 1
ATOM 2697 C C . ILE B 1 116 ? 1.111 -18.781 -15.469 1 98.88 116 ILE B C 1
ATOM 2699 O O . ILE B 1 116 ? 2.256 -19.219 -15.305 1 98.88 116 ILE B O 1
ATOM 2703 N N . ILE B 1 117 ? 0.029 -19.469 -15.164 1 98.75 117 ILE B N 1
ATOM 2704 C CA . ILE B 1 117 ? 0.106 -20.812 -14.602 1 98.75 117 ILE B CA 1
ATOM 2705 C C . ILE B 1 117 ? 0.871 -21.719 -15.555 1 98.75 117 ILE B C 1
ATOM 2707 O O . ILE B 1 117 ? 1.763 -22.469 -15.141 1 98.75 117 ILE B O 1
ATOM 2711 N N . LYS B 1 118 ? 0.533 -21.641 -16.797 1 98.31 118 LYS B N 1
ATOM 2712 C CA . LYS B 1 118 ? 1.205 -22.438 -17.812 1 98.31 118 LYS B CA 1
ATOM 2713 C C . LYS B 1 118 ? 2.703 -22.156 -17.844 1 98.31 118 LYS B C 1
ATOM 2715 O O . LYS B 1 118 ? 3.516 -23.078 -17.938 1 98.31 118 LYS B O 1
ATOM 2720 N N . GLU B 1 119 ? 3.031 -20.891 -17.812 1 98.5 119 GLU B N 1
ATOM 2721 C CA . GLU B 1 119 ? 4.438 -20.5 -17.828 1 98.5 119 GLU B CA 1
ATOM 2722 C C . GLU B 1 119 ? 5.172 -21.016 -16.594 1 98.5 119 GLU B C 1
ATOM 2724 O O . GLU B 1 119 ? 6.305 -21.484 -16.688 1 98.5 119 GLU B O 1
ATOM 2729 N N . ILE B 1 120 ? 4.582 -20.922 -15.406 1 98.56 120 ILE B N 1
ATOM 2730 C CA . ILE B 1 120 ? 5.176 -21.422 -14.172 1 98.56 120 ILE B CA 1
ATOM 2731 C C . ILE B 1 120 ? 5.395 -22.922 -14.273 1 98.56 120 ILE B C 1
ATOM 2733 O O . ILE B 1 120 ? 6.469 -23.422 -13.938 1 98.56 120 ILE B O 1
ATOM 2737 N N . LYS B 1 121 ? 4.418 -23.656 -14.781 1 97.75 121 LYS B N 1
ATOM 2738 C CA . LYS B 1 121 ? 4.516 -25.109 -14.898 1 97.75 121 LYS B CA 1
ATOM 2739 C C . LYS B 1 121 ? 5.602 -25.516 -15.883 1 97.75 121 LYS B C 1
ATOM 2741 O O . LYS B 1 121 ? 6.266 -26.531 -15.711 1 97.75 121 LYS B O 1
ATOM 2746 N N . SER B 1 122 ? 5.703 -24.719 -16.891 1 97.5 122 SER B N 1
ATOM 2747 C CA . SER B 1 122 ? 6.75 -24.984 -17.875 1 97.5 122 SER B CA 1
ATOM 2748 C C . SER B 1 122 ? 8.141 -24.844 -17.25 1 97.5 122 SER B C 1
ATOM 2750 O O . SER B 1 122 ? 9.023 -25.641 -17.516 1 97.5 122 SER B O 1
ATOM 2752 N N . LYS B 1 123 ? 8.359 -23.875 -16.438 1 97.25 123 LYS B N 1
ATOM 2753 C CA . LYS B 1 123 ? 9.656 -23.578 -15.852 1 97.25 123 LYS B CA 1
ATOM 2754 C C . LYS B 1 123 ? 9.914 -24.438 -14.625 1 97.25 123 LYS B C 1
ATOM 2756 O O . LYS B 1 123 ? 11.062 -24.797 -14.336 1 97.25 123 LYS B O 1
ATOM 2761 N N . LEU B 1 124 ? 8.836 -24.719 -13.922 1 97.62 124 LEU B N 1
ATOM 2762 C CA . LEU B 1 124 ? 8.906 -25.484 -12.68 1 97.62 124 LEU B CA 1
ATOM 2763 C C . LEU B 1 124 ? 7.93 -26.656 -12.711 1 97.62 124 LEU B C 1
ATOM 2765 O O . LEU B 1 124 ? 6.953 -26.688 -11.961 1 97.62 124 LEU B O 1
ATOM 2769 N N . PRO B 1 125 ? 8.219 -27.672 -13.422 1 96.12 125 PRO B N 1
ATOM 2770 C CA . PRO B 1 125 ? 7.266 -28.75 -13.68 1 96.12 125 PRO B CA 1
ATOM 2771 C C . PRO B 1 125 ? 6.883 -29.516 -12.414 1 96.12 125 PRO B C 1
ATOM 2773 O O . PRO B 1 125 ? 5.789 -30.078 -12.336 1 96.12 125 PRO B O 1
ATOM 2776 N N . GLU B 1 126 ? 7.734 -29.484 -11.406 1 95.38 126 GLU B N 1
ATOM 2777 C CA . GLU B 1 126 ? 7.461 -30.266 -10.195 1 95.38 126 GLU B CA 1
ATOM 2778 C C . GLU B 1 126 ? 6.84 -29.391 -9.109 1 95.38 126 GLU B C 1
ATOM 2780 O O . GLU B 1 126 ? 6.457 -29.891 -8.047 1 95.38 126 GLU B O 1
ATOM 2785 N N . CYS B 1 127 ? 6.746 -28.172 -9.328 1 97.38 127 CYS B N 1
ATOM 2786 C CA . CYS B 1 127 ? 6.262 -27.219 -8.344 1 97.38 127 CYS B CA 1
ATOM 2787 C C . CYS B 1 127 ? 4.742 -27.281 -8.227 1 97.38 127 CYS B C 1
ATOM 2789 O O . CYS B 1 127 ? 4.039 -27.344 -9.234 1 97.38 127 CYS B O 1
ATOM 2791 N N . TYR B 1 128 ? 4.246 -27.359 -6.973 1 98.12 128 TYR B N 1
ATOM 2792 C CA . TYR B 1 128 ? 2.814 -27.25 -6.711 1 98.12 128 TYR B CA 1
ATOM 2793 C C . TYR B 1 128 ? 2.359 -25.797 -6.73 1 98.12 128 TYR B C 1
ATOM 2795 O O . TYR B 1 128 ? 3.016 -24.938 -6.156 1 98.12 128 TYR B O 1
ATOM 2803 N N . ILE B 1 129 ? 1.239 -25.531 -7.453 1 98.69 129 ILE B N 1
ATOM 2804 C CA . ILE B 1 129 ? 0.735 -24.172 -7.535 1 98.69 129 ILE B CA 1
ATOM 2805 C C . ILE B 1 129 ? -0.522 -24.031 -6.68 1 98.69 129 ILE B C 1
ATOM 2807 O O . ILE B 1 129 ? -1.457 -24.828 -6.805 1 98.69 129 ILE B O 1
ATOM 2811 N N . ILE B 1 130 ? -0.497 -23.109 -5.777 1 98.69 130 ILE B N 1
ATOM 2812 C CA . ILE B 1 130 ? -1.669 -22.703 -5.02 1 98.69 130 ILE B CA 1
ATOM 2813 C C . ILE B 1 130 ? -2.172 -21.359 -5.547 1 98.69 130 ILE B C 1
ATOM 2815 O O . ILE B 1 130 ? -1.497 -20.328 -5.406 1 98.69 130 ILE B O 1
ATOM 2819 N N . LEU B 1 131 ? -3.354 -21.391 -6.164 1 98.75 131 LEU B N 1
ATOM 2820 C CA . LEU B 1 131 ? -3.971 -20.188 -6.715 1 98.75 131 LEU B CA 1
ATOM 2821 C C . LEU B 1 131 ? -5.051 -19.656 -5.777 1 98.75 131 LEU B C 1
ATOM 2823 O O . LEU B 1 131 ? -5.906 -20.422 -5.316 1 98.75 131 LEU B O 1
ATOM 2827 N N . LEU B 1 132 ? -5.008 -18.375 -5.488 1 98.62 132 LEU B N 1
ATOM 2828 C CA . LEU B 1 132 ? -6.004 -17.766 -4.602 1 98.62 132 LEU B CA 1
ATOM 2829 C C . LEU B 1 132 ? -7.078 -17.047 -5.402 1 98.62 132 LEU B C 1
ATOM 2831 O O . LEU B 1 132 ? -6.777 -16.375 -6.391 1 98.62 132 LEU B O 1
ATOM 2835 N N . ASP B 1 133 ? -8.281 -17.141 -4.898 1 98.44 133 ASP B N 1
ATOM 2836 C CA . ASP B 1 133 ? -9.367 -16.344 -5.461 1 98.44 133 ASP B CA 1
ATOM 2837 C C . ASP B 1 133 ? -9.094 -14.852 -5.293 1 98.44 133 ASP B C 1
ATOM 2839 O O . ASP B 1 133 ? -8.539 -14.43 -4.277 1 98.44 133 ASP B O 1
ATOM 2843 N N . LEU B 1 134 ? -9.562 -14.141 -6.34 1 98.5 134 LEU B N 1
ATOM 2844 C CA . LEU B 1 134 ? -9.539 -12.688 -6.199 1 98.5 134 LEU B CA 1
ATOM 2845 C C . LEU B 1 134 ? -10.477 -12.242 -5.082 1 98.5 134 LEU B C 1
ATOM 2847 O O . LEU B 1 134 ? -11.539 -12.836 -4.883 1 98.5 134 LEU B O 1
ATOM 2851 N N . LEU B 1 135 ? -10.109 -11.195 -4.43 1 98.5 135 LEU B N 1
ATOM 2852 C CA . LEU B 1 135 ? -10.852 -10.695 -3.275 1 98.5 135 LEU B CA 1
ATOM 2853 C C . LEU B 1 135 ? -11.867 -9.641 -3.695 1 98.5 135 LEU B C 1
ATOM 2855 O O . LEU B 1 135 ? -11.727 -9.016 -4.75 1 98.5 135 LEU B O 1
ATOM 2859 N N . PRO B 1 136 ? -12.93 -9.516 -2.857 1 97.81 136 PRO B N 1
ATOM 2860 C CA . PRO B 1 136 ? -13.781 -8.352 -3.104 1 97.81 136 PRO B CA 1
ATOM 2861 C C . PRO B 1 136 ? -13.062 -7.023 -2.871 1 97.81 136 PRO B C 1
ATOM 2863 O O . PRO B 1 136 ? -12.086 -6.973 -2.113 1 97.81 136 PRO B O 1
ATOM 2866 N N . ARG B 1 137 ? -13.5 -6.031 -3.598 1 97.31 137 ARG B N 1
ATOM 2867 C CA . ARG B 1 137 ? -12.883 -4.715 -3.48 1 97.31 137 ARG B CA 1
ATOM 2868 C C . ARG B 1 137 ? -13.93 -3.611 -3.535 1 97.31 137 ARG B C 1
ATOM 2870 O O . ARG B 1 137 ? -14.992 -3.785 -4.137 1 97.31 137 ARG B O 1
ATOM 2877 N N . GLY B 1 138 ? -13.68 -2.521 -2.869 1 98 138 GLY B N 1
ATOM 2878 C CA . GLY B 1 138 ? -14.641 -1.436 -2.744 1 98 138 GLY B CA 1
ATOM 2879 C C . GLY B 1 138 ? -15.586 -1.605 -1.568 1 98 138 GLY B C 1
ATOM 2880 O O . GLY B 1 138 ? -16 -2.723 -1.26 1 98 138 GLY B O 1
ATOM 2881 N N . ALA B 1 139 ? -15.914 -0.5 -0.978 1 98.38 139 ALA B N 1
ATOM 2882 C CA . ALA B 1 139 ? -16.781 -0.537 0.202 1 98.38 139 ALA B CA 1
ATOM 2883 C C . ALA B 1 139 ? -18.141 -1.119 -0.134 1 98.38 139 ALA B C 1
ATOM 2885 O O . ALA B 1 139 ? -18.703 -1.891 0.646 1 98.38 139 ALA B O 1
ATOM 2886 N N . ARG B 1 140 ? -18.672 -0.795 -1.292 1 98 140 ARG B N 1
ATOM 2887 C CA . ARG B 1 140 ? -19.984 -1.213 -1.771 1 98 140 ARG B CA 1
ATOM 2888 C C . ARG B 1 140 ? -19.875 -1.984 -3.082 1 98 140 ARG B C 1
ATOM 2890 O O . ARG B 1 140 ? -18.828 -1.98 -3.719 1 98 140 ARG B O 1
ATOM 2897 N N . PRO B 1 141 ? -21.016 -2.713 -3.389 1 97.31 141 PRO B N 1
ATOM 2898 C CA . PRO B 1 141 ? -20.984 -3.416 -4.672 1 97.31 141 PRO B CA 1
ATOM 2899 C C . PRO B 1 141 ? -20.578 -2.508 -5.828 1 97.31 141 PRO B C 1
ATOM 2901 O O . PRO B 1 141 ? -20.969 -1.341 -5.875 1 97.31 141 PRO B O 1
ATOM 2904 N N . ASN B 1 142 ? -19.766 -3.02 -6.695 1 97.62 142 ASN B N 1
ATOM 2905 C CA . ASN B 1 142 ? -19.281 -2.295 -7.867 1 97.62 142 ASN B CA 1
ATOM 2906 C C . ASN B 1 142 ? -18.875 -3.246 -8.992 1 97.62 142 ASN B C 1
ATOM 2908 O O . ASN B 1 142 ? -18.859 -4.465 -8.805 1 97.62 142 ASN B O 1
ATOM 2912 N N . GLU B 1 143 ? -18.531 -2.703 -10.094 1 96.69 143 GLU B N 1
ATOM 2913 C CA . GLU B 1 143 ? -18.281 -3.504 -11.289 1 96.69 143 GLU B CA 1
ATOM 2914 C C . GLU B 1 143 ? -17.031 -4.359 -11.133 1 96.69 143 GLU B C 1
ATOM 2916 O O . GLU B 1 143 ? -16.953 -5.465 -11.664 1 96.69 143 GLU B O 1
ATOM 2921 N N . LEU B 1 144 ? -16.062 -3.955 -10.406 1 97.5 144 LEU B N 1
ATOM 2922 C CA . LEU B 1 144 ? -14.82 -4.711 -10.242 1 97.5 144 LEU B CA 1
ATOM 2923 C C . LEU B 1 144 ? -15.047 -5.941 -9.367 1 97.5 144 LEU B C 1
ATOM 2925 O O . LEU B 1 144 ? -14.414 -6.98 -9.578 1 97.5 144 LEU B O 1
ATOM 2929 N N . ARG B 1 145 ? -15.93 -5.805 -8.445 1 96.25 145 ARG B N 1
ATOM 2930 C CA . ARG B 1 145 ? -16.281 -6.957 -7.625 1 96.25 145 ARG B CA 1
ATOM 2931 C C . ARG B 1 145 ? -16.969 -8.031 -8.461 1 96.25 145 ARG B C 1
ATOM 2933 O O . ARG B 1 145 ? -16.672 -9.227 -8.312 1 96.25 145 ARG B O 1
ATOM 2940 N N . ILE B 1 146 ? -17.891 -7.555 -9.227 1 96.81 146 ILE B N 1
ATOM 2941 C CA . ILE B 1 146 ? -18.594 -8.477 -10.117 1 96.81 146 ILE B CA 1
ATOM 2942 C C . ILE B 1 146 ? -17.578 -9.148 -11.047 1 96.81 146 ILE B C 1
ATOM 2944 O O . ILE B 1 146 ? -17.594 -10.375 -11.219 1 96.81 146 ILE B O 1
ATOM 2948 N N . ARG B 1 147 ? -16.766 -8.398 -11.562 1 98.12 147 ARG B N 1
ATOM 2949 C CA . ARG B 1 147 ? -15.734 -8.891 -12.469 1 98.12 147 ARG B CA 1
ATOM 2950 C C . ARG B 1 147 ? -14.852 -9.922 -11.773 1 98.12 147 ARG B C 1
ATOM 2952 O O . ARG B 1 147 ? -14.602 -11 -12.32 1 98.12 147 ARG B O 1
ATOM 2959 N N . ASN B 1 148 ? -14.32 -9.594 -10.578 1 98.06 148 ASN B N 1
ATOM 2960 C CA . ASN B 1 148 ? -13.469 -10.508 -9.82 1 98.06 148 ASN B CA 1
ATOM 2961 C C . ASN B 1 148 ? -14.164 -11.836 -9.539 1 98.06 148 ASN B C 1
ATOM 2963 O O . ASN B 1 148 ? -13.555 -12.898 -9.648 1 98.06 148 ASN B O 1
ATOM 2967 N N . SER B 1 149 ? -15.438 -11.719 -9.18 1 97.44 149 SER B N 1
ATOM 2968 C CA . SER B 1 149 ? -16.219 -12.922 -8.93 1 97.44 149 SER B CA 1
ATOM 2969 C C . SER B 1 149 ? -16.328 -13.789 -10.18 1 97.44 149 SER B C 1
ATOM 2971 O O . SER B 1 149 ? -16.203 -15.016 -10.102 1 97.44 149 SER B O 1
ATOM 2973 N N . LYS B 1 150 ? -16.547 -13.172 -11.281 1 98.56 150 LYS B N 1
ATOM 2974 C CA . LYS B 1 150 ? -16.641 -13.906 -12.547 1 98.56 150 LYS B CA 1
ATOM 2975 C C . LYS B 1 150 ? -15.312 -14.539 -12.922 1 98.56 150 LYS B C 1
ATOM 2977 O O . LYS B 1 150 ? -15.273 -15.656 -13.438 1 98.56 150 LYS B O 1
ATOM 2982 N N . VAL B 1 151 ? -14.211 -13.859 -12.703 1 98.75 151 VAL B N 1
ATOM 2983 C CA . VAL B 1 151 ? -12.883 -14.422 -12.922 1 98.75 151 VAL B CA 1
ATOM 2984 C C . VAL B 1 151 ? -12.719 -15.695 -12.102 1 98.75 151 VAL B C 1
ATOM 2986 O O . VAL B 1 151 ? -12.273 -16.734 -12.625 1 98.75 151 VAL B O 1
ATOM 2989 N N . ASN B 1 152 ? -13.07 -15.609 -10.82 1 98.5 152 ASN B N 1
ATOM 2990 C CA . ASN B 1 152 ? -12.961 -16.75 -9.93 1 98.5 152 ASN B CA 1
ATOM 2991 C C . ASN B 1 152 ? -13.766 -17.953 -10.445 1 98.5 152 ASN B C 1
ATOM 2993 O O . ASN B 1 152 ? -13.281 -19.078 -10.438 1 98.5 152 ASN B O 1
ATOM 2997 N N . GLU B 1 153 ? -14.961 -17.656 -10.922 1 98.38 153 GLU B N 1
ATOM 2998 C CA . GLU B 1 153 ? -15.812 -18.703 -11.461 1 98.38 153 GLU B CA 1
ATOM 2999 C C . GLU B 1 153 ? -15.156 -19.391 -12.656 1 98.38 153 GLU B C 1
ATOM 3001 O O . GLU B 1 153 ? -15.117 -20.625 -12.727 1 98.38 153 GLU B O 1
ATOM 3006 N N . ILE B 1 154 ? -14.664 -18.609 -13.539 1 98.69 154 ILE B N 1
ATOM 3007 C CA . ILE B 1 154 ? -14.031 -19.141 -14.75 1 98.69 154 ILE B CA 1
ATOM 3008 C C . ILE B 1 154 ? -12.812 -19.969 -14.367 1 98.69 154 ILE B C 1
ATOM 3010 O O . ILE B 1 154 ? -12.625 -21.078 -14.883 1 98.69 154 ILE B O 1
ATOM 3014 N N . ILE B 1 155 ? -11.992 -19.5 -13.477 1 98.56 155 ILE B N 1
ATOM 3015 C CA . ILE B 1 155 ? -10.766 -20.156 -13.062 1 98.56 155 ILE B CA 1
ATOM 3016 C C . ILE B 1 155 ? -11.102 -21.516 -12.438 1 98.56 155 ILE B C 1
ATOM 3018 O O . ILE B 1 155 ? -10.484 -22.531 -12.781 1 98.56 155 ILE B O 1
ATOM 3022 N N . HIS B 1 156 ? -12.086 -21.516 -11.531 1 98.12 156 HIS B N 1
ATOM 3023 C CA . HIS B 1 156 ? -12.461 -22.766 -10.875 1 98.12 156 HIS B CA 1
ATOM 3024 C C . HIS B 1 156 ? -12.875 -23.828 -11.891 1 98.12 156 HIS B C 1
ATOM 3026 O O . HIS B 1 156 ? -12.602 -25.016 -11.703 1 98.12 156 HIS B O 1
ATOM 3032 N N . GLU B 1 157 ? -13.445 -23.406 -12.914 1 97.62 157 GLU B N 1
ATOM 3033 C CA . GLU B 1 157 ? -13.883 -24.328 -13.953 1 97.62 157 GLU B CA 1
ATOM 3034 C C . GLU B 1 157 ? -12.703 -24.812 -14.805 1 97.62 157 GLU B C 1
ATOM 3036 O O . GLU B 1 157 ? -12.617 -25.984 -15.148 1 97.62 157 GLU B O 1
ATOM 3041 N N . LYS B 1 158 ? -11.828 -23.953 -15.102 1 97.25 158 LYS B N 1
ATOM 3042 C CA . LYS B 1 158 ? -10.797 -24.203 -16.094 1 97.25 158 LYS B CA 1
ATOM 3043 C C . LYS B 1 158 ? -9.625 -24.969 -15.484 1 97.25 158 LYS B C 1
ATOM 3045 O O . LYS B 1 158 ? -8.836 -25.594 -16.203 1 97.25 158 LYS B O 1
ATOM 3050 N N . VAL B 1 159 ? -9.5 -24.969 -14.141 1 96.75 159 VAL B N 1
ATOM 3051 C CA . VAL B 1 159 ? -8.281 -25.516 -13.547 1 96.75 159 VAL B CA 1
ATOM 3052 C C . VAL B 1 159 ? -8.539 -26.922 -13.039 1 96.75 159 VAL B C 1
ATOM 3054 O O . VAL B 1 159 ? -7.637 -27.578 -12.516 1 96.75 159 VAL B O 1
ATOM 3057 N N . LYS B 1 160 ? -9.656 -27.484 -13.133 1 93 160 LYS B N 1
ATOM 3058 C CA . LYS B 1 160 ? -10.047 -28.781 -12.586 1 93 160 LYS B CA 1
ATOM 3059 C C . LYS B 1 160 ? -9.156 -29.906 -13.117 1 93 160 LYS B C 1
ATOM 3061 O O . LYS B 1 160 ? -8.867 -30.859 -12.398 1 93 160 LYS B O 1
ATOM 3066 N N . SER B 1 161 ? -8.57 -29.828 -14.195 1 91.88 161 SER B N 1
ATOM 3067 C CA . SER B 1 161 ? -7.84 -30.938 -14.812 1 91.88 161 SER B CA 1
ATOM 3068 C C . SER B 1 161 ? -6.336 -30.719 -14.734 1 91.88 161 SER B C 1
ATOM 3070 O O . SER B 1 161 ? -5.555 -31.547 -15.203 1 91.88 161 SER B O 1
ATOM 3072 N N . ILE B 1 162 ? -5.98 -29.609 -14.172 1 94.5 162 ILE B N 1
ATOM 3073 C CA . ILE B 1 162 ? -4.555 -29.312 -14.125 1 94.5 162 ILE B CA 1
ATOM 3074 C C . ILE B 1 162 ? -3.924 -29.953 -12.898 1 94.5 162 ILE B C 1
ATOM 3076 O O . ILE B 1 162 ? -4.352 -29.719 -11.766 1 94.5 162 ILE B O 1
ATOM 3080 N N . SER B 1 163 ? -2.943 -30.812 -13.133 1 94.56 163 SER B N 1
ATOM 3081 C CA . SER B 1 163 ? -2.271 -31.516 -12.047 1 94.56 163 SER B CA 1
ATOM 3082 C C . SER B 1 163 ? -1.439 -30.562 -11.203 1 94.56 163 SER B C 1
ATOM 3084 O O . SER B 1 163 ? -0.934 -29.562 -11.711 1 94.56 163 SER B O 1
ATOM 3086 N N . ARG B 1 164 ? -1.318 -30.812 -9.898 1 96.19 164 ARG B N 1
ATOM 3087 C CA . ARG B 1 164 ? -0.494 -30.078 -8.938 1 96.19 164 ARG B CA 1
ATOM 3088 C C . ARG B 1 164 ? -0.908 -28.609 -8.867 1 96.19 164 ARG B C 1
ATOM 3090 O O . ARG B 1 164 ? -0.059 -27.719 -8.898 1 96.19 164 ARG B O 1
ATOM 3097 N N . LEU B 1 165 ? -2.148 -28.391 -9.016 1 97.94 165 LEU B N 1
ATOM 3098 C CA . LEU B 1 165 ? -2.729 -27.047 -8.883 1 97.94 165 LEU B CA 1
ATOM 3099 C C . LEU B 1 165 ? -3.982 -27.094 -8.016 1 97.94 165 LEU B C 1
ATOM 3101 O O . LEU B 1 165 ? -4.824 -27.984 -8.172 1 97.94 165 LEU B O 1
ATOM 3105 N N . GLU B 1 166 ? -4.012 -26.266 -7.023 1 96 166 GLU B N 1
ATOM 3106 C CA . GLU B 1 166 ? -5.195 -26.109 -6.184 1 96 166 GLU B CA 1
ATOM 3107 C C . GLU B 1 166 ? -5.613 -24.656 -6.086 1 96 166 GLU B C 1
ATOM 3109 O O . GLU B 1 166 ? -4.77 -23.766 -5.961 1 96 166 GLU B O 1
ATOM 3114 N N . VAL B 1 167 ? -6.906 -24.422 -6.25 1 97.44 167 VAL B N 1
ATOM 3115 C CA . VAL B 1 167 ? -7.473 -23.094 -6.047 1 97.44 167 VAL B CA 1
ATOM 3116 C C . VAL B 1 167 ? -8.102 -23.016 -4.656 1 97.44 167 VAL B C 1
ATOM 3118 O O . VAL B 1 167 ? -8.883 -23.875 -4.266 1 97.44 167 VAL B O 1
ATOM 3121 N N . ILE B 1 168 ? -7.723 -21.984 -3.908 1 96.31 168 ILE B N 1
ATOM 3122 C CA . ILE B 1 168 ? -8.273 -21.781 -2.57 1 96.31 168 ILE B CA 1
ATOM 3123 C C . ILE B 1 168 ? -9.242 -20.609 -2.572 1 96.31 168 ILE B C 1
ATOM 3125 O O . ILE B 1 168 ? -8.906 -19.516 -3.045 1 96.31 168 ILE B O 1
ATOM 3129 N N . THR B 1 169 ? -10.453 -20.891 -2.074 1 95.81 169 THR B N 1
ATOM 3130 C CA . THR B 1 169 ? -11.445 -19.844 -1.875 1 95.81 169 THR B CA 1
ATOM 3131 C C . THR B 1 169 ? -11.18 -19.078 -0.578 1 95.81 169 THR B C 1
ATOM 3133 O O . THR B 1 169 ? -11.477 -19.578 0.51 1 95.81 169 THR B O 1
ATOM 3136 N N . VAL B 1 170 ? -10.664 -17.906 -0.712 1 91.25 170 VAL B N 1
ATOM 3137 C CA . VAL B 1 170 ? -10.227 -17.172 0.467 1 91.25 170 VAL B CA 1
ATOM 3138 C C . VAL B 1 170 ? -11.102 -15.93 0.658 1 91.25 170 VAL B C 1
ATOM 3140 O O . VAL B 1 170 ? -10.844 -15.109 1.544 1 91.25 170 VAL B O 1
ATOM 3143 N N . ASN B 1 171 ? -12.117 -15.797 -0.091 1 88.56 171 ASN B N 1
ATOM 3144 C CA . ASN B 1 171 ? -12.914 -14.578 -0.065 1 88.56 171 ASN B CA 1
ATOM 3145 C C . ASN B 1 171 ? -14.242 -14.797 0.661 1 88.56 171 ASN B C 1
ATOM 3147 O O . ASN B 1 171 ? -15.094 -13.906 0.682 1 88.56 171 ASN B O 1
ATOM 3151 N N . THR B 1 172 ? -14.328 -15.938 1.286 1 87.75 172 THR B N 1
ATOM 3152 C CA . THR B 1 172 ? -15.562 -16.219 2.016 1 87.75 172 THR B CA 1
ATOM 3153 C C . THR B 1 172 ? -15.586 -15.477 3.344 1 87.75 172 THR B C 1
ATOM 3155 O O . THR B 1 172 ? -14.578 -15.414 4.051 1 87.75 172 THR B O 1
ATOM 3158 N N . GLY B 1 173 ? -16.672 -14.836 3.65 1 90.56 173 GLY B N 1
ATOM 3159 C CA . GLY B 1 173 ? -16.859 -14.211 4.949 1 90.56 173 GLY B CA 1
ATOM 3160 C C . GLY B 1 173 ? -16.328 -12.797 5.016 1 90.56 173 GLY B C 1
ATOM 3161 O O . GLY B 1 173 ? -16.344 -12.164 6.078 1 90.56 173 GLY B O 1
ATOM 3162 N N . LEU B 1 174 ? -15.82 -12.297 3.889 1 94.75 174 LEU B N 1
ATOM 3163 C CA . LEU B 1 174 ? -15.258 -10.953 3.9 1 94.75 174 LEU B CA 1
ATOM 3164 C C . LEU B 1 174 ? -16.359 -9.898 3.762 1 94.75 174 LEU B C 1
ATOM 3166 O O . LEU B 1 174 ? -16.203 -8.781 4.254 1 94.75 174 LEU B O 1
ATOM 3170 N N . LEU B 1 175 ? -17.422 -10.297 3.145 1 95.94 175 LEU B N 1
ATOM 3171 C CA . LEU B 1 175 ? -18.516 -9.352 2.947 1 95.94 175 LEU B CA 1
ATOM 3172 C C . LEU B 1 175 ? -19.531 -9.453 4.078 1 95.94 175 LEU B C 1
ATOM 3174 O O . LEU B 1 175 ? -19.844 -10.547 4.547 1 95.94 175 LEU B O 1
ATOM 3178 N N . GLN B 1 176 ? -20 -8.328 4.426 1 95.94 176 GLN B N 1
ATOM 3179 C CA . GLN B 1 176 ? -21.062 -8.281 5.422 1 95.94 176 GLN B CA 1
ATOM 3180 C C . GLN B 1 176 ? -22.406 -8.703 4.816 1 95.94 176 GLN B C 1
ATOM 3182 O O . GLN B 1 176 ? -22.5 -8.93 3.607 1 95.94 176 GLN B O 1
ATOM 3187 N N . SER B 1 177 ? -23.438 -8.781 5.703 1 95.12 177 SER B N 1
ATOM 3188 C CA . SER B 1 177 ? -24.766 -9.242 5.277 1 95.12 177 SER B CA 1
ATOM 3189 C C . SER B 1 177 ? -25.375 -8.305 4.242 1 95.12 177 SER B C 1
ATOM 3191 O O . SER B 1 177 ? -26.156 -8.727 3.393 1 95.12 177 SER B O 1
ATOM 3193 N N . ASP B 1 178 ? -24.984 -7.074 4.277 1 96.25 178 ASP B N 1
ATOM 3194 C CA . ASP B 1 178 ? -25.516 -6.098 3.332 1 96.25 178 ASP B CA 1
ATOM 3195 C C . ASP B 1 178 ? -24.578 -5.926 2.135 1 96.25 178 ASP B C 1
ATOM 3197 O O . ASP B 1 178 ? -24.656 -4.93 1.416 1 96.25 178 ASP B O 1
ATOM 3201 N N . ASP B 1 179 ? -23.625 -6.793 2.012 1 95.94 179 ASP B N 1
ATOM 3202 C CA . ASP B 1 179 ? -22.703 -6.879 0.877 1 95.94 179 ASP B CA 1
ATOM 3203 C C . ASP B 1 179 ? -21.641 -5.781 0.943 1 95.94 179 ASP B C 1
ATOM 3205 O O . ASP B 1 179 ? -21.047 -5.43 -0.074 1 95.94 179 ASP B O 1
ATOM 3209 N N . THR B 1 180 ? -21.438 -5.18 2.102 1 98 180 THR B N 1
ATOM 3210 C CA . THR B 1 180 ? -20.391 -4.176 2.252 1 98 180 THR B CA 1
ATOM 3211 C C . THR B 1 180 ? -19.109 -4.812 2.752 1 98 180 THR B C 1
ATOM 3213 O O . THR B 1 180 ? -19.141 -5.863 3.4 1 98 180 THR B O 1
ATOM 3216 N N . LEU B 1 181 ? -18.062 -4.227 2.311 1 98 181 LEU B N 1
ATOM 3217 C CA . LEU B 1 181 ? -16.734 -4.574 2.814 1 98 181 LEU B CA 1
ATOM 3218 C C . LEU B 1 181 ? -16.328 -3.66 3.965 1 98 181 LEU B C 1
ATOM 3220 O O . LEU B 1 181 ? -16.344 -2.436 3.822 1 98 181 LEU B O 1
ATOM 3224 N N . SER B 1 182 ? -15.977 -4.258 5.078 1 97.06 182 SER B N 1
ATOM 3225 C CA . SER B 1 182 ? -15.688 -3.473 6.273 1 97.06 182 SER B CA 1
ATOM 3226 C C . SER B 1 182 ? -14.273 -2.906 6.23 1 97.06 182 SER B C 1
ATOM 3228 O O . SER B 1 182 ? -13.336 -3.59 5.805 1 97.06 182 SER B O 1
ATOM 3230 N N . ALA B 1 183 ? -14.102 -1.688 6.75 1 96.38 183 ALA B N 1
ATOM 3231 C CA . ALA B 1 183 ? -12.781 -1.08 6.91 1 96.38 183 ALA B CA 1
ATOM 3232 C C . ALA B 1 183 ? -11.945 -1.845 7.934 1 96.38 183 ALA B C 1
ATOM 3234 O O . ALA B 1 183 ? -10.719 -1.741 7.941 1 96.38 183 ALA B O 1
ATOM 3235 N N . GLN B 1 184 ? -12.578 -2.609 8.766 1 95.25 184 GLN B N 1
ATOM 3236 C CA . GLN B 1 184 ? -11.859 -3.443 9.727 1 95.25 184 GLN B CA 1
ATOM 3237 C C . GLN B 1 184 ? -11.078 -4.551 9.016 1 95.25 184 GLN B C 1
ATOM 3239 O O . GLN B 1 184 ? -10 -4.941 9.469 1 95.25 184 GLN B O 1
ATOM 3244 N N . ASP B 1 185 ? -11.648 -5.012 7.926 1 96.94 185 ASP B N 1
ATOM 3245 C CA . ASP B 1 185 ? -11.008 -6.082 7.168 1 96.94 185 ASP B CA 1
ATOM 3246 C C . ASP B 1 185 ? -10.023 -5.512 6.141 1 96.94 185 ASP B C 1
ATOM 3248 O O . ASP B 1 185 ? -8.953 -6.082 5.922 1 96.94 185 ASP B O 1
ATOM 3252 N N . MET B 1 186 ? -10.453 -4.422 5.516 1 97.75 186 MET B N 1
ATOM 3253 C CA . MET B 1 186 ? -9.641 -3.709 4.531 1 97.75 186 MET B CA 1
ATOM 3254 C C . MET B 1 186 ? -9.82 -2.199 4.668 1 97.75 186 MET B C 1
ATOM 3256 O O . MET B 1 186 ? -10.781 -1.635 4.145 1 97.75 186 MET B O 1
ATOM 3260 N N . LEU B 1 187 ? -8.828 -1.625 5.207 1 97.12 187 LEU B N 1
ATOM 3261 C CA . LEU B 1 187 ? -8.93 -0.222 5.594 1 97.12 187 LEU B CA 1
ATOM 3262 C C . LEU B 1 187 ? -9.18 0.66 4.375 1 97.12 187 LEU B C 1
ATOM 3264 O O . LEU B 1 187 ? -9.938 1.633 4.453 1 97.12 187 LEU B O 1
ATOM 3268 N N . ASP B 1 188 ? -8.539 0.331 3.273 1 98.19 188 ASP B N 1
ATOM 3269 C CA . ASP B 1 188 ? -8.719 1.12 2.059 1 98.19 188 ASP B CA 1
ATOM 3270 C C . ASP B 1 188 ? -9.648 0.413 1.076 1 98.19 188 ASP B C 1
ATOM 3272 O O . ASP B 1 188 ? -9.688 0.758 -0.106 1 98.19 188 ASP B O 1
ATOM 3276 N N . TYR B 1 189 ? -10.266 -0.693 1.497 1 98.38 189 TYR B N 1
ATOM 3277 C CA . TYR B 1 189 ? -11.242 -1.482 0.751 1 98.38 189 TYR B CA 1
ATOM 3278 C C . TYR B 1 189 ? -10.578 -2.201 -0.418 1 98.38 189 TYR B C 1
ATOM 3280 O O . TYR B 1 189 ? -11.219 -2.459 -1.439 1 98.38 189 TYR B O 1
ATOM 3288 N N . LEU B 1 190 ? -9.344 -2.439 -0.283 1 97.94 190 LEU B N 1
ATOM 3289 C CA . LEU B 1 190 ? -8.594 -3.195 -1.28 1 97.94 190 LEU B CA 1
ATOM 3290 C C . LEU B 1 190 ? -7.57 -4.105 -0.614 1 97.94 190 LEU B C 1
ATOM 3292 O O . LEU B 1 190 ? -7.539 -5.312 -0.878 1 97.94 190 LEU B O 1
ATOM 3296 N N . HIS B 1 191 ? -6.738 -3.574 0.263 1 98.06 191 HIS B N 1
ATOM 3297 C CA . HIS B 1 191 ? -5.664 -4.312 0.918 1 98.06 191 HIS B CA 1
ATOM 3298 C C . HIS B 1 191 ? -6.094 -4.805 2.295 1 98.06 191 HIS B C 1
ATOM 3300 O O . HIS B 1 191 ? -6.566 -4.02 3.121 1 98.06 191 HIS B O 1
ATOM 3306 N N . PRO B 1 192 ? -5.875 -6.07 2.59 1 97.5 192 PRO B N 1
ATOM 3307 C CA . PRO B 1 192 ? -6.277 -6.625 3.883 1 97.5 192 PRO B CA 1
ATOM 3308 C C . PRO B 1 192 ? -5.516 -6.008 5.055 1 97.5 192 PRO B C 1
ATOM 3310 O O . PRO B 1 192 ? -4.34 -5.656 4.914 1 97.5 192 PRO B O 1
ATOM 3313 N N . THR B 1 193 ? -6.211 -5.859 6.184 1 96.25 193 THR B N 1
ATOM 3314 C CA . THR B 1 193 ? -5.555 -5.57 7.453 1 96.25 193 THR B CA 1
ATOM 3315 C C . THR B 1 193 ? -4.824 -6.805 7.977 1 96.25 193 THR B C 1
ATOM 3317 O O . THR B 1 193 ? -4.957 -7.895 7.418 1 96.25 193 THR B O 1
ATOM 3320 N N . ASP B 1 194 ? -4.074 -6.609 9.094 1 95.19 194 ASP B N 1
ATOM 3321 C CA . ASP B 1 194 ? -3.326 -7.727 9.664 1 95.19 194 ASP B CA 1
ATOM 3322 C C . ASP B 1 194 ? -4.254 -8.891 10.016 1 95.19 194 ASP B C 1
ATOM 3324 O O . ASP B 1 194 ? -3.953 -10.039 9.695 1 95.19 194 ASP B O 1
ATOM 3328 N N . SER B 1 195 ? -5.379 -8.586 10.625 1 95.38 195 SER B N 1
ATOM 3329 C CA . SER B 1 195 ? -6.316 -9.633 11.008 1 95.38 195 SER B CA 1
ATOM 3330 C C . SER B 1 195 ? -6.926 -10.305 9.781 1 95.38 195 SER B C 1
ATOM 3332 O O . SER B 1 195 ? -7.129 -11.523 9.766 1 95.38 195 SER B O 1
ATOM 3334 N N . CYS B 1 196 ? -7.148 -9.562 8.797 1 97.38 196 CYS B N 1
ATOM 3335 C CA . CYS B 1 196 ? -7.723 -10.109 7.57 1 97.38 196 CYS B CA 1
ATOM 3336 C C . CYS B 1 196 ? -6.707 -10.953 6.82 1 97.38 196 CYS B C 1
ATOM 3338 O O . CYS B 1 196 ? -7.059 -11.977 6.223 1 97.38 196 CYS B O 1
ATOM 3340 N N . TYR B 1 197 ? -5.438 -10.547 6.824 1 97.62 197 TYR B N 1
ATOM 3341 C CA . TYR B 1 197 ? -4.391 -11.391 6.258 1 97.62 197 TYR B CA 1
ATOM 3342 C C . TYR B 1 197 ? -4.355 -12.75 6.941 1 97.62 197 TYR B C 1
ATOM 3344 O O . TYR B 1 197 ? -4.172 -13.781 6.289 1 97.62 197 TYR B O 1
ATOM 3352 N N . ARG B 1 198 ? -4.488 -12.711 8.18 1 96.38 198 ARG B N 1
ATOM 3353 C CA . ARG B 1 198 ? -4.488 -13.984 8.898 1 96.38 198 ARG B CA 1
ATOM 3354 C C . ARG B 1 198 ? -5.648 -14.867 8.461 1 96.38 198 ARG B C 1
ATOM 3356 O O . ARG B 1 198 ? -5.469 -16.062 8.211 1 96.38 198 ARG B O 1
ATOM 3363 N N . LYS B 1 199 ? -6.773 -14.305 8.305 1 96.12 199 LYS B N 1
ATOM 3364 C CA . LYS B 1 199 ? -7.957 -15.023 7.855 1 96.12 199 LYS B CA 1
ATOM 3365 C C . LYS B 1 199 ? -7.742 -15.617 6.465 1 96.12 199 LYS B C 1
ATOM 3367 O O . LYS B 1 199 ? -8.109 -16.766 6.207 1 96.12 199 LYS B O 1
ATOM 3372 N N . ILE B 1 200 ? -7.133 -14.891 5.621 1 97.56 200 ILE B N 1
ATOM 3373 C CA . ILE B 1 200 ? -6.992 -15.242 4.211 1 97.56 200 ILE B CA 1
ATOM 3374 C C . ILE B 1 200 ? -5.871 -16.266 4.047 1 97.56 200 ILE B C 1
ATOM 3376 O O . ILE B 1 200 ? -5.992 -17.203 3.258 1 97.56 200 ILE B O 1
ATOM 3380 N N . PHE B 1 201 ? -4.797 -16.172 4.875 1 97.94 201 PHE B N 1
ATOM 3381 C CA . PHE B 1 201 ? -3.586 -16.891 4.508 1 97.94 201 PHE B CA 1
ATOM 3382 C C . PHE B 1 201 ? -3.324 -18.031 5.477 1 97.94 201 PHE B C 1
ATOM 3384 O O . PHE B 1 201 ? -2.441 -18.859 5.242 1 97.94 201 PHE B O 1
ATOM 3391 N N . GLU B 1 202 ? -4.07 -18.125 6.539 1 97.25 202 GLU B N 1
ATOM 3392 C CA . GLU B 1 202 ? -3.92 -19.297 7.402 1 97.25 202 GLU B CA 1
ATOM 3393 C C . GLU B 1 202 ? -4.238 -20.578 6.645 1 97.25 202 GLU B C 1
ATOM 3395 O O . GLU B 1 202 ? -3.48 -21.547 6.707 1 97.25 202 GLU B O 1
ATOM 3400 N N . PRO B 1 203 ? -5.355 -20.609 5.898 1 96.75 203 PRO B N 1
ATOM 3401 C CA . PRO B 1 203 ? -5.617 -21.812 5.102 1 96.75 203 PRO B CA 1
ATOM 3402 C C . PRO B 1 203 ? -4.523 -22.078 4.074 1 96.75 203 PRO B C 1
ATOM 3404 O O . PRO B 1 203 ? -4.242 -23.25 3.764 1 96.75 203 PRO B O 1
ATOM 3407 N N . VAL B 1 204 ? -3.926 -21.094 3.514 1 98 204 VAL B N 1
ATOM 3408 C CA . VAL B 1 204 ? -2.826 -21.25 2.564 1 98 204 VAL B CA 1
ATOM 3409 C C . VAL B 1 204 ? -1.634 -21.906 3.252 1 98 204 VAL B C 1
ATOM 3411 O O . VAL B 1 204 ? -1.019 -22.812 2.701 1 98 204 VAL B O 1
ATOM 3414 N N . HIS B 1 205 ? -1.318 -21.391 4.453 1 98.06 205 HIS B N 1
ATOM 3415 C CA . HIS B 1 205 ? -0.222 -21.953 5.242 1 98.06 205 HIS B CA 1
ATOM 3416 C C . HIS B 1 205 ? -0.437 -23.422 5.527 1 98.06 205 HIS B C 1
ATOM 3418 O O . HIS B 1 205 ? 0.496 -24.234 5.422 1 98.06 205 HIS B O 1
ATOM 3424 N N . GLU B 1 206 ? -1.652 -23.766 5.902 1 97.12 206 GLU B N 1
ATOM 3425 C CA . GLU B 1 206 ? -1.982 -25.172 6.184 1 97.12 206 GLU B CA 1
ATOM 3426 C C . GLU B 1 206 ? -1.744 -26.047 4.965 1 97.12 206 GLU B C 1
ATOM 3428 O O . GLU B 1 206 ? -1.182 -27.141 5.078 1 97.12 206 GLU B O 1
ATOM 3433 N N . LEU B 1 207 ? -2.176 -25.609 3.871 1 97.19 207 LEU B N 1
ATOM 3434 C CA . LEU B 1 207 ? -1.981 -26.375 2.641 1 97.19 207 LEU B CA 1
ATOM 3435 C C . LEU B 1 207 ? -0.498 -26.5 2.307 1 97.19 207 LEU B C 1
ATOM 3437 O O . LEU B 1 207 ? -0.042 -27.547 1.868 1 97.19 207 LEU B O 1
ATOM 3441 N N . LEU B 1 208 ? 0.284 -25.438 2.508 1 97.88 208 LEU B N 1
ATOM 3442 C CA . LEU B 1 208 ? 1.721 -25.453 2.254 1 97.88 208 LEU B CA 1
ATOM 3443 C C . LEU B 1 208 ? 2.416 -26.5 3.121 1 97.88 208 LEU B C 1
ATOM 3445 O O . LEU B 1 208 ? 3.316 -27.203 2.654 1 97.88 208 LEU B O 1
ATOM 3449 N N . LEU B 1 209 ? 1.958 -26.578 4.352 1 97.19 209 LEU B N 1
ATOM 3450 C CA . LEU B 1 209 ? 2.547 -27.562 5.25 1 97.19 209 LEU B CA 1
ATOM 3451 C C . LEU B 1 209 ? 2.326 -28.969 4.719 1 97.19 209 LEU B C 1
ATOM 3453 O O . LEU B 1 209 ? 3.221 -29.812 4.801 1 97.19 209 LEU B O 1
ATOM 3457 N N . GLN B 1 210 ? 1.19 -29.203 4.199 1 96.25 210 GLN B N 1
ATOM 3458 C CA . GLN B 1 210 ? 0.877 -30.5 3.627 1 96.25 210 GLN B CA 1
ATOM 3459 C C . GLN B 1 210 ? 1.76 -30.797 2.418 1 96.25 210 GLN B C 1
ATOM 3461 O O . GLN B 1 210 ? 2.312 -31.891 2.299 1 96.25 210 GLN B O 1
ATOM 3466 N N . ILE B 1 211 ? 1.88 -29.859 1.564 1 95.75 211 ILE B N 1
ATOM 3467 C CA . ILE B 1 211 ? 2.654 -30.016 0.338 1 95.75 211 ILE B CA 1
ATOM 3468 C C . ILE B 1 211 ? 4.125 -30.25 0.682 1 95.75 211 ILE B C 1
ATOM 3470 O O . ILE B 1 211 ? 4.766 -31.141 0.119 1 95.75 211 ILE B O 1
ATOM 3474 N N . LEU B 1 212 ? 4.641 -29.453 1.637 1 94.81 212 LEU B N 1
ATOM 3475 C CA . LEU B 1 212 ? 6.047 -29.531 2.016 1 94.81 212 LEU B CA 1
ATOM 3476 C C . LEU B 1 212 ? 6.332 -30.828 2.77 1 94.81 212 LEU B C 1
ATOM 3478 O O . LEU B 1 212 ? 7.418 -31.406 2.646 1 94.81 212 LEU B O 1
ATOM 3482 N N . GLY B 1 213 ? 5.355 -31.219 3.596 1 89.38 213 GLY B N 1
ATOM 3483 C CA . GLY B 1 213 ? 5.496 -32.5 4.277 1 89.38 213 GLY B CA 1
ATOM 3484 C C . GLY B 1 213 ? 5.551 -33.656 3.324 1 89.38 213 GLY B C 1
ATOM 3485 O O . GLY B 1 213 ? 6.371 -34.562 3.498 1 89.38 213 GLY B O 1
ATOM 3486 N N . GLU B 1 214 ? 4.715 -33.594 2.414 1 81.69 214 GLU B N 1
ATOM 3487 C CA . GLU B 1 214 ? 4.695 -34.656 1.404 1 81.69 214 GLU B CA 1
ATOM 3488 C C . GLU B 1 214 ? 5.996 -34.688 0.606 1 81.69 214 GLU B C 1
ATOM 3490 O O . GLU B 1 214 ? 6.512 -35.75 0.28 1 81.69 214 GLU B O 1
ATOM 3495 N N . ALA B 1 215 ? 6.477 -33.625 0.373 1 79.69 215 ALA B N 1
ATOM 3496 C CA . ALA B 1 215 ? 7.727 -33.531 -0.38 1 79.69 215 ALA B CA 1
ATOM 3497 C C . ALA B 1 215 ? 8.891 -34.094 0.421 1 79.69 215 ALA B C 1
ATOM 3499 O O . ALA B 1 215 ? 9.781 -34.75 -0.137 1 79.69 215 ALA B O 1
ATOM 3500 N N . LYS B 1 216 ? 8.812 -33.875 1.687 1 80.88 216 LYS B N 1
ATOM 3501 C CA . LYS B 1 216 ? 9.867 -34.406 2.553 1 80.88 216 LYS B CA 1
ATOM 3502 C C . LYS B 1 216 ? 9.836 -35.938 2.621 1 80.88 216 LYS B C 1
ATOM 3504 O O . LYS B 1 216 ? 10.883 -36.562 2.648 1 80.88 216 LYS B O 1
ATOM 3509 N N . ASP B 1 217 ? 8.641 -36.406 2.598 1 76.69 217 ASP B N 1
ATOM 3510 C CA . ASP B 1 217 ? 8.477 -37.844 2.641 1 76.69 217 ASP B CA 1
ATOM 3511 C C . ASP B 1 217 ? 8.992 -38.5 1.355 1 76.69 217 ASP B C 1
ATOM 3513 O O . ASP B 1 217 ? 9.617 -39.562 1.396 1 76.69 217 ASP B O 1
ATOM 3517 N N . ILE B 1 218 ? 8.812 -37.844 0.399 1 70.25 218 ILE B N 1
ATOM 3518 C CA . ILE B 1 218 ? 9.242 -38.375 -0.896 1 70.25 218 ILE B CA 1
ATOM 3519 C C . ILE B 1 218 ? 10.766 -38.281 -1.001 1 70.25 218 ILE B C 1
ATOM 3521 O O . ILE B 1 218 ? 11.406 -39.25 -1.458 1 70.25 218 ILE B O 1
ATOM 3525 N N . ASP B 1 219 ? 11.312 -37.25 -0.511 1 71.38 219 ASP B N 1
ATOM 3526 C CA . ASP B 1 219 ? 12.766 -37.094 -0.523 1 71.38 219 ASP B CA 1
ATOM 3527 C C . ASP B 1 219 ? 13.445 -38.156 0.334 1 71.38 219 ASP B C 1
ATOM 3529 O O . ASP B 1 219 ? 14.516 -38.656 -0.024 1 71.38 219 ASP B O 1
ATOM 3533 N N . LYS B 1 220 ? 12.93 -38.562 1.618 1 73.19 220 LYS B N 1
ATOM 3534 C CA . LYS B 1 220 ? 13.484 -39.562 2.523 1 73.19 220 LYS B CA 1
ATOM 3535 C C . LYS B 1 220 ? 13.453 -40.969 1.888 1 73.19 220 LYS B C 1
ATOM 3537 O O . LYS B 1 220 ? 14.344 -41.781 2.119 1 73.19 220 LYS B O 1
ATOM 3542 N N . GLU B 1 221 ? 12.438 -41.094 1.054 1 68.56 221 GLU B N 1
ATOM 3543 C CA . GLU B 1 221 ? 12.273 -42.375 0.414 1 68.56 221 GLU B CA 1
ATOM 3544 C C . GLU B 1 221 ? 13.289 -42.562 -0.708 1 68.56 221 GLU B C 1
ATOM 3546 O O . GLU B 1 221 ? 13.82 -43.688 -0.885 1 68.56 221 GLU B O 1
ATOM 3551 N N . ILE B 1 222 ? 13.641 -41.594 -1.32 1 67.31 222 ILE B N 1
ATOM 3552 C CA . ILE B 1 222 ? 14.594 -41.656 -2.42 1 67.31 222 ILE B CA 1
ATOM 3553 C C . ILE B 1 222 ? 16.016 -41.812 -1.865 1 67.31 222 ILE B C 1
ATOM 3555 O O . ILE B 1 222 ? 16.812 -42.562 -2.41 1 67.31 222 ILE B O 1
ATOM 3559 N N . ILE B 1 223 ? 16.25 -41.188 -0.787 1 68.38 223 ILE B N 1
ATOM 3560 C CA . ILE B 1 223 ? 17.562 -41.281 -0.173 1 68.38 223 ILE B CA 1
ATOM 3561 C C . ILE B 1 223 ? 17.719 -42.656 0.493 1 68.38 223 ILE B C 1
ATOM 3563 O O . ILE B 1 223 ? 18.781 -43.25 0.437 1 68.38 223 ILE B O 1
ATOM 3567 N N . GLY B 1 224 ? 16.656 -43.031 1.164 1 60.81 224 GLY B N 1
ATOM 3568 C CA . GLY B 1 224 ? 16.719 -44.344 1.801 1 60.81 224 GLY B CA 1
ATOM 3569 C C . GLY B 1 224 ? 16.859 -45.469 0.81 1 60.81 224 GLY B C 1
ATOM 3570 O O . GLY B 1 224 ? 17.266 -46.594 1.183 1 60.81 224 GLY B O 1
ATOM 3571 N N . THR B 1 225 ? 16.375 -45.344 -0.262 1 54.91 225 THR B N 1
ATOM 3572 C CA . THR B 1 225 ? 16.484 -46.375 -1.268 1 54.91 225 THR B CA 1
ATOM 3573 C C . THR B 1 225 ? 17.812 -46.281 -2.018 1 54.91 225 THR B C 1
ATOM 3575 O O . THR B 1 225 ? 18.109 -47.094 -2.877 1 54.91 225 THR B O 1
ATOM 3578 N N . GLN B 1 226 ? 18.609 -45.25 -1.681 1 43.72 226 GLN B N 1
ATOM 3579 C CA . GLN B 1 226 ? 19.953 -45.281 -2.248 1 43.72 226 GLN B CA 1
ATOM 3580 C C . GLN B 1 226 ? 20.953 -45.906 -1.277 1 43.72 226 GLN B C 1
ATOM 3582 O O . GLN B 1 226 ? 20.875 -45.656 -0.068 1 43.72 226 GLN B O 1
#

Secondary structure (DSSP, 8-state):
--GGGS--PPP-TTSS-HHHHHHHHHHHHHHH---SEEEEESHHHHHHTTSHHIIIIIGGGTEEEEE-TT--HHHHHHHIIIIITTT---SEEEEE--TT-TTS-HHHHHHHHHHHHHHHHHH-TT-EEEEEPPPP-SSS--HHHHHHHHHHHHHHHHTTT-TTEEEE---TT-B-TTSPBPTTT-TTSSSPPHHHHHHHHHHHHHHHHHHHHHHHHHHHHHHHT-/--GGGS--PPP-TTSS-HHHHHHHHHHHHHHH---SEEEEESHHHHHHTTSHHIIIIIGGGTEEEEE-TT--HHHHHHHIIIIITTT---SEEEEE--TT-TTS-HHHHHHHHHHHHHHHHHH-TT-EEEEEPPPP-SSS--HHHHHHHHHHHHHHHHTTT-TTEEEE---TT-B-TTSPBPTTT-TTSSS--HHHHHHHHHHHHHHHHHHHHHHHHHHHHHHHT-

InterPro domains:
  IPR013830 SGNH hydrolase-type esterase domain [PF13472] (40-198)
  IPR036514 SGNH hydrolase superfamily [G3DSA:3.40.50.1110] (1-223)

Foldseek 3Di:
DLLLLAADDDDPPPPPCVLVVLLVVLLVCQQVFAAQEEEFEEVQQVCLCVFPVCVVFPVVRRYYGSYYHLDALNHRQNSLVVRSNPPYAHQEYEYDYQLNPPPDALVSSLVSVVSSVVSCCVSHVNHAYEYEQAEFFDQADDDSRVRSVSNRVVNVVVCVPPPRYDYDYQHPPQADPRRGGDCQQPVNRHHGDSVNCCSRCVVVSVVSVVSVVVVVVVVCVVVVVD/DLLLLAADDDDPPPPPCVLVVLLVVLLVCQQVFAAQEEEFEEVQQVCLCVFPVCVVFPVVRRYYGSYYHLDALNHRQNSLVVRSNPPYAHQEYEYEYQLNPPPDALVSSLVSVVSSVVSCCVSHVNHAYEYEQAEFFDQADDDSRVRSVSNRVVNVVVCVPPPRYDYDYQHPPQADPRRGGDCQQPVNRHHGDSVNSCSRCVVVSVVSVVSVVVVVVVVCVVVVVD